Protein AF-A0A0H3ZQ86-F1 (afdb_monomer)

Solvent-accessible surface area (backbone atoms only — not comparable to full-atom values): 22036 Å² total; per-residue (Å²): 142,86,72,40,34,46,62,46,76,50,75,27,34,65,80,51,35,56,60,56,50,32,57,67,64,65,71,55,84,85,56,88,50,51,73,43,77,84,38,49,78,71,36,51,66,58,56,64,70,56,33,49,52,38,44,55,53,42,59,72,57,31,56,86,87,58,62,53,41,34,34,41,32,38,38,41,45,28,55,68,53,52,50,47,34,40,68,79,29,75,90,44,38,69,57,55,51,50,54,29,50,54,51,34,48,51,48,46,23,68,76,56,32,38,33,70,30,43,38,33,36,42,62,24,30,43,48,60,37,90,88,78,61,51,71,46,59,49,38,29,31,43,40,33,25,28,39,23,12,88,50,97,37,70,48,76,43,81,43,72,43,60,33,53,48,99,85,69,47,74,37,52,34,89,93,41,76,92,38,72,36,55,38,59,42,98,86,68,44,70,29,69,44,82,45,78,42,77,33,50,60,33,56,42,60,80,78,42,74,57,78,60,82,88,13,55,69,42,49,49,38,52,45,49,28,68,49,34,39,91,59,70,44,43,63,54,80,56,56,87,80,66,65,68,77,91,59,56,72,70,53,43,53,56,47,53,49,50,56,49,52,53,50,50,56,56,48,51,53,52,50,54,53,50,55,49,52,52,51,54,51,52,51,52,53,50,56,54,47,52,54,49,53,52,50,52,50,57,50,50,54,50,53,51,41,60,75,71,70,68,71,98,58,63,69,64,56,52,51,54,54,54,59,59,54,70,78,52,62,72,81,61,56,64,69,58,49,71,69,45,57,71,51,47,62,57,46,67,75,73,54,96,66,84,84,48,73,68,57,56,53,49,52,53,54,54,54,57,54,62,74,65,60,73,76,81,74,79,80,79,77,80,76,82,75,134

Foldseek 3Di:
DQAAKAKDKDWAFPVVVVVVLCVQLVVDPPDVQQPDPVCVVVKDKDDSVQLVVQLVVQVVLADPPDGTWKMWIKIWHRPVLLVLLCVVCVPCSVVLVRVLLVQLLVVLCQQQQWAWSMKMWDQRGFDQDPPPRDTDTITMMTGMTTQAHQDFHKHKDKDFAFDADPVRHFDADPVGNVHTHADADPVRHGDIDIDIHGRHSYRRVVVQPDDDCPGSSVVSQVSSCVSCVVSVHHGDDDCVVVVDDDDDPVRVVVVVVVVVVVVVVVVVVVVVVVVVVVVVVVVVVVVLVVLVVVLVVLVVVVVVCVVVVDDPPVPVSVVVSVVSVVPRDPVVVVVVVVVPVVVVVVVVVPDPDDDDPVNVVVVVVVVVSVVPPDDPDPDPPPDPDD

Secondary structure (DSSP, 8-state):
--S-BEEEEEEEEHHHHHHHHHHHTT-SS--TTBS-HHHHTT-EES-HHHHHHHHHHHHHHS-TT-SEEEEEEEEEPPHHHHHHHHHHSTTTHHHHHHHHHHHHHHHHHHHH-PEEEEEEEE-SBEEE-TTT--EEE--EEEEEEES---S--EEEEEEEPBPB-TTSPBPEETTEEEEE-B-B-TTSSBPEEEEEEE-TTS-GGGGS---STTSHHHHHHHHHHHHHGGGT--BPPPHHHH-PPP--HHHHHHHHHHHHHHHHHHHHHHHHHHHHHHHHHHHHHHHHHHHHHHHHHHHHHHHHHHHTT--S-HHHHHHHHHHHHHTS-HHHHHHHSHHHHHHHHHHHTT------HHHHHHHHHHHHHHTTS-------------

Organism: NCBI:txid212663

Mean predicted aligned error: 16.67 Å

Structure (mmCIF, N/CA/C/O backbone):
data_AF-A0A0H3ZQ86-F1
#
_entry.id   AF-A0A0H3ZQ86-F1
#
loop_
_atom_site.group_PDB
_atom_site.id
_atom_site.type_symbol
_atom_site.label_atom_id
_atom_site.label_alt_id
_atom_site.label_comp_id
_atom_site.label_asym_id
_atom_site.label_entity_id
_atom_site.label_seq_id
_atom_site.pdbx_PDB_ins_code
_atom_site.Cartn_x
_atom_site.Cartn_y
_atom_site.Cartn_z
_atom_site.occupancy
_atom_site.B_iso_or_equiv
_atom_site.auth_seq_id
_atom_site.auth_comp_id
_atom_site.auth_asym_id
_atom_site.auth_atom_id
_atom_site.pdbx_PDB_model_num
ATOM 1 N N . MET A 1 1 ? -16.168 9.390 4.681 1.00 40.75 1 MET A N 1
ATOM 2 C CA . MET A 1 1 ? -15.848 8.326 3.698 1.00 40.75 1 MET A CA 1
ATOM 3 C C . MET A 1 1 ? -14.841 7.348 4.315 1.00 40.75 1 MET A C 1
ATOM 5 O O . MET A 1 1 ? -13.654 7.483 4.060 1.00 40.75 1 MET A O 1
ATOM 9 N N . LYS A 1 2 ? -15.272 6.437 5.203 1.00 52.94 2 LYS A N 1
ATOM 10 C CA . LYS A 1 2 ? -14.365 5.613 6.042 1.00 52.94 2 LYS A CA 1
ATOM 11 C C . LYS A 1 2 ? -14.379 4.100 5.722 1.00 52.94 2 LYS A C 1
ATOM 13 O O . LYS A 1 2 ? -13.784 3.342 6.474 1.00 52.94 2 LYS A O 1
ATOM 18 N N . ASN A 1 3 ? -15.015 3.655 4.632 1.00 71.31 3 ASN A N 1
ATOM 19 C CA . ASN A 1 3 ? -15.243 2.222 4.377 1.00 71.31 3 ASN A CA 1
ATOM 20 C 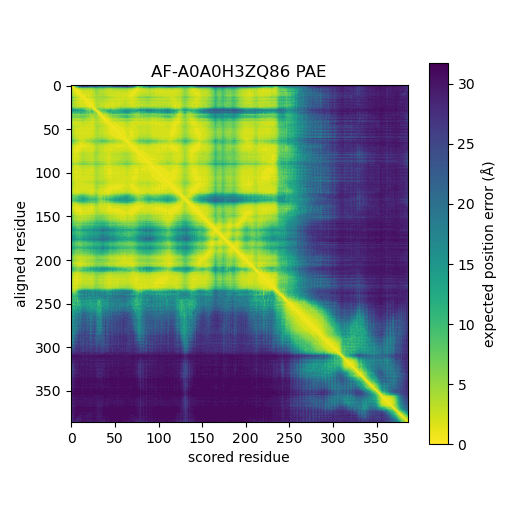C . ASN A 1 3 ? -14.955 1.811 2.920 1.00 71.31 3 ASN A C 1
ATOM 22 O O . ASN A 1 3 ? -15.829 1.296 2.240 1.00 71.31 3 ASN A O 1
ATOM 26 N N . LYS A 1 4 ? -13.770 2.133 2.392 1.00 85.88 4 LYS A N 1
ATOM 27 C CA . LYS A 1 4 ? -13.360 1.748 1.030 1.00 85.88 4 LYS A CA 1
ATOM 28 C C . LYS A 1 4 ? -11.921 1.240 1.037 1.00 85.88 4 LYS A C 1
ATOM 30 O O . LYS A 1 4 ? -11.118 1.736 1.829 1.00 85.88 4 LYS A O 1
ATOM 35 N N . ILE A 1 5 ? -11.591 0.297 0.158 1.00 91.25 5 ILE A N 1
ATOM 36 C CA . ILE A 1 5 ? -10.216 -0.193 0.018 1.00 91.25 5 ILE A CA 1
ATOM 37 C C . ILE A 1 5 ? -9.287 0.919 -0.467 1.00 91.25 5 ILE A C 1
ATOM 39 O O . ILE A 1 5 ? -9.698 1.834 -1.193 1.00 91.25 5 ILE A O 1
ATOM 43 N N . GLY A 1 6 ? -8.015 0.806 -0.098 1.00 91.31 6 GLY A N 1
ATOM 44 C CA . GLY A 1 6 ? -6.970 1.694 -0.584 1.00 91.31 6 GLY A CA 1
ATOM 45 C C . GLY A 1 6 ? -5.649 0.964 -0.739 1.00 91.31 6 GLY A C 1
ATOM 46 O O . GLY A 1 6 ? -5.236 0.236 0.155 1.00 91.31 6 GLY A O 1
ATOM 47 N N . VAL A 1 7 ? -4.967 1.187 -1.857 1.00 92.94 7 VAL A N 1
ATOM 48 C CA . VAL A 1 7 ? -3.574 0.765 -2.047 1.00 92.94 7 VAL A CA 1
ATOM 49 C C . VAL A 1 7 ? -2.649 1.958 -1.836 1.00 92.94 7 VAL A C 1
ATOM 51 O O . VAL A 1 7 ? -2.911 3.065 -2.306 1.00 92.94 7 VAL A O 1
ATOM 54 N N . ARG A 1 8 ? -1.546 1.780 -1.126 1.00 90.25 8 ARG A N 1
ATOM 55 C CA . ARG A 1 8 ? -0.557 2.838 -0.960 1.00 90.25 8 ARG A CA 1
ATOM 56 C C . ARG A 1 8 ? 0.829 2.297 -1.194 1.00 90.25 8 ARG A C 1
ATOM 58 O O . ARG A 1 8 ? 1.244 1.371 -0.516 1.00 90.25 8 ARG A O 1
ATOM 65 N N . THR A 1 9 ? 1.554 2.949 -2.089 1.00 92.25 9 THR A N 1
ATOM 66 C CA . THR A 1 9 ? 2.853 2.455 -2.524 1.00 92.25 9 THR A CA 1
ATOM 67 C C . THR A 1 9 ? 3.973 3.348 -2.029 1.00 92.25 9 THR A C 1
ATOM 69 O O . THR A 1 9 ? 3.971 4.559 -2.261 1.00 92.25 9 THR A O 1
ATOM 72 N N . GLU A 1 10 ? 4.935 2.728 -1.360 1.00 92.56 10 GLU A N 1
ATOM 73 C CA . GLU A 1 10 ? 6.227 3.308 -1.021 1.00 92.56 10 GLU A CA 1
ATOM 74 C C . GLU A 1 10 ? 7.346 2.495 -1.678 1.00 92.56 10 GLU A C 1
ATOM 76 O O . GLU A 1 10 ? 7.159 1.355 -2.104 1.00 92.56 10 GLU A O 1
ATOM 81 N N . TYR A 1 11 ? 8.520 3.100 -1.810 1.00 94.38 11 TYR A N 1
ATOM 82 C CA . TYR A 1 11 ? 9.672 2.462 -2.430 1.00 94.38 11 TYR A CA 1
ATOM 83 C C . TYR A 1 11 ? 10.931 2.757 -1.633 1.00 94.38 11 TYR A C 1
ATOM 85 O O . TYR A 1 11 ? 11.124 3.859 -1.122 1.00 94.38 11 TYR A O 1
ATOM 93 N N . PHE A 1 12 ? 11.793 1.752 -1.556 1.00 93.31 12 PHE A N 1
ATOM 94 C CA . PHE A 1 12 ? 12.899 1.708 -0.616 1.00 93.31 12 PHE A CA 1
ATOM 95 C C . PHE A 1 12 ? 14.194 1.334 -1.321 1.00 93.31 12 PHE A C 1
ATOM 97 O O . PHE A 1 12 ? 14.218 0.511 -2.247 1.00 93.31 12 PHE A O 1
ATOM 104 N N . THR A 1 13 ? 15.291 1.926 -0.860 1.00 94.00 13 THR A N 1
ATOM 105 C CA . THR A 1 13 ? 16.632 1.529 -1.288 1.00 94.00 13 THR A CA 1
ATOM 106 C C . THR A 1 13 ? 16.982 0.129 -0.783 1.00 94.00 13 THR A C 1
ATOM 108 O O . THR A 1 13 ? 16.338 -0.405 0.122 1.00 94.00 13 THR A O 1
ATOM 111 N N . LYS A 1 14 ? 18.058 -0.460 -1.320 1.00 90.12 14 LYS A N 1
ATOM 112 C CA . LYS A 1 14 ? 18.567 -1.767 -0.864 1.00 90.12 14 LYS A CA 1
ATOM 113 C C . LYS A 1 14 ? 18.823 -1.807 0.649 1.00 90.12 14 LYS A C 1
ATOM 115 O O . LYS A 1 14 ? 18.495 -2.805 1.286 1.00 90.12 14 LYS A O 1
ATOM 120 N N . SER A 1 15 ? 19.363 -0.729 1.226 1.00 86.31 15 SER A N 1
ATOM 121 C CA . SER A 1 15 ? 19.639 -0.642 2.666 1.00 86.31 15 SER A CA 1
ATOM 122 C C . SER A 1 15 ? 18.361 -0.554 3.505 1.00 86.31 15 SER A C 1
ATOM 124 O O . SER A 1 15 ? 18.264 -1.206 4.541 1.00 86.31 15 SER A O 1
ATOM 126 N N . GLN A 1 16 ? 17.356 0.188 3.036 1.00 89.56 16 GLN A N 1
ATOM 127 C CA . GLN A 1 16 ? 16.062 0.323 3.713 1.00 89.56 16 GLN A CA 1
ATOM 128 C C . GLN A 1 16 ? 15.212 -0.952 3.611 1.00 89.56 16 GLN A C 1
ATOM 130 O O . GLN A 1 16 ? 14.510 -1.309 4.558 1.00 89.56 16 GLN A O 1
ATOM 135 N N . ALA A 1 17 ? 15.306 -1.672 2.489 1.00 90.75 17 ALA A N 1
ATOM 136 C CA . ALA A 1 17 ? 14.509 -2.864 2.218 1.00 90.75 17 ALA A CA 1
ATOM 137 C C . ALA A 1 17 ? 14.665 -3.950 3.294 1.00 90.75 17 ALA A C 1
ATOM 139 O O . ALA A 1 17 ? 13.696 -4.640 3.595 1.00 90.75 17 ALA A O 1
ATOM 140 N N . LYS A 1 18 ? 15.848 -4.092 3.911 1.00 87.12 18 LYS A N 1
ATOM 141 C CA . LYS A 1 18 ? 16.067 -5.070 4.990 1.00 87.12 18 LYS A CA 1
ATOM 142 C C . LYS A 1 18 ? 15.122 -4.831 6.173 1.00 87.12 18 LYS A C 1
ATOM 144 O O . LYS A 1 18 ? 14.462 -5.768 6.609 1.00 87.12 18 LYS A O 1
ATOM 149 N N . GLY A 1 19 ? 15.029 -3.588 6.650 1.00 85.12 19 GLY A N 1
ATOM 150 C CA . GLY A 1 19 ? 14.179 -3.230 7.790 1.00 85.12 19 GLY A CA 1
ATOM 151 C C . GLY A 1 19 ? 12.693 -3.404 7.486 1.00 85.12 19 GLY A C 1
ATOM 152 O O . GLY A 1 19 ? 11.976 -4.031 8.259 1.00 85.12 19 GLY A O 1
ATOM 153 N N . ILE A 1 20 ? 12.250 -2.937 6.314 1.00 88.75 20 ILE A N 1
ATOM 154 C CA . ILE A 1 20 ? 10.851 -3.082 5.881 1.00 88.75 20 ILE A CA 1
ATOM 155 C C . ILE A 1 20 ? 10.467 -4.556 5.747 1.00 88.75 20 ILE A C 1
ATOM 157 O O . ILE A 1 20 ? 9.416 -4.970 6.223 1.00 88.75 20 ILE A O 1
ATOM 161 N N . ARG A 1 21 ? 11.329 -5.384 5.148 1.00 90.69 21 ARG A N 1
ATOM 162 C CA . ARG A 1 21 ? 11.056 -6.820 5.009 1.00 90.69 21 ARG A CA 1
ATOM 163 C C . ARG A 1 21 ? 11.048 -7.542 6.355 1.00 90.69 21 ARG A C 1
ATOM 165 O O . ARG A 1 21 ? 10.209 -8.415 6.532 1.00 90.69 21 ARG A O 1
ATOM 172 N N . ALA A 1 22 ? 11.915 -7.169 7.295 1.00 85.44 22 ALA A N 1
ATOM 173 C CA . ALA A 1 22 ? 11.894 -7.719 8.651 1.00 85.44 22 ALA A CA 1
ATOM 174 C C . ALA A 1 22 ? 10.590 -7.367 9.393 1.00 85.44 22 ALA A C 1
ATOM 176 O O . ALA A 1 22 ? 9.979 -8.245 9.995 1.00 85.44 22 ALA A O 1
ATOM 177 N N . HIS A 1 23 ? 10.116 -6.119 9.277 1.00 86.19 23 HIS A N 1
ATOM 178 C CA . HIS A 1 23 ? 8.813 -5.693 9.806 1.00 86.19 23 HIS A CA 1
ATOM 179 C C . HIS A 1 23 ? 7.660 -6.519 9.212 1.00 86.19 23 HIS A C 1
ATOM 181 O O . HIS A 1 23 ? 6.906 -7.148 9.949 1.00 86.19 23 HIS A O 1
ATOM 187 N N . VAL A 1 24 ? 7.588 -6.609 7.879 1.00 86.81 24 VAL A N 1
ATOM 188 C CA . VAL A 1 24 ? 6.545 -7.361 7.154 1.00 86.81 24 VAL A CA 1
ATOM 189 C C . VAL A 1 24 ? 6.557 -8.859 7.485 1.00 86.81 24 VAL A C 1
ATOM 191 O O . VAL A 1 24 ? 5.527 -9.528 7.472 1.00 86.81 24 VAL A O 1
ATOM 194 N N . LYS A 1 25 ? 7.727 -9.421 7.795 1.00 87.75 25 LYS A N 1
ATOM 195 C CA . LYS A 1 25 ? 7.871 -10.828 8.188 1.00 87.75 25 LYS A CA 1
ATOM 196 C C . LYS A 1 25 ? 7.683 -11.072 9.690 1.00 87.75 25 LYS A C 1
ATOM 198 O O . LYS A 1 25 ? 7.717 -12.235 10.082 1.00 87.75 25 LYS A O 1
ATOM 203 N N . ARG A 1 26 ? 7.461 -10.023 10.498 1.00 85.44 26 ARG A N 1
ATOM 204 C CA . ARG A 1 26 ? 7.409 -10.074 11.973 1.00 85.44 26 ARG A CA 1
ATOM 205 C C . ARG A 1 26 ? 8.686 -10.651 12.601 1.00 85.44 26 ARG A C 1
ATOM 207 O O . ARG A 1 26 ? 8.640 -11.405 13.563 1.00 85.44 26 ARG A O 1
ATOM 214 N N . GLU A 1 27 ? 9.836 -10.283 12.042 1.00 81.38 27 GLU A N 1
ATOM 215 C CA . GLU A 1 27 ? 11.169 -10.681 12.531 1.00 81.38 27 GLU A CA 1
ATOM 216 C C . GLU A 1 27 ? 11.752 -9.681 13.547 1.00 81.38 27 GLU A C 1
ATOM 218 O O . GLU A 1 27 ? 12.797 -9.937 14.141 1.00 81.38 27 GLU A O 1
ATOM 223 N N . LEU A 1 28 ? 11.101 -8.529 13.735 1.00 70.44 28 LEU A N 1
ATOM 224 C CA . LEU A 1 28 ? 11.482 -7.518 14.720 1.00 70.44 28 LEU A CA 1
ATOM 225 C C . LEU A 1 28 ? 10.720 -7.763 16.030 1.00 70.44 28 LEU A C 1
ATOM 227 O O . LEU A 1 28 ? 9.501 -7.915 16.008 1.00 70.44 28 LEU A O 1
ATOM 231 N N . GLN A 1 29 ? 11.428 -7.774 17.162 1.00 60.78 29 GLN A N 1
ATOM 232 C CA . GLN A 1 29 ? 10.802 -7.788 18.490 1.00 60.78 29 GLN A CA 1
ATOM 233 C C . GLN A 1 29 ? 10.185 -6.416 18.807 1.00 60.78 29 GLN A C 1
ATOM 235 O O . GLN A 1 29 ? 10.784 -5.388 18.488 1.00 60.78 29 GLN A O 1
ATOM 240 N N . ASN A 1 30 ? 9.028 -6.411 19.479 1.00 60.50 30 ASN A N 1
ATOM 241 C CA . ASN A 1 30 ? 8.341 -5.217 19.991 1.00 60.50 30 ASN A CA 1
ATOM 242 C C . ASN A 1 30 ? 7.960 -4.183 18.914 1.00 60.50 30 ASN A C 1
ATOM 244 O O . ASN A 1 30 ? 8.326 -3.007 18.991 1.00 60.50 30 ASN A O 1
ATOM 248 N N . ASP A 1 31 ? 7.205 -4.605 17.899 1.00 65.31 31 ASP A N 1
ATOM 249 C CA . ASP A 1 31 ? 6.600 -3.657 16.965 1.00 65.31 31 ASP A CA 1
ATOM 250 C C . ASP A 1 31 ? 5.490 -2.866 17.667 1.00 65.31 31 ASP A C 1
ATOM 252 O O . ASP A 1 31 ? 4.457 -3.418 18.031 1.00 65.31 31 ASP A O 1
ATOM 256 N N . VAL A 1 32 ? 5.695 -1.556 17.819 1.00 65.75 32 VAL A N 1
ATOM 257 C CA . VAL A 1 32 ? 4.773 -0.630 18.503 1.00 65.75 32 VAL A CA 1
ATOM 258 C C . VAL A 1 32 ? 3.353 -0.662 17.917 1.00 65.75 32 VAL A C 1
ATOM 260 O O . VAL A 1 32 ? 2.403 -0.266 18.585 1.00 65.75 32 VAL A O 1
ATOM 263 N N . ASN A 1 33 ? 3.189 -1.102 16.665 1.00 69.31 33 ASN A N 1
ATOM 264 C CA . ASN A 1 33 ? 1.879 -1.165 16.017 1.00 69.31 33 ASN A CA 1
ATOM 265 C C . ASN A 1 33 ? 1.134 -2.480 16.270 1.00 69.31 33 ASN A C 1
ATOM 267 O O . ASN A 1 33 ? -0.063 -2.538 15.982 1.00 69.31 33 ASN A O 1
ATOM 271 N N . VAL A 1 34 ? 1.818 -3.523 16.750 1.00 78.25 34 VAL A N 1
ATOM 272 C CA . VAL A 1 34 ? 1.185 -4.797 17.098 1.00 78.25 34 VAL A CA 1
ATOM 273 C C . VAL A 1 34 ? 0.438 -4.603 18.408 1.00 78.25 34 VAL A C 1
ATOM 275 O O . VAL A 1 34 ? 1.024 -4.292 19.441 1.00 78.25 34 VAL A O 1
ATOM 278 N N . VAL A 1 35 ? -0.878 -4.768 18.345 1.00 80.75 35 VAL A N 1
ATOM 279 C CA . VAL A 1 35 ? -1.775 -4.541 19.483 1.00 80.75 35 VAL A CA 1
ATOM 280 C C . VAL A 1 35 ? -1.655 -5.678 20.491 1.00 80.75 35 VAL A C 1
ATOM 282 O O . VAL A 1 35 ? -1.695 -5.458 21.697 1.00 80.75 35 VAL A O 1
ATOM 285 N N . ASP A 1 36 ? -1.531 -6.903 19.982 1.00 79.75 36 ASP A N 1
ATOM 286 C CA . ASP A 1 36 ? -1.431 -8.120 20.777 1.00 79.75 36 ASP A CA 1
ATOM 287 C C . ASP A 1 36 ? -0.669 -9.186 19.983 1.00 79.75 36 ASP A C 1
ATOM 289 O O . ASP A 1 36 ? -1.118 -9.632 18.924 1.00 79.75 36 ASP A O 1
ATOM 293 N N . GLU A 1 37 ? 0.474 -9.633 20.504 1.00 82.19 37 GLU A N 1
ATOM 294 C CA . GLU A 1 37 ? 1.320 -10.647 19.861 1.00 82.19 37 GLU A CA 1
ATOM 295 C C . GLU A 1 37 ? 0.593 -11.983 19.636 1.00 82.19 37 GLU A C 1
ATOM 297 O O . GLU A 1 37 ? 0.928 -12.748 18.728 1.00 82.19 37 GLU A O 1
ATOM 302 N N . ARG A 1 38 ? -0.457 -12.271 20.417 1.00 83.75 38 ARG A N 1
ATOM 303 C CA . ARG A 1 38 ? -1.285 -13.472 20.233 1.00 83.75 38 ARG A CA 1
ATOM 304 C C . ARG A 1 38 ? -2.064 -13.430 18.923 1.00 83.75 38 ARG A C 1
ATOM 306 O O . ARG A 1 38 ? -2.456 -14.495 18.438 1.00 83.75 38 ARG A O 1
ATOM 313 N N . LEU A 1 39 ? -2.287 -12.244 18.351 1.00 86.62 39 LEU A N 1
ATOM 314 C CA . LEU A 1 39 ? -2.954 -12.075 17.062 1.00 86.62 39 LEU A CA 1
ATOM 315 C C . LEU A 1 39 ? -2.022 -12.352 15.881 1.00 86.62 39 LEU A C 1
ATOM 317 O O . LEU A 1 39 ? -2.498 -12.781 14.830 1.00 86.62 39 LEU A O 1
ATOM 321 N N . THR A 1 40 ? -0.705 -12.216 16.061 1.00 88.44 40 THR A N 1
ATOM 322 C CA . THR A 1 40 ? 0.308 -12.411 15.011 1.00 88.44 40 THR A CA 1
ATOM 323 C C . THR A 1 40 ? 0.209 -13.786 14.351 1.00 88.44 40 THR A C 1
ATOM 325 O O . THR A 1 40 ? 0.402 -13.919 13.144 1.00 88.44 40 THR A O 1
ATOM 328 N N . LYS A 1 41 ? -0.191 -14.825 15.099 1.00 89.06 41 LYS A N 1
ATOM 329 C CA . LYS A 1 41 ? -0.417 -16.183 14.564 1.00 89.06 41 LYS A CA 1
ATOM 330 C C . LYS A 1 41 ? -1.522 -16.256 13.500 1.00 89.06 41 LYS A C 1
ATOM 332 O O . LYS A 1 41 ? -1.614 -17.242 12.770 1.00 89.06 41 LYS A O 1
ATOM 337 N N . HIS A 1 42 ? -2.401 -15.255 13.437 1.00 91.38 42 HIS A N 1
ATOM 338 C CA . HIS A 1 42 ? -3.481 -15.188 12.457 1.00 91.38 42 HIS A CA 1
ATOM 339 C C . HIS A 1 42 ? -3.056 -14.524 11.146 1.00 91.38 42 HIS A C 1
ATOM 341 O O . HIS A 1 42 ? -3.751 -14.739 10.142 1.00 91.38 42 HIS A O 1
ATOM 347 N N . ASN A 1 43 ? -1.922 -13.811 11.133 1.00 94.50 43 ASN A N 1
ATOM 348 C CA . ASN A 1 43 ? -1.292 -13.293 9.921 1.00 94.50 43 ASN A CA 1
ATOM 349 C C . ASN A 1 43 ? -1.024 -14.435 8.939 1.00 94.50 43 ASN A C 1
ATOM 351 O O . ASN A 1 43 ? -0.799 -15.587 9.315 1.00 94.50 43 ASN A O 1
ATOM 355 N N . PHE A 1 44 ? -1.081 -14.133 7.648 1.00 96.62 44 PHE A N 1
ATOM 356 C CA . PHE A 1 44 ? -0.909 -15.143 6.608 1.00 96.62 44 PHE A CA 1
ATOM 357 C C . PHE A 1 44 ? -0.365 -14.525 5.326 1.00 96.62 44 PHE A C 1
ATOM 359 O O . PHE A 1 44 ? -0.353 -13.312 5.159 1.00 96.62 44 PHE A O 1
ATOM 366 N N . GLY A 1 45 ? 0.096 -15.360 4.404 1.00 97.12 45 GLY A N 1
ATOM 367 C CA . GLY A 1 45 ? 0.621 -14.908 3.123 1.00 97.12 45 GLY A CA 1
ATOM 368 C C . GLY A 1 45 ? 1.660 -15.871 2.585 1.00 97.12 45 GLY A C 1
ATOM 369 O O . GLY A 1 45 ? 1.654 -17.060 2.909 1.00 97.12 45 GLY A O 1
ATOM 370 N N . ILE A 1 46 ? 2.574 -15.351 1.775 1.00 97.81 46 ILE A N 1
ATOM 371 C CA . ILE A 1 46 ? 3.687 -16.141 1.254 1.00 97.81 46 ILE A CA 1
ATOM 372 C C . ILE A 1 46 ? 4.666 -16.463 2.387 1.00 97.81 46 ILE A C 1
ATOM 374 O O . ILE A 1 46 ? 4.896 -15.656 3.292 1.00 97.81 46 ILE A O 1
ATOM 378 N N . LYS A 1 47 ? 5.238 -17.671 2.362 1.00 96.38 47 LYS A N 1
ATOM 379 C CA . LYS A 1 47 ? 6.282 -18.078 3.312 1.00 96.38 47 LYS A CA 1
ATOM 380 C C . LYS A 1 47 ? 7.478 -17.128 3.227 1.00 96.38 47 LYS A C 1
ATOM 382 O O . LYS A 1 47 ? 7.881 -16.731 2.133 1.00 96.38 47 LYS A O 1
ATOM 387 N N . SER A 1 48 ? 8.034 -16.770 4.379 1.00 94.69 48 SER A N 1
ATOM 388 C CA . SER A 1 48 ? 9.100 -15.769 4.494 1.00 94.69 48 SER A CA 1
ATOM 389 C C . SER A 1 48 ? 10.327 -16.144 3.658 1.00 94.69 48 SER A C 1
ATOM 391 O O . SER A 1 48 ? 10.826 -15.324 2.891 1.00 94.69 48 SER A O 1
ATOM 393 N N . GLU A 1 49 ? 10.703 -17.421 3.671 1.00 96.19 49 GLU A N 1
ATOM 394 C CA . GLU A 1 49 ? 11.838 -17.968 2.925 1.00 96.19 49 GLU A CA 1
ATOM 395 C C . GLU A 1 49 ? 11.616 -17.881 1.411 1.00 96.19 49 GLU A C 1
ATOM 397 O O . GLU A 1 49 ? 12.554 -17.680 0.644 1.00 96.19 49 GLU A O 1
ATOM 402 N N . ALA A 1 50 ? 10.369 -18.033 0.951 1.00 97.50 50 ALA A N 1
ATOM 403 C CA . ALA A 1 50 ? 10.039 -17.869 -0.462 1.00 97.50 50 ALA A CA 1
ATOM 404 C C . ALA A 1 50 ? 10.145 -16.399 -0.887 1.00 97.50 50 ALA A C 1
ATOM 406 O O . ALA A 1 50 ? 10.691 -16.111 -1.950 1.00 97.50 50 ALA A O 1
ATOM 407 N N . MET A 1 51 ? 9.697 -15.467 -0.040 1.00 97.69 51 MET A N 1
ATOM 408 C CA . MET A 1 51 ? 9.875 -14.033 -0.288 1.00 97.69 51 MET A CA 1
ATOM 409 C C . MET A 1 51 ? 11.354 -13.626 -0.278 1.00 97.69 51 MET A C 1
ATOM 411 O O . MET A 1 51 ? 11.744 -12.764 -1.063 1.00 97.69 51 MET A O 1
ATOM 415 N N . ASP A 1 52 ? 12.182 -14.213 0.593 1.00 96.56 52 ASP A N 1
ATOM 416 C CA . ASP A 1 52 ? 13.636 -13.995 0.609 1.00 96.56 52 ASP A CA 1
ATOM 417 C C . ASP A 1 52 ? 14.275 -14.455 -0.706 1.00 96.56 52 ASP A C 1
ATOM 419 O O . ASP A 1 52 ? 14.894 -13.641 -1.393 1.00 96.56 52 ASP A O 1
ATOM 423 N N . ARG A 1 53 ? 14.004 -15.694 -1.139 1.00 98.06 53 ARG A N 1
ATOM 424 C CA . ARG A 1 53 ? 14.496 -16.210 -2.429 1.00 98.06 53 ARG A CA 1
ATOM 425 C C . ARG A 1 53 ? 14.053 -15.362 -3.622 1.00 98.06 53 ARG A C 1
ATOM 427 O O . ARG A 1 53 ? 14.859 -15.081 -4.508 1.00 98.06 53 ARG A O 1
ATOM 434 N N . ASN A 1 54 ? 12.789 -14.938 -3.652 1.00 97.75 54 ASN A N 1
ATOM 435 C CA . ASN A 1 54 ? 12.264 -14.113 -4.742 1.00 97.75 54 ASN A CA 1
ATOM 436 C C . ASN A 1 54 ? 12.953 -12.744 -4.796 1.00 97.75 54 ASN A C 1
ATOM 438 O O . ASN A 1 54 ? 13.275 -12.255 -5.879 1.00 97.75 54 ASN A O 1
ATOM 442 N N . TYR A 1 55 ? 13.214 -12.133 -3.638 1.00 97.44 55 TYR A N 1
ATOM 443 C CA . TYR A 1 55 ? 13.914 -10.855 -3.577 1.00 97.44 55 TYR A CA 1
ATOM 444 C C . TYR A 1 55 ? 15.386 -10.982 -3.988 1.00 97.44 55 TYR A C 1
ATOM 446 O O . TYR A 1 55 ? 15.874 -10.166 -4.767 1.00 97.44 55 TYR A O 1
ATOM 454 N N . GLU A 1 56 ? 16.084 -12.024 -3.537 1.00 97.25 56 GLU A N 1
ATOM 455 C CA . GLU A 1 56 ? 17.464 -12.305 -3.951 1.00 97.25 56 GLU A CA 1
ATOM 456 C C . GLU A 1 56 ? 17.581 -12.545 -5.458 1.00 97.25 56 GLU A C 1
ATOM 458 O O . GLU A 1 56 ? 18.488 -12.013 -6.102 1.00 97.25 56 GLU A O 1
ATOM 463 N N . LEU A 1 57 ? 16.647 -13.303 -6.041 1.00 97.38 57 LEU A N 1
ATOM 464 C CA . LEU A 1 57 ? 16.566 -13.486 -7.488 1.00 97.38 57 LEU A CA 1
ATOM 465 C C . LEU A 1 57 ? 16.370 -12.142 -8.197 1.00 97.38 57 LEU A C 1
ATOM 467 O O . LEU A 1 57 ? 17.091 -11.833 -9.145 1.00 97.38 57 LEU A O 1
ATOM 471 N N . ALA A 1 58 ? 15.445 -11.316 -7.712 1.00 97.00 58 ALA A N 1
ATOM 472 C CA . ALA A 1 58 ? 15.196 -10.011 -8.300 1.00 97.00 58 ALA A CA 1
ATOM 473 C C . ALA A 1 58 ? 16.428 -9.094 -8.237 1.00 97.00 58 ALA A C 1
ATOM 475 O O . ALA A 1 58 ? 16.715 -8.393 -9.204 1.00 97.00 58 ALA A O 1
ATOM 476 N N . LEU A 1 59 ? 17.201 -9.128 -7.146 1.00 96.00 59 LEU A N 1
ATOM 477 C CA . LEU A 1 59 ? 18.445 -8.361 -7.024 1.00 96.00 59 LEU A CA 1
ATOM 478 C C . LEU A 1 59 ? 19.507 -8.775 -8.051 1.00 96.00 59 LEU A C 1
ATOM 480 O O . LEU A 1 59 ? 20.260 -7.913 -8.498 1.00 96.00 59 LEU A O 1
ATOM 484 N N . LYS A 1 60 ? 19.555 -10.055 -8.448 1.00 96.00 60 LYS A N 1
ATOM 485 C CA . LYS A 1 60 ? 20.461 -10.545 -9.506 1.00 96.00 60 LYS A CA 1
ATOM 486 C C . LYS A 1 60 ? 20.054 -10.051 -10.896 1.00 96.00 60 LYS A C 1
ATOM 488 O O . LYS A 1 60 ? 20.918 -9.816 -11.731 1.00 96.00 60 LYS A O 1
ATOM 493 N N . LEU A 1 61 ? 18.752 -9.893 -11.134 1.00 95.50 61 LEU A N 1
ATOM 494 C CA . LEU A 1 61 ? 18.202 -9.403 -12.403 1.00 95.50 61 LEU A CA 1
ATOM 495 C C . LEU A 1 61 ? 18.221 -7.870 -12.510 1.00 95.50 61 LEU A C 1
ATOM 497 O O . LEU A 1 61 ? 18.114 -7.317 -13.602 1.00 95.50 61 LEU A O 1
ATOM 501 N N . MET A 1 62 ? 18.307 -7.175 -11.377 1.00 95.44 62 MET A N 1
ATOM 502 C CA . MET A 1 62 ? 18.170 -5.726 -11.307 1.00 95.44 62 MET A CA 1
ATOM 503 C C . MET A 1 62 ? 19.435 -5.001 -11.792 1.00 95.44 62 MET A C 1
ATOM 505 O O . MET A 1 62 ? 20.532 -5.301 -11.313 1.00 95.44 62 MET A O 1
ATOM 509 N N . PRO A 1 63 ? 19.308 -3.977 -12.659 1.00 93.31 63 PRO A N 1
ATOM 510 C CA . PRO A 1 63 ? 20.453 -3.162 -13.051 1.00 93.31 63 PRO A CA 1
ATOM 511 C C . PRO A 1 63 ? 21.129 -2.496 -11.843 1.00 93.31 63 PRO A C 1
ATOM 513 O O . PRO A 1 63 ? 20.465 -1.977 -10.945 1.00 93.31 63 PRO A O 1
ATOM 516 N N . GLN A 1 64 ? 22.464 -2.450 -11.833 1.00 89.38 64 GLN A N 1
ATOM 517 C CA . GLN A 1 64 ? 23.227 -1.944 -10.680 1.00 89.38 64 GLN A CA 1
ATOM 518 C C . GLN A 1 64 ? 22.992 -0.456 -10.381 1.00 89.38 64 GLN A C 1
ATOM 520 O O . GLN A 1 64 ? 23.110 -0.033 -9.234 1.00 89.38 64 GLN A O 1
ATOM 525 N N . SER A 1 65 ? 22.607 0.331 -11.389 1.00 89.38 65 SER A N 1
ATOM 526 C CA . SER A 1 65 ? 22.298 1.761 -11.255 1.00 89.38 65 SER A CA 1
ATOM 527 C C . SER A 1 65 ? 20.991 2.050 -10.501 1.00 89.38 65 SER A C 1
ATOM 529 O O . SER A 1 65 ? 20.696 3.204 -10.177 1.00 89.38 65 SER A O 1
ATOM 531 N N . VAL A 1 66 ? 20.187 1.023 -10.217 1.00 92.12 66 VAL A N 1
ATOM 532 C CA . VAL A 1 66 ? 18.874 1.169 -9.587 1.00 92.12 66 VAL A CA 1
ATOM 533 C C . VAL A 1 66 ? 19.027 1.426 -8.092 1.00 92.12 66 VAL A C 1
ATOM 535 O O . VAL A 1 66 ? 19.496 0.578 -7.334 1.00 92.12 66 VAL A O 1
ATOM 538 N N . LYS A 1 67 ? 18.576 2.608 -7.658 1.00 91.38 67 LYS A N 1
ATOM 539 C CA . LYS A 1 67 ? 18.620 3.023 -6.247 1.00 91.38 67 LYS A CA 1
ATOM 540 C C . LYS A 1 67 ? 17.569 2.315 -5.392 1.00 91.38 67 LYS A C 1
ATOM 542 O O . LYS A 1 67 ? 17.900 1.780 -4.337 1.00 91.38 67 LYS A O 1
ATOM 547 N N . ASN A 1 68 ? 16.315 2.327 -5.847 1.00 95.44 68 ASN A N 1
ATOM 548 C CA . ASN A 1 68 ? 15.181 1.733 -5.138 1.00 95.44 68 ASN A CA 1
ATOM 549 C C . ASN A 1 68 ? 14.963 0.306 -5.626 1.00 95.44 68 ASN A C 1
ATOM 551 O O . ASN A 1 68 ? 14.592 0.122 -6.785 1.00 95.44 68 ASN A O 1
ATOM 555 N N . SER A 1 69 ? 15.192 -0.675 -4.759 1.00 96.12 69 SER A N 1
ATOM 556 C CA . SER A 1 69 ? 15.088 -2.096 -5.095 1.00 96.12 69 SER A CA 1
ATOM 557 C C . SER A 1 69 ? 13.751 -2.710 -4.697 1.00 96.12 69 SER A C 1
ATOM 559 O O . SER A 1 69 ? 13.299 -3.642 -5.357 1.00 96.12 69 SER A O 1
ATOM 561 N N . LEU A 1 70 ? 13.115 -2.192 -3.646 1.00 97.25 70 LEU A N 1
ATOM 562 C CA . LEU A 1 70 ? 11.852 -2.698 -3.123 1.00 97.25 70 LEU A CA 1
ATOM 563 C C . LEU A 1 70 ? 10.743 -1.671 -3.349 1.00 97.25 70 LEU A C 1
ATOM 565 O O . LEU A 1 70 ? 10.937 -0.475 -3.131 1.00 97.25 70 LEU A O 1
ATOM 569 N N . ILE A 1 71 ? 9.583 -2.159 -3.760 1.00 97.62 71 ILE A N 1
ATOM 570 C CA . ILE A 1 71 ? 8.330 -1.421 -3.862 1.00 97.62 71 ILE A CA 1
ATOM 571 C C . ILE A 1 71 ? 7.344 -2.149 -2.953 1.00 97.62 71 ILE A C 1
ATOM 573 O O . ILE A 1 71 ? 7.073 -3.331 -3.159 1.00 97.62 71 ILE A O 1
ATOM 577 N N . ASP A 1 72 ? 6.830 -1.461 -1.942 1.00 97.19 72 ASP A N 1
ATOM 578 C CA . ASP A 1 72 ? 5.859 -2.006 -0.999 1.00 97.19 72 ASP A CA 1
ATOM 579 C C . ASP A 1 72 ? 4.516 -1.320 -1.226 1.00 97.19 72 ASP A C 1
ATOM 581 O O . ASP A 1 72 ? 4.380 -0.113 -1.018 1.00 97.19 72 ASP A O 1
ATOM 585 N N . SER A 1 73 ? 3.543 -2.080 -1.723 1.00 96.75 73 SER A N 1
ATOM 586 C CA . SER A 1 73 ? 2.177 -1.605 -1.942 1.00 96.75 73 SER A CA 1
ATOM 587 C C . SER A 1 73 ? 1.287 -2.129 -0.816 1.00 96.75 73 SER A C 1
ATOM 589 O O . SER A 1 73 ? 0.914 -3.298 -0.798 1.00 96.75 73 SER A O 1
ATOM 591 N N . VAL A 1 74 ? 0.949 -1.266 0.136 1.00 96.00 74 VAL A N 1
ATOM 592 C CA . VAL A 1 74 ? 0.086 -1.583 1.275 1.00 96.00 74 VAL A CA 1
ATOM 593 C C . VAL A 1 74 ? -1.373 -1.503 0.846 1.00 96.00 74 VAL A C 1
ATOM 595 O O . VAL A 1 74 ? -1.890 -0.417 0.586 1.00 96.00 74 VAL A O 1
ATOM 598 N N . LEU A 1 75 ? -2.038 -2.649 0.771 1.00 96.56 75 LEU A N 1
ATOM 599 C CA . LEU A 1 75 ? -3.477 -2.774 0.575 1.00 96.56 75 LEU A CA 1
ATOM 600 C C . LEU A 1 75 ? -4.175 -2.713 1.934 1.00 96.56 75 LEU A C 1
ATOM 602 O O . LEU A 1 75 ? -4.030 -3.621 2.744 1.00 96.56 75 LEU A O 1
ATOM 606 N N . VAL A 1 76 ? -4.962 -1.671 2.166 1.00 93.94 76 VAL A N 1
ATOM 607 C CA . VAL A 1 76 ? -5.771 -1.493 3.373 1.00 93.94 76 VAL A CA 1
ATOM 608 C C . VAL A 1 76 ? -7.190 -1.979 3.106 1.00 93.94 76 VAL A C 1
ATOM 610 O O . VAL A 1 76 ? -7.828 -1.531 2.146 1.00 93.94 76 VAL A O 1
ATOM 613 N N . LEU A 1 77 ? -7.682 -2.874 3.963 1.00 93.94 77 LEU A N 1
ATOM 614 C CA . LEU A 1 77 ? -9.047 -3.388 3.913 1.00 93.94 77 LEU A CA 1
ATOM 615 C C . LEU A 1 77 ? -9.893 -2.704 4.995 1.00 93.94 77 LEU A C 1
ATOM 617 O O . LEU A 1 77 ? -9.484 -2.656 6.156 1.00 93.94 77 LEU A O 1
ATOM 621 N N . PRO A 1 78 ? -11.081 -2.177 4.661 1.00 91.62 78 PRO A N 1
ATOM 622 C CA . PRO A 1 78 ? -11.980 -1.646 5.671 1.00 91.62 78 PRO A CA 1
ATOM 623 C C . PRO A 1 78 ? -12.422 -2.738 6.641 1.00 91.62 78 PRO A C 1
ATOM 625 O O . PRO A 1 78 ? -12.860 -3.804 6.214 1.00 91.62 78 PRO A O 1
ATOM 628 N N . LEU A 1 79 ? -12.324 -2.459 7.943 1.00 90.31 79 LEU A N 1
ATOM 629 C CA . LEU A 1 79 ? -12.590 -3.450 8.988 1.00 90.31 79 LEU A CA 1
ATOM 630 C C . LEU A 1 79 ? -13.998 -4.053 8.889 1.00 90.31 79 LEU A C 1
ATOM 632 O O . LEU A 1 79 ? -14.148 -5.258 9.050 1.00 90.31 79 LEU A O 1
ATOM 636 N N . GLU A 1 80 ? -15.015 -3.241 8.597 1.00 90.31 80 GLU A N 1
ATOM 637 C CA . GLU A 1 80 ? -16.400 -3.723 8.535 1.00 90.31 80 GLU A CA 1
ATOM 638 C C . GLU A 1 80 ? -16.635 -4.629 7.318 1.00 90.31 80 GLU A C 1
ATOM 640 O O . GLU A 1 80 ? -17.112 -5.746 7.488 1.00 90.31 80 GLU A O 1
ATOM 645 N N . GLN A 1 81 ? -16.165 -4.237 6.126 1.00 92.75 81 GLN A N 1
ATOM 646 C CA . GLN A 1 81 ? -16.207 -5.111 4.938 1.00 92.75 81 GLN A CA 1
ATOM 647 C C . GLN A 1 81 ? -15.398 -6.397 5.157 1.00 92.75 81 GLN A C 1
ATOM 649 O O . GLN A 1 81 ? -15.803 -7.484 4.761 1.00 92.75 81 GLN A O 1
ATOM 654 N N . PHE A 1 82 ? -14.257 -6.309 5.845 1.00 94.12 82 PHE A N 1
ATOM 655 C CA . PHE A 1 82 ? -13.458 -7.485 6.175 1.00 94.12 82 PHE A CA 1
ATOM 656 C C . PHE A 1 82 ? -14.203 -8.455 7.109 1.00 94.12 82 PHE A C 1
ATOM 658 O O . PHE A 1 82 ? -14.173 -9.664 6.877 1.00 94.12 82 PHE A O 1
ATOM 665 N N . LYS A 1 83 ? -14.904 -7.946 8.132 1.00 93.75 83 LYS A N 1
ATOM 666 C CA . LYS A 1 83 ? -15.752 -8.762 9.019 1.00 93.75 83 LYS A CA 1
ATOM 667 C C . LYS A 1 83 ? -16.910 -9.412 8.259 1.00 93.75 83 LYS A C 1
ATOM 669 O O . LYS A 1 83 ? -17.224 -10.571 8.520 1.00 93.75 83 LYS A O 1
ATOM 674 N N . GLU A 1 84 ? -17.521 -8.702 7.312 1.00 94.31 84 GLU A N 1
ATOM 675 C CA . GLU A 1 84 ? -18.571 -9.249 6.442 1.00 94.31 84 GLU A CA 1
ATOM 676 C C . GLU A 1 84 ? -18.045 -10.432 5.621 1.00 94.31 84 GLU A C 1
ATOM 678 O O . GLU A 1 84 ? -18.634 -11.510 5.666 1.00 94.31 84 GLU A O 1
ATOM 683 N N . VAL A 1 85 ? -16.863 -10.305 5.011 1.00 94.81 85 VAL A N 1
ATOM 684 C CA . VAL A 1 85 ? -16.209 -11.416 4.295 1.00 94.81 85 VAL A CA 1
ATOM 685 C C . VAL A 1 85 ? -15.961 -12.617 5.207 1.00 94.81 85 VAL A C 1
ATOM 687 O O . VAL A 1 85 ? -16.169 -13.763 4.805 1.00 94.81 85 VAL A O 1
ATOM 690 N N . GLN A 1 86 ? -15.524 -12.387 6.448 1.00 95.50 86 GLN A N 1
ATOM 691 C CA . GLN A 1 86 ? -15.340 -13.469 7.419 1.00 95.50 86 GLN A CA 1
ATOM 692 C C . GLN A 1 86 ? -16.668 -14.139 7.788 1.00 95.50 86 GLN A C 1
ATOM 694 O O . GLN A 1 86 ? -16.705 -15.356 7.952 1.00 95.50 86 GLN A O 1
ATOM 699 N N . LYS A 1 87 ? -17.754 -13.370 7.896 1.00 96.06 87 LYS A N 1
ATOM 700 C CA . LYS A 1 87 ? -19.095 -13.877 8.203 1.00 96.06 87 LYS A CA 1
ATOM 701 C C . LYS A 1 87 ? -19.690 -14.679 7.044 1.00 96.06 87 LYS A C 1
ATOM 703 O O . LYS A 1 87 ? -20.275 -15.731 7.281 1.00 96.06 87 LYS A O 1
ATOM 708 N N . GLU A 1 88 ? -19.533 -14.206 5.812 1.00 95.69 88 GLU A N 1
ATOM 709 C CA . GLU A 1 88 ? -20.040 -14.868 4.603 1.00 95.69 88 GLU A CA 1
ATOM 710 C C . GLU A 1 88 ? -19.210 -16.098 4.215 1.00 95.69 88 GLU A C 1
ATOM 712 O O . GLU A 1 88 ? -19.725 -17.065 3.646 1.00 95.69 88 GLU A O 1
ATOM 717 N N . HIS A 1 89 ? -17.916 -16.096 4.544 1.00 94.81 89 HIS A N 1
ATOM 718 C CA . HIS A 1 89 ? -16.978 -17.162 4.191 1.00 94.81 89 HIS A CA 1
ATOM 719 C C . HIS A 1 89 ? -16.174 -17.678 5.399 1.00 94.81 89 HIS A C 1
ATOM 721 O O . HIS A 1 89 ? -14.941 -17.711 5.352 1.00 94.81 89 HIS A O 1
ATOM 727 N N . PRO A 1 90 ? -16.819 -18.174 6.471 1.00 93.75 90 PRO A N 1
ATOM 728 C CA . PRO A 1 90 ? -16.174 -18.435 7.765 1.00 93.75 90 PRO A CA 1
ATOM 729 C C . PRO A 1 90 ? -15.009 -19.428 7.711 1.00 93.75 90 PRO A C 1
ATOM 731 O O . PRO A 1 90 ? -14.061 -19.312 8.486 1.00 93.75 90 PRO A O 1
ATOM 734 N N . LYS A 1 91 ? -15.036 -20.381 6.772 1.00 94.88 91 LYS A N 1
ATOM 735 C CA . LYS A 1 91 ? -13.984 -21.398 6.607 1.00 94.88 91 LYS A CA 1
ATOM 736 C C . LYS A 1 91 ? -12.983 -21.087 5.492 1.00 94.88 91 LYS A C 1
ATOM 738 O O . LYS A 1 91 ? -11.903 -21.665 5.473 1.00 94.88 91 LYS A O 1
ATOM 743 N N . GLU A 1 92 ? -13.320 -20.185 4.570 1.00 95.69 92 GLU A N 1
ATOM 744 C CA . GLU A 1 92 ? -12.581 -20.015 3.309 1.00 95.69 92 GLU A CA 1
ATOM 745 C C . GLU A 1 92 ? -12.100 -18.588 3.043 1.00 95.69 92 GLU A C 1
ATOM 747 O O . GLU A 1 92 ? -11.344 -18.375 2.096 1.00 95.69 92 GLU A O 1
ATOM 752 N N . TRP A 1 93 ? -12.480 -17.610 3.869 1.00 96.19 93 TRP A N 1
ATOM 753 C CA . TRP A 1 93 ? -12.146 -16.200 3.650 1.00 96.19 93 TRP A CA 1
ATOM 754 C C . TRP A 1 93 ? -10.641 -15.968 3.439 1.00 96.19 93 TRP A C 1
ATOM 756 O O . TRP A 1 93 ? -10.257 -15.208 2.552 1.00 96.19 93 TRP A O 1
ATOM 766 N N . LYS A 1 94 ? -9.769 -16.680 4.176 1.00 96.88 94 LYS A N 1
ATOM 767 C CA . LYS A 1 94 ? -8.306 -16.608 3.991 1.00 96.88 94 LYS A CA 1
ATOM 768 C C . LYS A 1 94 ? -7.875 -17.077 2.605 1.00 96.88 94 LYS A C 1
ATOM 770 O O . LYS A 1 94 ? -7.028 -16.438 1.987 1.00 96.88 94 LYS A O 1
ATOM 775 N N . LYS A 1 95 ? -8.445 -18.189 2.130 1.00 97.31 95 LYS A N 1
ATOM 776 C CA . LYS A 1 95 ? -8.142 -18.769 0.817 1.00 97.31 95 LYS A CA 1
ATOM 777 C C . LYS A 1 95 ? -8.605 -17.830 -0.296 1.00 97.31 95 LYS A C 1
ATOM 779 O O . LYS A 1 95 ? -7.803 -17.485 -1.156 1.00 97.31 95 LYS A O 1
ATOM 784 N N . LYS A 1 96 ? -9.844 -17.336 -0.216 1.00 97.44 96 LYS A N 1
ATOM 785 C CA . LYS A 1 96 ? -10.404 -16.388 -1.192 1.00 97.44 96 LYS A CA 1
ATOM 786 C C . LYS A 1 96 ? -9.601 -15.088 -1.262 1.00 97.44 96 LYS A C 1
ATOM 788 O O . LYS A 1 96 ? -9.244 -14.642 -2.352 1.00 97.44 96 LYS A O 1
ATOM 793 N N . LEU A 1 97 ? -9.239 -14.509 -0.112 1.00 97.69 97 LEU A N 1
ATOM 794 C CA . LEU A 1 97 ? -8.366 -13.331 -0.074 1.00 97.69 97 LEU A CA 1
ATOM 795 C C . LEU A 1 97 ? -6.975 -13.629 -0.638 1.00 97.69 97 LEU A C 1
ATOM 797 O O . LEU A 1 97 ? -6.452 -12.821 -1.399 1.00 97.69 97 LEU A O 1
ATOM 801 N N . HIS A 1 98 ? -6.378 -14.775 -0.303 1.00 98.25 98 HIS A N 1
ATOM 802 C CA . HIS A 1 98 ? -5.086 -15.184 -0.854 1.00 98.25 98 HIS A CA 1
ATOM 803 C C . HIS A 1 98 ? -5.116 -15.255 -2.384 1.00 98.25 98 HIS A C 1
ATOM 805 O O . HIS A 1 98 ? -4.285 -14.637 -3.044 1.00 98.25 98 HIS A O 1
ATOM 811 N N . GLU A 1 99 ? -6.094 -15.955 -2.954 1.00 98.31 99 GLU A N 1
ATOM 812 C CA . GLU A 1 99 ? -6.251 -16.111 -4.404 1.00 98.31 99 GLU A CA 1
ATOM 813 C C . GLU A 1 99 ? -6.485 -14.767 -5.109 1.00 98.31 99 GLU A C 1
ATOM 815 O O . GLU A 1 99 ? -5.882 -14.500 -6.155 1.00 98.31 99 GLU A O 1
ATOM 820 N N . SER A 1 100 ? -7.286 -13.891 -4.496 1.00 98.25 100 SER A N 1
ATOM 821 C CA . SER A 1 100 ? -7.542 -12.531 -4.987 1.00 98.25 100 SER A CA 1
ATOM 822 C C . SER A 1 100 ? -6.272 -11.682 -4.974 1.00 98.25 100 SER A C 1
ATOM 824 O O . SER A 1 100 ? -5.948 -11.017 -5.956 1.00 98.25 100 SER A O 1
ATOM 826 N N . ILE A 1 101 ? -5.505 -11.742 -3.882 1.00 98.50 101 ILE A N 1
ATOM 827 C CA . ILE A 1 101 ? -4.249 -11.003 -3.736 1.00 98.50 101 ILE A CA 1
ATOM 828 C C . ILE A 1 101 ? -3.201 -11.494 -4.740 1.00 98.50 101 ILE A C 1
ATOM 830 O O . ILE A 1 101 ? -2.549 -10.681 -5.394 1.00 98.50 101 ILE A O 1
ATOM 834 N N . ILE A 1 102 ? -3.053 -12.808 -4.916 1.00 98.50 102 ILE A N 1
ATOM 835 C CA . ILE A 1 102 ? -2.106 -13.367 -5.886 1.00 98.50 102 ILE A CA 1
ATOM 836 C C . ILE A 1 102 ? -2.481 -12.977 -7.318 1.00 98.50 102 ILE A C 1
ATOM 838 O O . ILE A 1 102 ? -1.602 -12.592 -8.092 1.00 98.50 102 ILE A O 1
ATOM 842 N N . SER A 1 103 ? -3.765 -13.037 -7.671 1.00 98.31 103 SER A N 1
ATOM 843 C CA . SER A 1 103 ? -4.253 -12.616 -8.991 1.00 98.31 103 SER A CA 1
ATOM 844 C C . SER A 1 103 ? -4.022 -11.123 -9.234 1.00 98.31 103 SER A C 1
ATOM 846 O O . SER A 1 103 ? -3.493 -10.744 -10.278 1.00 98.31 103 SER A O 1
ATOM 848 N N . MET A 1 104 ? -4.293 -10.291 -8.229 1.00 97.75 104 MET A N 1
ATOM 849 C CA . MET A 1 104 ? -3.987 -8.862 -8.243 1.00 97.75 104 MET A CA 1
ATOM 850 C C . MET A 1 104 ? -2.496 -8.581 -8.464 1.00 97.75 104 MET A C 1
ATOM 852 O O . MET A 1 104 ? -2.154 -7.767 -9.317 1.00 97.75 104 MET A O 1
ATOM 856 N N . MET A 1 105 ? -1.592 -9.254 -7.743 1.00 98.44 105 MET A N 1
ATOM 857 C CA . MET A 1 105 ? -0.146 -9.056 -7.921 1.00 98.44 105 MET A CA 1
ATOM 858 C C . MET A 1 105 ? 0.330 -9.463 -9.322 1.00 98.44 105 MET A C 1
ATOM 860 O O . MET A 1 105 ? 1.200 -8.798 -9.881 1.00 98.44 105 MET A O 1
ATOM 864 N N . LYS A 1 106 ? -0.242 -10.526 -9.904 1.00 98.12 106 LYS A N 1
ATOM 865 C CA . LYS A 1 106 ? 0.058 -10.952 -11.281 1.00 98.12 106 LYS A CA 1
ATOM 866 C C . LYS A 1 106 ? -0.411 -9.928 -12.314 1.00 98.12 106 LYS A C 1
ATOM 868 O O . LYS A 1 106 ? 0.312 -9.660 -13.268 1.00 98.12 106 LYS A O 1
ATOM 873 N N . GLU A 1 107 ? -1.590 -9.339 -12.124 1.00 97.94 107 GLU A N 1
ATOM 874 C CA . GLU A 1 107 ? -2.080 -8.279 -13.012 1.00 97.94 107 GLU A CA 1
ATOM 875 C C . GLU A 1 107 ? -1.243 -7.001 -12.869 1.00 97.94 107 GLU A C 1
ATOM 877 O O . GLU A 1 107 ? -0.869 -6.402 -13.872 1.00 97.94 107 GLU A O 1
ATOM 882 N N . MET A 1 108 ? -0.842 -6.631 -11.646 1.00 96.56 108 MET A N 1
ATOM 883 C CA . MET A 1 108 ? 0.100 -5.524 -11.429 1.00 96.56 108 MET A CA 1
ATOM 884 C C . MET A 1 108 ? 1.457 -5.778 -12.098 1.00 96.56 108 MET A C 1
ATOM 886 O O . MET A 1 108 ? 2.036 -4.851 -12.658 1.00 96.56 108 MET A O 1
ATOM 890 N N . GLU A 1 109 ? 1.971 -7.010 -12.072 1.00 97.00 109 GLU A N 1
ATOM 891 C CA . GLU A 1 109 ? 3.185 -7.372 -12.809 1.00 97.00 109 GLU A CA 1
ATOM 892 C C . GLU A 1 109 ? 2.993 -7.185 -14.316 1.00 97.00 109 GLU A C 1
ATOM 894 O O . GLU A 1 109 ? 3.846 -6.572 -14.947 1.00 97.00 109 GLU A O 1
ATOM 899 N N . ALA A 1 110 ? 1.886 -7.672 -14.884 1.00 96.19 110 ALA A N 1
ATOM 900 C CA . ALA A 1 110 ? 1.605 -7.568 -16.316 1.00 96.19 110 ALA A CA 1
ATOM 901 C C . ALA A 1 110 ? 1.447 -6.110 -16.787 1.00 96.19 110 ALA A C 1
ATOM 903 O O . ALA A 1 110 ? 1.983 -5.736 -17.825 1.00 96.19 110 ALA A O 1
ATOM 904 N N . GLU A 1 111 ? 0.759 -5.280 -16.002 1.00 94.06 111 GLU A N 1
ATOM 905 C CA . GLU A 1 111 ? 0.468 -3.880 -16.337 1.00 94.06 111 GLU A CA 1
ATOM 906 C C . GLU A 1 111 ? 1.639 -2.928 -16.068 1.00 94.06 111 GLU A C 1
ATOM 908 O O . GLU A 1 111 ? 1.807 -1.916 -16.753 1.00 94.06 111 GLU A O 1
ATOM 913 N N . LEU A 1 112 ? 2.424 -3.199 -15.021 1.00 94.31 112 LEU A N 1
ATOM 914 C CA . LEU A 1 112 ? 3.419 -2.254 -14.503 1.00 94.31 112 LEU A CA 1
ATOM 915 C C . LEU A 1 112 ? 4.855 -2.762 -14.651 1.00 94.31 112 LEU A C 1
ATOM 917 O O . LEU A 1 112 ? 5.797 -1.972 -14.561 1.00 94.31 112 LEU A O 1
ATOM 921 N N . GLY A 1 113 ? 5.045 -4.058 -14.881 1.00 96.06 113 GLY A N 1
ATOM 922 C CA . GLY A 1 113 ? 6.351 -4.694 -15.010 1.00 96.06 113 GLY A CA 1
ATOM 923 C C . GLY A 1 113 ? 7.095 -4.890 -13.689 1.00 96.06 113 GLY A C 1
ATOM 924 O O . GLY A 1 113 ? 8.265 -5.257 -13.720 1.00 96.06 113 GLY A O 1
ATOM 925 N N . PHE A 1 114 ? 6.477 -4.637 -12.533 1.00 96.31 114 PHE A N 1
ATOM 926 C CA . PHE A 1 114 ? 7.112 -4.887 -11.237 1.00 96.31 114 PHE A CA 1
ATOM 927 C C . PHE A 1 114 ? 7.123 -6.387 -10.922 1.00 96.31 114 PHE A C 1
ATOM 929 O O . PHE A 1 114 ? 6.062 -6.999 -10.845 1.00 96.31 114 PHE A O 1
ATOM 936 N N . MET A 1 115 ? 8.300 -6.976 -10.698 1.00 97.62 115 MET A N 1
ATOM 937 C CA . MET A 1 115 ? 8.428 -8.396 -10.354 1.00 97.62 115 MET A CA 1
ATOM 938 C C . MET A 1 115 ? 7.862 -8.683 -8.948 1.00 97.62 115 MET A C 1
ATOM 940 O O . MET A 1 115 ? 8.371 -8.122 -7.973 1.00 97.62 115 MET A O 1
ATOM 944 N N . PRO A 1 116 ? 6.856 -9.563 -8.790 1.00 98.12 116 PRO A N 1
ATOM 945 C CA . PRO A 1 116 ? 6.303 -9.913 -7.484 1.00 98.12 116 PRO A CA 1
ATOM 946 C C . PRO A 1 116 ? 7.323 -10.635 -6.597 1.00 98.12 116 PRO A C 1
ATOM 948 O O . PRO A 1 116 ? 7.940 -11.616 -7.008 1.00 98.12 116 PRO A O 1
ATOM 951 N N . ILE A 1 117 ? 7.460 -10.184 -5.350 1.00 98.19 117 ILE A N 1
ATOM 952 C CA . ILE A 1 117 ? 8.231 -10.879 -4.307 1.00 98.19 117 ILE A CA 1
ATOM 953 C C . ILE A 1 117 ? 7.300 -11.783 -3.498 1.00 98.19 117 ILE A C 1
ATOM 955 O O . ILE A 1 117 ? 7.629 -12.932 -3.203 1.00 98.19 117 ILE A O 1
ATOM 959 N N . GLY A 1 118 ? 6.130 -11.262 -3.141 1.00 98.06 118 GLY A N 1
ATOM 960 C CA . GLY A 1 118 ? 5.110 -11.948 -2.358 1.00 98.06 118 GLY A CA 1
ATOM 961 C C . GLY A 1 118 ? 4.344 -10.960 -1.492 1.00 98.06 118 GLY A C 1
ATOM 962 O O . GLY A 1 118 ? 4.516 -9.749 -1.623 1.00 98.06 118 GLY A O 1
ATOM 963 N N . TYR A 1 119 ? 3.512 -11.475 -0.593 1.00 98.56 119 TYR A N 1
ATOM 964 C CA . TYR A 1 119 ? 2.749 -10.628 0.311 1.00 98.56 119 TYR A CA 1
ATOM 965 C C . TYR A 1 119 ? 2.619 -11.224 1.710 1.00 98.56 119 TYR A C 1
ATOM 967 O O . TYR A 1 119 ? 2.717 -12.445 1.887 1.00 98.56 119 TYR A O 1
ATOM 975 N N . LYS A 1 120 ? 2.334 -10.354 2.682 1.00 97.81 120 LYS A N 1
ATOM 976 C CA . LYS A 1 120 ? 1.912 -10.715 4.041 1.00 97.81 120 LYS A CA 1
ATOM 977 C C . LYS A 1 120 ? 0.698 -9.891 4.438 1.00 97.81 120 LYS A C 1
ATOM 979 O O . LYS A 1 120 ? 0.683 -8.683 4.235 1.00 97.81 120 LYS A O 1
ATOM 984 N N . MET A 1 121 ? -0.306 -10.561 4.984 1.00 97.31 121 MET A N 1
ATOM 985 C CA . MET A 1 121 ? -1.484 -9.968 5.599 1.00 97.31 121 MET A CA 1
ATOM 986 C C . MET A 1 121 ? -1.241 -9.818 7.098 1.00 97.31 121 MET A C 1
ATOM 988 O O . MET A 1 121 ? -0.987 -10.816 7.775 1.00 97.31 121 MET A O 1
ATOM 992 N N . HIS A 1 122 ? -1.355 -8.592 7.593 1.00 95.19 122 HIS A N 1
ATOM 993 C CA . HIS A 1 122 ? -1.297 -8.228 9.002 1.00 95.19 122 HIS A CA 1
ATOM 994 C C . HIS A 1 122 ? -2.721 -8.027 9.530 1.00 95.19 122 HIS A C 1
ATOM 996 O O . HIS A 1 122 ? -3.504 -7.257 8.968 1.00 95.19 122 HIS A O 1
ATOM 1002 N N . LEU A 1 123 ? -3.064 -8.757 10.590 1.00 93.50 123 LEU A N 1
ATOM 1003 C CA . LEU A 1 123 ? -4.359 -8.727 11.291 1.00 93.50 123 LEU A CA 1
ATOM 1004 C C . LEU A 1 123 ? -4.209 -8.359 12.776 1.00 93.50 123 LEU A C 1
ATOM 1006 O O . LEU A 1 123 ? -5.182 -8.332 13.521 1.00 93.50 123 LEU A O 1
ATOM 1010 N N . ASP A 1 124 ? -2.974 -8.122 13.188 1.00 91.31 124 ASP A N 1
ATOM 1011 C CA . ASP A 1 124 ? -2.481 -7.882 14.539 1.00 91.31 124 ASP A CA 1
ATOM 1012 C C . ASP A 1 124 ? -2.169 -6.401 14.804 1.00 91.31 124 ASP A C 1
ATOM 1014 O O . ASP A 1 124 ? -1.809 -6.041 15.922 1.00 91.31 124 ASP A O 1
ATOM 1018 N N . GLU A 1 125 ? -2.318 -5.535 13.797 1.00 88.94 125 GLU A N 1
ATOM 1019 C CA . GLU A 1 125 ? -2.129 -4.089 13.934 1.00 88.94 125 GLU A CA 1
ATOM 1020 C C . GLU A 1 125 ? -3.448 -3.345 14.118 1.00 88.94 125 GLU A C 1
ATOM 1022 O O . GLU A 1 125 ? -4.493 -3.724 13.583 1.00 88.94 125 GLU A O 1
ATOM 1027 N N . GLY A 1 126 ? -3.378 -2.218 14.817 1.00 84.69 126 GLY A N 1
ATOM 1028 C CA . GLY A 1 126 ? -4.523 -1.361 15.067 1.00 84.69 126 GLY A CA 1
ATOM 1029 C C . GLY A 1 126 ? -4.116 -0.026 15.664 1.00 84.69 126 GLY A C 1
ATOM 1030 O O . GLY A 1 126 ? -2.938 0.280 15.841 1.00 84.69 126 GLY A O 1
ATOM 1031 N N . THR A 1 127 ? -5.103 0.811 15.938 1.00 81.06 127 THR A N 1
ATOM 1032 C CA . THR A 1 127 ? -4.894 2.074 16.646 1.00 81.06 127 THR A CA 1
ATOM 1033 C C . THR A 1 127 ? -6.005 2.223 17.677 1.00 81.06 127 THR A C 1
ATOM 1035 O O . THR A 1 127 ? -7.161 1.968 17.326 1.00 81.06 127 THR A O 1
ATOM 1038 N N . PRO A 1 128 ? -5.686 2.586 18.931 1.00 75.69 128 PRO A N 1
ATOM 1039 C CA . PRO A 1 128 ? -6.714 2.906 19.908 1.00 75.69 128 PRO A CA 1
ATOM 1040 C C . PRO A 1 128 ? -7.520 4.104 19.411 1.00 75.69 128 PRO A C 1
ATOM 1042 O O . PRO A 1 128 ? -6.964 5.090 18.919 1.00 75.69 128 PRO A O 1
ATOM 1045 N N . ASP A 1 129 ? -8.834 3.989 19.505 1.00 74.62 129 ASP A N 1
ATOM 1046 C CA . ASP A 1 129 ? -9.745 5.087 19.258 1.00 74.62 129 ASP A CA 1
ATOM 1047 C C . ASP A 1 129 ? -9.517 6.166 20.335 1.00 74.62 129 ASP A C 1
ATOM 1049 O O . ASP A 1 129 ? -9.550 5.847 21.525 1.00 74.62 129 ASP A O 1
ATOM 1053 N N . PRO A 1 130 ? -9.237 7.428 19.959 1.00 68.50 130 PRO A N 1
ATOM 1054 C CA . PRO A 1 130 ? -8.918 8.472 20.932 1.00 68.50 130 PRO A CA 1
ATOM 1055 C C . PRO A 1 130 ? -10.056 8.803 21.903 1.00 68.50 130 PRO A C 1
ATOM 1057 O O . PRO A 1 130 ? -9.783 9.328 22.977 1.00 68.50 130 PRO A O 1
ATOM 1060 N N . GLU A 1 131 ? -11.311 8.544 21.522 1.00 71.44 131 GLU A N 1
ATOM 1061 C CA . GLU A 1 131 ? -12.492 8.892 22.319 1.00 71.44 131 GLU A CA 1
ATOM 1062 C C . GLU A 1 131 ? -12.881 7.747 23.263 1.00 71.44 131 GLU A C 1
ATOM 1064 O O . GLU A 1 131 ? -13.229 7.985 24.417 1.00 71.44 131 GLU A O 1
ATOM 1069 N N . THR A 1 132 ? -12.806 6.501 22.792 1.00 79.56 132 THR A N 1
ATOM 1070 C CA . THR A 1 132 ? -13.273 5.319 23.544 1.00 79.56 132 THR A CA 1
ATOM 1071 C C . THR A 1 132 ? -12.145 4.485 24.152 1.00 79.56 132 THR A C 1
ATOM 1073 O O . THR A 1 132 ? -12.393 3.665 25.033 1.00 79.56 132 THR A O 1
ATOM 1076 N N . GLY A 1 133 ? -10.906 4.653 23.680 1.00 77.12 133 GLY A N 1
ATOM 1077 C CA . GLY A 1 133 ? -9.770 3.791 24.018 1.00 77.12 133 GLY A CA 1
ATOM 1078 C C . GLY A 1 133 ? -9.829 2.395 23.383 1.00 77.12 133 GLY A C 1
ATOM 1079 O O . GLY A 1 133 ? -8.878 1.625 23.525 1.00 77.12 133 GLY A O 1
ATOM 1080 N N . GLU A 1 134 ? -10.907 2.055 22.667 1.00 82.75 134 GLU A N 1
ATOM 1081 C CA . GLU A 1 134 ? -11.070 0.749 22.030 1.00 82.75 134 GLU A CA 1
ATOM 1082 C C . GLU A 1 134 ? -10.094 0.596 20.859 1.00 82.75 134 GLU A C 1
ATOM 1084 O O . GLU A 1 134 ? -9.943 1.484 20.018 1.00 82.75 134 GLU A O 1
ATOM 1089 N N . VAL A 1 135 ? -9.418 -0.549 20.767 1.00 82.94 135 VAL A N 1
ATOM 1090 C CA . VAL A 1 135 ? -8.479 -0.786 19.671 1.00 82.94 135 VAL A CA 1
ATOM 1091 C C . VAL A 1 135 ? -9.231 -1.135 18.396 1.00 82.94 135 VAL A C 1
ATOM 1093 O O . VAL A 1 135 ? -9.775 -2.228 18.239 1.00 82.94 135 VAL A O 1
ATOM 1096 N N . LYS A 1 136 ? -9.153 -0.236 17.416 1.00 84.56 136 LYS A N 1
ATOM 1097 C CA . LYS A 1 136 ? -9.616 -0.515 16.065 1.00 84.56 136 LYS A CA 1
ATOM 1098 C C . LYS A 1 136 ? -8.529 -1.230 15.269 1.00 84.56 136 LYS A C 1
ATOM 1100 O O . LYS A 1 136 ? -7.521 -0.623 14.898 1.00 84.56 136 LYS A O 1
ATOM 1105 N N . LEU A 1 137 ? -8.752 -2.511 14.977 1.00 89.44 137 LEU A N 1
ATOM 1106 C CA . LEU A 1 137 ? -7.874 -3.290 14.100 1.00 89.44 137 LEU A CA 1
ATOM 1107 C C . LEU A 1 137 ? -7.850 -2.709 12.681 1.00 89.44 137 LEU A C 1
ATOM 1109 O O . LEU A 1 137 ? -8.856 -2.220 12.160 1.00 89.44 137 LEU A O 1
ATOM 1113 N N . ASN A 1 138 ? -6.690 -2.808 12.043 1.00 89.94 138 ASN A N 1
ATOM 1114 C CA . ASN A 1 138 ? -6.443 -2.337 10.689 1.00 89.94 138 ASN A CA 1
ATOM 1115 C C . ASN A 1 138 ? -5.952 -3.508 9.824 1.00 89.94 138 ASN A C 1
ATOM 1117 O O . ASN A 1 138 ? -4.742 -3.660 9.658 1.00 89.94 138 ASN A O 1
ATOM 1121 N N . PRO A 1 139 ? -6.846 -4.360 9.290 1.00 93.88 139 PRO A N 1
ATOM 1122 C CA . PRO A 1 139 ? -6.437 -5.460 8.427 1.00 93.88 139 PRO A CA 1
ATOM 1123 C C . PRO A 1 139 ? -5.837 -4.914 7.124 1.00 93.88 139 PRO A C 1
ATOM 1125 O O . PRO A 1 139 ? -6.501 -4.220 6.353 1.00 93.88 139 PRO A O 1
ATOM 1128 N N . HIS A 1 140 ? -4.573 -5.238 6.854 1.00 96.00 140 HIS A N 1
ATOM 1129 C CA . HIS A 1 140 ? -3.887 -4.789 5.642 1.00 96.00 140 HIS A CA 1
ATOM 1130 C C . HIS A 1 140 ? -2.871 -5.811 5.131 1.00 96.00 140 HIS A C 1
ATOM 1132 O O . HIS A 1 140 ? -2.338 -6.615 5.891 1.00 96.00 140 HIS A O 1
ATOM 1138 N N . ALA A 1 141 ? -2.591 -5.772 3.830 1.00 97.75 141 ALA A N 1
ATOM 1139 C CA . ALA A 1 141 ? -1.581 -6.603 3.192 1.00 97.75 141 ALA A CA 1
ATOM 1140 C C . ALA A 1 141 ? -0.431 -5.757 2.643 1.00 97.75 141 ALA A C 1
ATOM 1142 O O . ALA A 1 141 ? -0.653 -4.822 1.877 1.00 97.75 141 ALA A O 1
ATOM 1143 N N . HIS A 1 142 ? 0.800 -6.140 2.962 1.00 97.75 142 HIS A N 1
ATOM 1144 C CA . HIS A 1 142 ? 2.000 -5.649 2.294 1.00 97.75 142 HIS A CA 1
ATOM 1145 C C . HIS A 1 142 ? 2.240 -6.468 1.028 1.00 97.75 142 HIS A C 1
ATOM 1147 O O . HIS A 1 142 ? 2.638 -7.631 1.115 1.00 97.75 142 HIS A O 1
ATOM 1153 N N . LEU A 1 143 ? 1.973 -5.888 -0.143 1.00 98.38 143 LEU A N 1
ATOM 1154 C CA . LEU A 1 143 ? 2.239 -6.482 -1.454 1.00 98.38 143 LEU A CA 1
ATOM 1155 C C . LEU A 1 143 ? 3.630 -6.025 -1.908 1.00 98.38 143 LEU A C 1
ATOM 1157 O O . LEU A 1 143 ? 3.809 -4.887 -2.353 1.00 98.38 143 LEU A O 1
ATOM 1161 N N . GLN A 1 144 ? 4.623 -6.901 -1.790 1.00 98.31 144 GLN A N 1
ATOM 1162 C CA . GLN A 1 144 ? 6.007 -6.566 -2.101 1.00 98.31 144 GLN A CA 1
ATOM 1163 C C . GLN A 1 144 ? 6.363 -6.921 -3.540 1.00 98.31 144 GLN A C 1
ATOM 1165 O O . GLN A 1 144 ? 6.150 -8.046 -4.004 1.00 98.31 144 GLN A O 1
ATOM 1170 N N . PHE A 1 145 ? 6.992 -5.966 -4.215 1.00 98.44 145 PHE A N 1
ATOM 1171 C CA . PHE A 1 145 ? 7.540 -6.110 -5.554 1.00 98.44 145 PHE A CA 1
ATOM 1172 C C . PHE A 1 145 ? 8.986 -5.626 -5.598 1.00 98.44 145 PHE A C 1
ATOM 1174 O O . PHE A 1 145 ? 9.393 -4.735 -4.852 1.00 98.44 145 PHE A O 1
ATOM 1181 N N . ALA A 1 146 ? 9.768 -6.187 -6.509 1.00 97.94 146 ALA A N 1
ATOM 1182 C CA . ALA A 1 146 ? 11.082 -5.677 -6.841 1.00 97.94 146 ALA A CA 1
ATOM 1183 C C . ALA A 1 146 ? 10.999 -4.730 -8.041 1.00 97.94 146 ALA A C 1
ATOM 1185 O O . ALA A 1 146 ? 10.226 -4.937 -8.979 1.00 97.94 146 ALA A O 1
ATOM 1186 N N . ASN A 1 147 ? 11.839 -3.697 -8.039 1.00 97.19 147 ASN A N 1
ATOM 1187 C CA . ASN A 1 147 ? 11.931 -2.734 -9.135 1.00 97.19 147 ASN A CA 1
ATOM 1188 C C . ASN A 1 147 ? 12.757 -3.279 -10.316 1.00 97.19 147 ASN A C 1
ATOM 1190 O O . ASN A 1 147 ? 13.799 -2.736 -10.682 1.00 97.19 147 ASN A O 1
ATOM 1194 N N . VAL A 1 148 ? 12.306 -4.393 -10.880 1.00 97.31 148 VAL A N 1
ATOM 1195 C CA . VAL A 1 148 ? 12.859 -5.026 -12.076 1.00 97.31 148 VAL A CA 1
ATOM 1196 C C . VAL A 1 148 ? 11.735 -5.749 -12.809 1.00 97.31 148 VAL A C 1
ATOM 1198 O O . VAL A 1 148 ? 10.840 -6.290 -12.164 1.00 97.31 148 VAL A O 1
ATOM 1201 N N . CYS A 1 149 ? 11.782 -5.765 -14.138 1.00 97.31 149 CYS A N 1
ATOM 1202 C CA . CYS A 1 149 ? 10.869 -6.545 -14.965 1.00 97.31 149 CYS A CA 1
ATOM 1203 C C . CYS A 1 149 ? 11.609 -7.729 -15.594 1.00 97.31 149 CYS A C 1
ATOM 1205 O O . CYS A 1 149 ? 12.557 -7.541 -16.355 1.00 97.31 149 CYS A O 1
ATOM 1207 N N . ALA A 1 150 ? 11.180 -8.954 -15.290 1.00 94.56 150 ALA A N 1
ATOM 1208 C CA . ALA A 1 150 ? 11.774 -10.173 -15.850 1.00 94.56 150 ALA A CA 1
ATOM 1209 C C . ALA A 1 150 ? 11.081 -10.651 -17.142 1.00 94.56 150 ALA A C 1
ATOM 1211 O O . ALA A 1 150 ? 11.604 -11.520 -17.838 1.00 94.56 150 ALA A O 1
ATOM 1212 N N . LYS A 1 151 ? 9.905 -10.099 -17.455 1.00 95.75 151 LYS A N 1
ATOM 1213 C CA . LYS A 1 151 ? 9.037 -10.537 -18.553 1.00 95.75 151 LYS A CA 1
ATOM 1214 C C . LYS A 1 151 ? 9.125 -9.597 -19.752 1.00 95.75 151 LYS A C 1
ATOM 1216 O O . LYS A 1 151 ? 9.471 -8.426 -19.612 1.00 95.75 151 LYS A O 1
ATOM 1221 N N . ASP A 1 152 ? 8.781 -10.120 -20.924 1.00 96.06 152 ASP A N 1
ATOM 1222 C CA . ASP A 1 152 ? 8.614 -9.344 -22.154 1.00 96.06 152 ASP A CA 1
ATOM 1223 C C . ASP A 1 152 ? 7.313 -8.529 -22.076 1.00 96.06 152 ASP A C 1
ATOM 1225 O O . ASP A 1 152 ? 6.266 -8.937 -22.568 1.00 96.06 152 ASP A O 1
ATOM 1229 N N . ILE A 1 153 ? 7.376 -7.396 -21.375 1.00 95.12 153 ILE A N 1
ATOM 1230 C CA . ILE A 1 153 ? 6.269 -6.448 -21.200 1.00 95.12 153 ILE A CA 1
ATOM 1231 C C . ILE A 1 153 ? 6.646 -5.136 -21.879 1.00 95.12 153 ILE A C 1
ATOM 1233 O O . ILE A 1 153 ? 7.770 -4.656 -21.714 1.00 95.12 153 ILE A O 1
ATOM 1237 N N . THR A 1 154 ? 5.701 -4.530 -22.593 1.00 94.19 154 THR A N 1
ATOM 1238 C CA . THR A 1 154 ? 5.864 -3.214 -23.219 1.00 94.19 154 THR A CA 1
ATOM 1239 C C . THR A 1 154 ? 4.955 -2.207 -22.536 1.00 94.19 154 THR A C 1
ATOM 1241 O O . THR A 1 154 ? 3.756 -2.432 -22.401 1.00 94.19 154 THR A O 1
ATOM 1244 N N . LEU A 1 155 ? 5.531 -1.089 -22.099 1.00 91.25 155 LEU A N 1
ATOM 1245 C CA . LEU A 1 155 ? 4.795 0.022 -21.517 1.00 91.25 155 LEU A CA 1
ATOM 1246 C C . LEU A 1 155 ? 4.560 1.103 -22.567 1.00 91.25 155 LEU A C 1
ATOM 1248 O O . LEU A 1 155 ? 5.502 1.784 -22.975 1.00 91.25 155 LEU A O 1
ATOM 1252 N N . THR A 1 156 ? 3.301 1.306 -22.924 1.00 89.38 156 THR A N 1
ATOM 1253 C CA . THR A 1 156 ? 2.874 2.412 -23.781 1.00 89.38 156 THR A CA 1
ATOM 1254 C C . THR A 1 156 ? 2.697 3.680 -22.947 1.00 89.38 156 THR A C 1
ATOM 1256 O O . THR A 1 156 ? 2.002 3.678 -21.926 1.00 89.38 156 THR A O 1
ATOM 1259 N N . LYS A 1 157 ? 3.334 4.783 -23.352 1.00 85.94 157 LYS A N 1
ATOM 1260 C CA . LYS A 1 157 ? 3.206 6.089 -22.688 1.00 85.94 157 LYS A CA 1
ATOM 1261 C C . LYS A 1 157 ? 2.980 7.204 -23.691 1.00 85.94 157 LYS A C 1
ATOM 1263 O O . LYS A 1 157 ? 3.580 7.220 -24.756 1.00 85.94 157 LYS A O 1
ATOM 1268 N N . THR A 1 158 ? 2.219 8.209 -23.282 1.00 87.31 158 THR A N 1
ATOM 1269 C CA . THR A 1 158 ? 2.150 9.488 -23.989 1.00 87.31 158 THR A CA 1
ATOM 1270 C C . THR A 1 158 ? 3.250 10.418 -23.482 1.00 87.31 158 THR A C 1
ATOM 1272 O O . THR A 1 158 ? 3.397 10.629 -22.272 1.00 87.31 158 THR A O 1
ATOM 1275 N N . LYS A 1 159 ? 4.029 10.994 -24.395 1.00 86.25 159 LYS A N 1
ATOM 1276 C CA . LYS A 1 159 ? 5.113 11.935 -24.103 1.00 86.25 159 LYS A CA 1
ATOM 1277 C C . LYS A 1 159 ? 4.898 13.235 -24.874 1.00 86.25 159 LYS A C 1
ATOM 1279 O O . LYS A 1 159 ? 4.403 13.223 -25.990 1.00 86.25 159 LYS A O 1
ATOM 1284 N N . LYS A 1 160 ? 5.278 14.366 -24.277 1.00 90.56 160 LYS A N 1
ATOM 1285 C CA . LYS A 1 160 ? 5.306 15.662 -24.971 1.00 90.56 160 LYS A CA 1
ATOM 1286 C C . LYS A 1 160 ? 6.534 15.761 -25.873 1.00 90.56 160 LYS A C 1
ATOM 1288 O O . LYS A 1 160 ? 7.641 15.453 -25.421 1.00 90.56 160 LYS A O 1
ATOM 1293 N N . VAL A 1 161 ? 6.339 16.236 -27.099 1.00 91.88 161 VAL A N 1
ATOM 1294 C CA . VAL A 1 161 ? 7.417 16.411 -28.078 1.00 91.88 161 VAL A CA 1
ATOM 1295 C C . VAL A 1 161 ? 8.189 17.685 -27.741 1.00 91.88 161 VAL A C 1
ATOM 1297 O O . VAL A 1 161 ? 7.620 18.772 -27.668 1.00 91.88 161 VAL A O 1
ATOM 1300 N N . THR A 1 162 ? 9.481 17.553 -27.445 1.00 93.38 162 THR A N 1
ATOM 1301 C CA . THR A 1 162 ? 10.347 18.692 -27.107 1.00 93.38 162 THR A CA 1
ATOM 1302 C C . THR A 1 162 ? 10.880 19.354 -28.367 1.00 93.38 162 THR A C 1
ATOM 1304 O O . THR A 1 162 ? 11.394 18.642 -29.228 1.00 93.38 162 THR A O 1
ATOM 1307 N N . LEU A 1 163 ? 10.877 20.689 -28.407 1.00 92.50 163 LEU A N 1
ATOM 1308 C CA . LEU A 1 163 ? 11.589 21.449 -29.435 1.00 92.50 163 LEU A CA 1
ATOM 1309 C C . LEU A 1 163 ? 13.085 21.136 -29.369 1.00 92.50 163 LEU A C 1
ATOM 1311 O O . LEU A 1 163 ? 13.646 21.003 -28.277 1.00 92.50 163 LEU A O 1
ATOM 1315 N N . LYS A 1 164 ? 13.726 21.016 -30.530 1.00 92.75 164 LYS A N 1
ATOM 1316 C CA . LYS A 1 164 ? 15.148 20.689 -30.660 1.00 92.75 164 LYS A CA 1
ATOM 1317 C C . LYS A 1 164 ? 15.886 21.795 -31.409 1.00 92.75 164 LYS A C 1
ATOM 1319 O O . LYS A 1 164 ? 15.284 22.476 -32.232 1.00 92.75 164 LYS A O 1
ATOM 1324 N N . ASP A 1 165 ? 17.164 21.978 -31.097 1.00 90.94 165 ASP A N 1
ATOM 1325 C CA . ASP A 1 165 ? 18.057 22.817 -31.896 1.00 90.94 165 ASP A CA 1
ATOM 1326 C C . ASP A 1 165 ? 18.475 22.116 -33.202 1.00 90.94 165 ASP A C 1
ATOM 1328 O O . ASP A 1 165 ? 18.118 20.963 -33.456 1.00 90.94 165 ASP A O 1
ATOM 1332 N N . GLU A 1 166 ? 19.255 22.819 -34.021 1.00 91.00 166 GLU A N 1
ATOM 1333 C CA . GLU A 1 166 ? 19.841 22.315 -35.272 1.00 91.00 166 GLU A CA 1
ATOM 1334 C C . GLU A 1 166 ? 20.682 21.037 -35.092 1.00 91.00 166 GLU A C 1
ATOM 1336 O O . GLU A 1 166 ? 20.818 20.248 -36.023 1.00 91.00 166 GLU A O 1
ATOM 1341 N N . ASN A 1 167 ? 21.178 20.784 -33.877 1.00 90.31 167 ASN A N 1
ATOM 1342 C CA . ASN A 1 167 ? 21.956 19.599 -33.516 1.00 90.31 167 ASN A CA 1
ATOM 1343 C C . ASN A 1 167 ? 21.087 18.487 -32.893 1.00 90.31 167 ASN A C 1
ATOM 1345 O O . ASN A 1 167 ? 21.604 17.485 -32.394 1.00 90.31 167 ASN A O 1
ATOM 1349 N N . GLY A 1 168 ? 19.758 18.646 -32.882 1.00 87.25 168 GLY A N 1
ATOM 1350 C CA . GLY A 1 168 ? 18.809 17.666 -32.355 1.00 87.25 168 GLY A CA 1
ATOM 1351 C C . GLY A 1 168 ? 18.697 17.632 -30.825 1.00 87.25 168 GLY A C 1
ATOM 1352 O O . GLY A 1 168 ? 18.039 16.738 -30.275 1.00 87.25 168 GLY A O 1
ATOM 1353 N N . LYS A 1 169 ? 19.302 18.585 -30.108 1.00 90.81 169 LYS A N 1
ATOM 1354 C CA . LYS A 1 169 ? 19.274 18.651 -28.643 1.00 90.81 169 LYS A CA 1
ATOM 1355 C C . LYS A 1 169 ? 18.026 19.385 -28.162 1.00 90.81 169 LYS A C 1
ATOM 1357 O O . LYS A 1 169 ? 17.682 20.451 -28.656 1.00 90.81 169 LYS A O 1
ATOM 1362 N N . ALA A 1 170 ? 17.353 18.821 -27.157 1.00 92.06 170 ALA A N 1
ATOM 1363 C CA . ALA A 1 170 ? 16.133 19.404 -26.603 1.00 92.06 170 ALA A CA 1
ATOM 1364 C C . ALA A 1 170 ? 16.389 20.791 -25.985 1.00 92.06 170 ALA A C 1
ATOM 1366 O O . ALA A 1 170 ? 17.217 20.939 -25.078 1.00 92.06 170 ALA A O 1
ATOM 1367 N N . LEU A 1 171 ? 15.629 21.781 -26.447 1.00 91.69 171 LEU A N 1
ATOM 1368 C CA . LEU A 1 171 ? 15.697 23.166 -26.007 1.00 91.69 171 LEU A CA 1
ATOM 1369 C C . LEU A 1 171 ? 15.026 23.352 -24.644 1.00 91.69 171 LEU A C 1
ATOM 1371 O O . LEU A 1 171 ? 14.012 22.729 -24.311 1.00 91.69 171 LEU A O 1
ATOM 1375 N N . LYS A 1 172 ? 15.601 24.250 -23.846 1.00 92.06 172 LYS A N 1
ATOM 1376 C CA . LYS A 1 172 ? 15.111 24.630 -22.520 1.00 92.06 172 LYS A CA 1
ATOM 1377 C C . LYS A 1 172 ? 14.674 26.086 -22.523 1.00 92.06 172 LYS A C 1
ATOM 1379 O O . LYS A 1 172 ? 15.224 26.894 -23.262 1.00 92.06 172 LYS A O 1
ATOM 1384 N N . ASP A 1 173 ? 13.699 26.409 -21.683 1.00 87.94 173 ASP A N 1
ATOM 1385 C CA . ASP A 1 173 ? 13.239 27.782 -21.490 1.00 87.94 173 ASP A CA 1
ATOM 1386 C C . ASP A 1 173 ? 14.408 28.630 -20.941 1.00 87.94 173 ASP A C 1
ATOM 1388 O O . ASP A 1 173 ? 14.919 28.319 -19.858 1.00 87.94 173 ASP A O 1
ATOM 1392 N N . PRO A 1 174 ? 14.835 29.700 -21.641 1.00 86.81 174 PRO A N 1
ATOM 1393 C CA . PRO A 1 174 ? 15.940 30.553 -21.201 1.00 86.81 174 PRO A CA 1
ATOM 1394 C C . PRO A 1 174 ? 15.692 31.205 -19.836 1.00 86.81 174 PRO A C 1
ATOM 1396 O O . PRO A 1 174 ? 16.628 31.419 -19.070 1.00 86.81 174 PRO A O 1
ATOM 1399 N N . LYS A 1 175 ? 14.427 31.492 -19.500 1.00 90.69 175 LYS A N 1
ATOM 1400 C CA . LYS A 1 175 ? 14.026 32.066 -18.206 1.00 90.69 175 LYS A CA 1
ATOM 1401 C C . LYS A 1 175 ? 13.847 30.990 -17.134 1.00 90.69 175 LYS A C 1
ATOM 1403 O O . LYS A 1 175 ? 13.823 31.302 -15.944 1.00 90.69 175 LYS A O 1
ATOM 1408 N N . LYS A 1 176 ? 13.673 29.724 -17.531 1.00 88.00 176 LYS A N 1
ATOM 1409 C CA . LYS A 1 176 ? 13.440 28.576 -16.639 1.00 88.00 176 LYS A CA 1
ATOM 1410 C C . LYS A 1 176 ? 14.232 27.355 -17.128 1.00 88.00 176 LYS A C 1
ATOM 1412 O O . LYS A 1 176 ? 13.623 26.406 -17.620 1.00 88.00 176 LYS A O 1
ATOM 1417 N N . PRO A 1 177 ? 15.557 27.291 -16.905 1.00 84.06 177 PRO A N 1
ATOM 1418 C CA . PRO A 1 177 ? 16.437 26.248 -17.462 1.00 84.06 177 PRO A CA 1
ATOM 1419 C C . PRO A 1 177 ? 16.125 24.805 -17.007 1.00 84.06 177 PRO A C 1
ATOM 1421 O O . PRO A 1 177 ? 16.684 23.835 -17.527 1.00 84.06 177 PRO A O 1
ATOM 1424 N N . ASN A 1 178 ? 15.207 24.630 -16.054 1.00 86.38 178 ASN A N 1
ATOM 1425 C CA . ASN A 1 178 ? 14.681 23.329 -15.632 1.00 86.38 178 ASN A CA 1
ATOM 1426 C C . ASN A 1 178 ? 13.437 22.878 -16.422 1.00 86.38 178 ASN A C 1
ATOM 1428 O O . ASN A 1 178 ? 12.929 21.785 -16.178 1.00 86.38 178 ASN A O 1
ATOM 1432 N N . LYS A 1 179 ? 12.924 23.696 -17.348 1.00 88.00 179 LYS A N 1
ATOM 1433 C CA . LYS A 1 179 ? 11.765 23.382 -18.189 1.00 88.00 179 LYS A CA 1
ATOM 1434 C C . LYS A 1 179 ? 12.176 23.272 -19.652 1.00 88.00 179 LYS A C 1
ATOM 1436 O O . LYS A 1 179 ? 12.886 24.129 -20.163 1.00 88.00 179 LYS A O 1
ATOM 1441 N N . TYR A 1 180 ? 11.697 22.225 -20.312 1.00 90.81 180 TYR A N 1
ATOM 1442 C CA . TYR A 1 180 ? 11.834 22.061 -21.756 1.00 90.81 180 TYR A CA 1
ATOM 1443 C C . TYR A 1 180 ? 10.803 22.904 -22.502 1.00 90.81 180 TYR A C 1
ATOM 1445 O O . TYR A 1 180 ? 9.693 23.114 -22.001 1.00 90.81 180 TYR A O 1
ATOM 1453 N N . LEU A 1 181 ? 11.181 23.350 -23.696 1.00 91.75 181 LEU A N 1
ATOM 1454 C CA . LEU A 1 181 ? 10.257 23.898 -24.681 1.00 91.75 181 LEU A CA 1
ATOM 1455 C C . LEU A 1 181 ? 9.644 22.742 -25.482 1.00 91.75 181 LEU A C 1
ATOM 1457 O O . LEU A 1 181 ? 10.316 21.744 -25.753 1.00 91.75 181 LEU A O 1
ATOM 1461 N N . TYR A 1 182 ? 8.366 22.859 -25.835 1.00 94.00 182 TYR A N 1
ATOM 1462 C CA . TYR A 1 182 ? 7.610 21.806 -26.516 1.00 94.00 182 TYR A CA 1
ATOM 1463 C C . TYR A 1 182 ? 7.077 22.305 -27.851 1.00 94.00 182 TYR A C 1
ATOM 1465 O O . TYR A 1 182 ? 6.751 23.484 -27.976 1.00 94.00 182 TYR A O 1
ATOM 1473 N N . GLU A 1 183 ? 6.977 21.399 -28.818 1.00 93.50 183 GLU A N 1
ATOM 1474 C CA . GLU A 1 183 ? 6.218 21.655 -30.040 1.00 93.50 183 GLU A CA 1
ATOM 1475 C C . GLU A 1 183 ? 4.749 21.856 -29.673 1.00 93.50 183 GLU A C 1
ATOM 1477 O O . GLU A 1 183 ? 4.244 21.186 -28.766 1.00 93.50 183 GLU A O 1
ATOM 1482 N N . LEU A 1 184 ? 4.077 22.782 -30.352 1.00 93.12 184 LEU A N 1
ATOM 1483 C CA . LEU A 1 184 ? 2.659 23.051 -30.143 1.00 93.12 184 LEU A CA 1
ATOM 1484 C C . LEU A 1 184 ? 1.832 22.436 -31.279 1.00 93.12 184 LEU A C 1
ATOM 1486 O O . LEU A 1 184 ? 2.306 22.341 -32.410 1.00 93.12 184 LEU A O 1
ATOM 1490 N N . ASP A 1 185 ? 0.628 21.983 -30.955 1.00 92.81 185 ASP A N 1
ATOM 1491 C CA . ASP A 1 185 ? -0.395 21.591 -31.919 1.00 92.81 185 ASP A CA 1
ATOM 1492 C C . ASP A 1 185 ? -1.156 22.817 -32.459 1.00 92.81 185 ASP A C 1
ATOM 1494 O O . ASP A 1 185 ? -0.850 23.962 -32.115 1.00 92.81 185 ASP A O 1
ATOM 1498 N N . GLU A 1 186 ? -2.141 22.572 -33.326 1.00 92.25 186 GLU A N 1
ATOM 1499 C CA . GLU A 1 186 ? -2.970 23.608 -33.962 1.00 92.25 186 GLU A CA 1
ATOM 1500 C C . GLU A 1 186 ? -3.755 24.457 -32.943 1.00 92.25 186 GLU A C 1
ATOM 1502 O O . GLU A 1 186 ? -4.032 25.627 -33.202 1.00 92.25 186 GLU A O 1
ATOM 1507 N N . ASP A 1 187 ? -4.025 23.912 -31.752 1.00 91.25 187 ASP A N 1
ATOM 1508 C CA . ASP A 1 187 ? -4.699 24.598 -30.644 1.00 91.25 187 ASP A CA 1
ATOM 1509 C C . ASP A 1 187 ? -3.719 25.354 -29.720 1.00 91.25 187 ASP A C 1
ATOM 1511 O O . ASP A 1 187 ? -4.116 25.895 -28.681 1.00 91.25 187 ASP A O 1
ATOM 1515 N N . GLY A 1 188 ? -2.418 25.352 -30.030 1.00 88.94 188 GLY A N 1
ATOM 1516 C CA . GLY A 1 188 ? -1.381 25.960 -29.196 1.00 88.94 188 GLY A CA 1
ATOM 1517 C C . GLY A 1 188 ? -1.052 25.173 -27.919 1.00 88.94 188 GLY A C 1
ATOM 1518 O O . GLY A 1 188 ? -0.432 25.721 -27.000 1.00 88.94 188 GLY A O 1
ATOM 1519 N N . LYS A 1 189 ? -1.445 23.896 -27.815 1.00 89.44 189 LYS A N 1
ATOM 1520 C CA . LYS A 1 189 ? -1.103 23.007 -26.690 1.00 89.44 189 LYS A CA 1
ATOM 1521 C C . LYS A 1 189 ? 0.126 22.162 -27.026 1.00 89.44 189 LYS A C 1
ATOM 1523 O O . LYS A 1 189 ? 0.401 21.910 -28.189 1.00 89.44 189 LYS A O 1
ATOM 1528 N N . PRO A 1 190 ? 0.894 21.681 -26.028 1.00 91.81 190 PRO A N 1
ATOM 1529 C CA . PRO A 1 190 ? 2.040 20.821 -26.299 1.00 91.81 190 PRO A CA 1
ATOM 1530 C C . PRO A 1 190 ? 1.637 19.551 -27.050 1.00 91.81 190 PRO A C 1
ATOM 1532 O O . PRO A 1 190 ? 0.907 18.722 -26.501 1.00 91.81 190 PRO A O 1
ATOM 1535 N N . LYS A 1 191 ? 2.187 19.373 -28.250 1.00 93.44 191 LYS A N 1
ATOM 1536 C CA . LYS A 1 191 ? 2.023 18.171 -29.059 1.00 93.44 191 LYS A CA 1
ATOM 1537 C C . LYS A 1 191 ? 2.500 16.951 -28.278 1.00 93.44 191 LYS A C 1
ATOM 1539 O O . LYS A 1 191 ? 3.508 16.991 -27.558 1.00 93.44 191 LYS A O 1
ATOM 1544 N N . THR A 1 192 ? 1.772 15.851 -28.423 1.00 91.44 192 THR A N 1
ATOM 1545 C CA . THR A 1 192 ? 2.099 14.586 -27.766 1.00 91.44 192 THR A CA 1
ATOM 1546 C C . THR A 1 192 ? 2.270 13.457 -28.767 1.00 91.44 192 THR A C 1
ATOM 1548 O O . THR A 1 192 ? 1.659 13.458 -29.829 1.00 91.44 192 THR A O 1
ATOM 1551 N N . GLU A 1 193 ? 3.119 12.502 -28.412 1.00 91.62 193 GLU A N 1
ATOM 1552 C CA . GLU A 1 193 ? 3.368 11.272 -29.154 1.00 91.62 193 GLU A CA 1
ATOM 1553 C C . GLU A 1 193 ? 3.190 10.068 -28.226 1.00 91.62 193 GLU A C 1
ATOM 1555 O O . GLU A 1 193 ? 3.409 10.159 -27.012 1.00 91.62 193 GLU A O 1
ATOM 1560 N N . VAL A 1 194 ? 2.789 8.937 -28.799 1.00 91.56 194 VAL A N 1
ATOM 1561 C CA . VAL A 1 194 ? 2.734 7.654 -28.097 1.00 91.56 194 VAL A CA 1
ATOM 1562 C C . VAL A 1 194 ? 4.052 6.928 -28.331 1.00 91.56 194 VAL A C 1
ATOM 1564 O O . VAL A 1 194 ? 4.509 6.813 -29.464 1.00 91.56 194 VAL A O 1
ATOM 1567 N N . ILE A 1 195 ? 4.665 6.454 -27.251 1.00 91.00 195 ILE A N 1
ATOM 1568 C CA . ILE A 1 195 ? 5.904 5.682 -27.283 1.00 91.00 195 ILE A CA 1
ATOM 1569 C C . ILE A 1 195 ? 5.709 4.342 -26.587 1.00 91.00 195 ILE A C 1
ATOM 1571 O O . ILE A 1 195 ? 5.094 4.273 -25.521 1.00 91.00 195 ILE A O 1
ATOM 1575 N N . ASP A 1 196 ? 6.312 3.306 -27.156 1.00 93.94 196 ASP A N 1
ATOM 1576 C CA . ASP A 1 196 ? 6.351 1.968 -26.583 1.00 93.94 196 ASP A CA 1
ATOM 1577 C C . ASP A 1 196 ? 7.725 1.691 -25.983 1.00 93.94 196 ASP A C 1
ATOM 1579 O O . ASP A 1 196 ? 8.769 1.864 -26.617 1.00 93.94 196 ASP A O 1
ATOM 1583 N N . ILE A 1 197 ? 7.730 1.287 -24.716 1.00 93.12 197 ILE A N 1
ATOM 1584 C CA . ILE A 1 197 ? 8.949 1.094 -23.940 1.00 93.12 197 ILE A CA 1
ATOM 1585 C C . ILE A 1 197 ? 9.018 -0.369 -23.492 1.00 93.12 197 ILE A C 1
ATOM 1587 O O . ILE A 1 197 ? 8.306 -0.739 -22.557 1.00 93.12 197 ILE A O 1
ATOM 1591 N N . PRO A 1 198 ? 9.891 -1.206 -24.081 1.00 96.06 198 PRO A N 1
ATOM 1592 C CA . PRO A 1 198 ? 10.092 -2.565 -23.590 1.00 96.06 198 PRO A CA 1
ATOM 1593 C C . PRO A 1 198 ? 10.699 -2.517 -22.184 1.00 96.06 198 PRO A C 1
ATOM 1595 O O . PRO A 1 198 ? 11.656 -1.778 -21.934 1.00 96.06 198 PRO A O 1
ATOM 1598 N N . LEU A 1 199 ? 10.135 -3.289 -21.257 1.00 95.56 199 LEU A N 1
ATOM 1599 C CA . LEU A 1 199 ? 10.493 -3.268 -19.840 1.00 95.56 199 LEU A CA 1
ATOM 1600 C C . LEU A 1 199 ? 11.461 -4.375 -19.428 1.00 95.56 199 LEU A C 1
ATOM 1602 O O . LEU A 1 199 ? 12.112 -4.220 -18.397 1.00 95.56 199 LEU A O 1
ATOM 1606 N N . LYS A 1 200 ? 11.598 -5.463 -20.193 1.00 95.75 200 LYS A N 1
ATOM 1607 C CA . LYS A 1 200 ? 12.439 -6.608 -19.806 1.00 95.75 200 LYS A CA 1
ATOM 1608 C C . LYS A 1 200 ? 13.868 -6.189 -19.454 1.00 95.75 200 LYS A C 1
ATOM 1610 O O . LYS A 1 200 ? 14.519 -5.459 -20.200 1.00 95.75 200 LYS A O 1
ATOM 1615 N N . GLY A 1 201 ? 14.343 -6.641 -18.296 1.00 93.12 201 GLY A N 1
ATOM 1616 C CA . GLY A 1 201 ? 15.657 -6.304 -17.745 1.00 93.12 201 GLY A CA 1
ATOM 1617 C C . GLY A 1 201 ? 15.788 -4.861 -17.243 1.00 93.12 201 GLY A C 1
ATOM 1618 O O . GLY A 1 201 ? 16.876 -4.449 -16.848 1.00 93.12 201 GLY A O 1
ATOM 1619 N N . ARG A 1 202 ? 14.710 -4.067 -17.248 1.00 94.62 202 ARG A N 1
ATOM 1620 C CA . ARG A 1 202 ? 14.704 -2.676 -16.773 1.00 94.62 202 ARG A CA 1
ATOM 1621 C C . ARG A 1 202 ? 14.071 -2.561 -15.395 1.00 94.62 202 ARG A C 1
ATOM 1623 O O . ARG A 1 202 ? 13.353 -3.446 -14.941 1.00 94.62 202 ARG A O 1
ATOM 1630 N N . ALA A 1 203 ? 14.313 -1.418 -14.762 1.00 95.12 203 ALA A N 1
ATOM 1631 C CA . ALA A 1 203 ? 13.646 -0.986 -13.543 1.00 95.12 203 ALA A CA 1
ATOM 1632 C C . ALA A 1 203 ? 12.497 -0.021 -13.882 1.00 95.12 203 ALA A C 1
ATOM 1634 O O . ALA A 1 203 ? 12.759 1.142 -14.206 1.00 95.12 203 ALA A O 1
ATOM 1635 N N . PRO A 1 204 ? 11.232 -0.471 -13.842 1.00 93.81 204 PRO A N 1
ATOM 1636 C CA . PRO A 1 204 ? 10.115 0.308 -14.370 1.00 93.81 204 PRO A CA 1
ATOM 1637 C C . PRO A 1 204 ? 9.643 1.436 -13.442 1.00 93.81 204 PRO A C 1
ATOM 1639 O O . PRO A 1 204 ? 8.886 2.295 -13.882 1.00 93.81 204 PRO A O 1
ATOM 1642 N N . LEU A 1 205 ? 10.096 1.505 -12.182 1.00 93.81 205 LEU 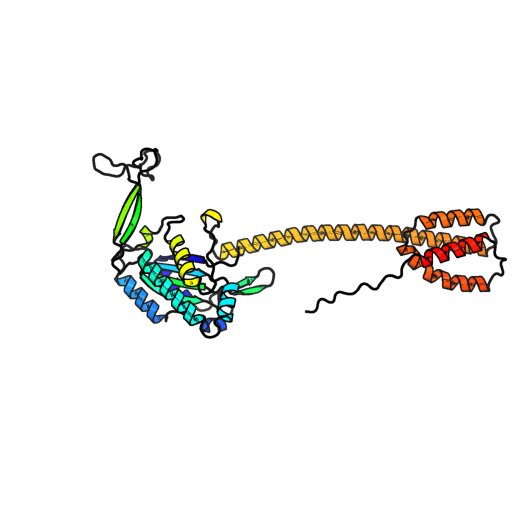A N 1
ATOM 1643 C CA . LEU A 1 205 ? 9.608 2.506 -11.222 1.00 93.81 205 LEU A CA 1
ATOM 1644 C C . LEU A 1 205 ? 9.760 3.942 -11.727 1.00 93.81 205 LEU A C 1
ATOM 1646 O O . LEU A 1 205 ? 8.832 4.733 -11.586 1.00 93.81 205 LEU A O 1
ATOM 1650 N N . SER A 1 206 ? 10.899 4.288 -12.333 1.00 89.94 206 SER A N 1
ATOM 1651 C CA . SER A 1 206 ? 11.138 5.639 -12.864 1.00 89.94 206 SER A CA 1
ATOM 1652 C C . SER A 1 206 ? 10.166 6.006 -13.988 1.00 89.94 206 SER A C 1
ATOM 1654 O O . SER A 1 206 ? 9.819 7.174 -14.148 1.00 89.94 206 SER A O 1
ATOM 1656 N N . LEU A 1 207 ? 9.671 5.010 -14.727 1.00 89.81 207 LEU A N 1
ATOM 1657 C CA . LEU A 1 207 ? 8.661 5.192 -15.761 1.00 89.81 207 LEU A CA 1
ATOM 1658 C C . LEU A 1 207 ? 7.269 5.403 -15.158 1.00 89.81 207 LEU A C 1
ATOM 1660 O O . LEU A 1 207 ? 6.420 5.972 -15.826 1.00 89.81 207 LEU A O 1
ATOM 1664 N N . HIS A 1 208 ? 7.027 5.032 -13.904 1.00 89.69 208 HIS A N 1
ATOM 1665 C CA . HIS A 1 208 ? 5.705 5.079 -13.263 1.00 89.69 208 HIS A CA 1
ATOM 1666 C C . HIS A 1 208 ? 5.509 6.248 -12.288 1.00 89.69 208 HIS A C 1
ATOM 1668 O O . HIS A 1 208 ? 4.444 6.397 -11.695 1.00 89.69 208 HIS A O 1
ATOM 1674 N N . GLN A 1 209 ? 6.499 7.135 -12.154 1.00 81.25 209 GLN A N 1
ATOM 1675 C CA . GLN A 1 209 ? 6.456 8.296 -11.247 1.00 81.25 209 GLN A CA 1
ATOM 1676 C C . GLN A 1 209 ? 5.547 9.450 -11.714 1.00 81.25 209 GLN A C 1
ATOM 1678 O O . GLN A 1 209 ? 5.549 10.532 -11.120 1.00 81.25 209 GLN A O 1
ATOM 1683 N N . THR A 1 210 ? 4.742 9.240 -12.756 1.00 78.50 210 THR A N 1
ATOM 1684 C CA . THR A 1 210 ? 3.711 10.194 -13.169 1.00 78.50 210 THR A CA 1
ATOM 1685 C C . THR A 1 210 ? 2.578 10.252 -12.139 1.00 78.50 210 THR A C 1
ATOM 1687 O O . THR A 1 210 ? 2.333 9.311 -11.385 1.00 78.50 210 THR A O 1
ATOM 1690 N N . ARG A 1 211 ? 1.891 11.396 -12.069 1.00 73.69 211 ARG A N 1
ATOM 1691 C CA . ARG A 1 211 ? 0.737 11.622 -11.184 1.00 73.69 211 ARG A CA 1
ATOM 1692 C C . ARG A 1 211 ? -0.548 11.700 -12.009 1.00 73.69 211 ARG A C 1
ATOM 1694 O O . ARG A 1 211 ? -0.484 11.996 -13.196 1.00 73.69 211 ARG A O 1
ATOM 1701 N N . GLY A 1 212 ? -1.685 11.502 -11.347 1.00 72.94 212 GLY A N 1
ATOM 1702 C CA . GLY A 1 212 ? -3.022 11.647 -11.931 1.00 72.94 212 GLY A CA 1
ATOM 1703 C C . GLY A 1 212 ? -3.722 10.313 -12.177 1.00 72.94 212 GLY A C 1
ATOM 1704 O O . GLY A 1 212 ? -3.197 9.253 -11.818 1.00 72.94 212 GLY A O 1
ATOM 1705 N N . LYS A 1 213 ? -4.915 10.377 -12.770 1.00 74.44 213 LYS A N 1
ATOM 1706 C CA . LYS A 1 213 ? -5.769 9.215 -13.069 1.00 74.44 213 LYS A CA 1
ATOM 1707 C C . LYS A 1 213 ? -5.099 8.116 -13.909 1.00 74.44 213 LYS A C 1
ATOM 1709 O O . LYS A 1 213 ? -5.359 6.949 -13.667 1.00 74.44 213 LYS A O 1
ATOM 1714 N N . ASP A 1 214 ? -4.168 8.474 -14.793 1.00 75.44 214 ASP A N 1
ATOM 1715 C CA . ASP A 1 214 ? -3.458 7.520 -15.664 1.00 75.44 214 ASP A CA 1
ATOM 1716 C C . ASP A 1 214 ? -2.129 7.030 -15.052 1.00 75.44 214 ASP A C 1
ATOM 1718 O O . ASP A 1 214 ? -1.285 6.433 -15.722 1.00 75.44 214 ASP A O 1
ATOM 1722 N N . SER A 1 215 ? -1.884 7.325 -13.770 1.00 86.44 215 SER A N 1
ATOM 1723 C CA . SER A 1 215 ? -0.683 6.861 -13.069 1.00 86.44 215 SER A CA 1
ATOM 1724 C C . SER A 1 215 ? -0.761 5.378 -12.711 1.00 86.44 215 SER A C 1
ATOM 1726 O O . SER A 1 215 ? -1.836 4.832 -12.464 1.00 86.44 215 SER A O 1
ATOM 1728 N N . ALA A 1 216 ? 0.405 4.744 -12.563 1.00 88.19 216 ALA A N 1
ATOM 1729 C CA . ALA A 1 216 ? 0.508 3.379 -12.046 1.00 88.19 216 ALA A CA 1
ATOM 1730 C C . ALA A 1 216 ? -0.200 3.204 -10.693 1.00 88.19 216 ALA A C 1
ATOM 1732 O O . ALA A 1 216 ? -0.779 2.160 -10.422 1.00 88.19 216 ALA A O 1
ATOM 1733 N N . TRP A 1 217 ? -0.197 4.243 -9.856 1.00 90.06 217 TRP A N 1
ATOM 1734 C CA . TRP A 1 217 ? -0.806 4.216 -8.525 1.00 90.06 217 TRP A CA 1
ATOM 1735 C C . TRP A 1 217 ? -2.331 4.203 -8.580 1.00 90.06 217 TRP A C 1
ATOM 1737 O O . TRP A 1 217 ? -2.965 3.561 -7.747 1.00 90.06 217 TRP A O 1
ATOM 1747 N N . ALA A 1 218 ? -2.918 4.903 -9.555 1.00 88.69 218 ALA A N 1
ATOM 1748 C CA . ALA A 1 218 ? -4.349 4.837 -9.824 1.00 88.69 218 ALA A CA 1
ATOM 1749 C C . ALA A 1 218 ? -4.724 3.456 -10.377 1.00 88.69 218 ALA A C 1
ATOM 1751 O O . ALA A 1 218 ? -5.612 2.817 -9.815 1.00 88.69 218 ALA A O 1
ATOM 1752 N N . LYS A 1 219 ? -3.952 2.940 -11.348 1.00 91.69 219 LYS A N 1
ATOM 1753 C CA . LYS A 1 219 ? -4.116 1.572 -11.866 1.00 91.69 219 LYS A CA 1
ATOM 1754 C C . LYS A 1 219 ? -4.074 0.519 -10.756 1.00 91.69 219 LYS A C 1
ATOM 1756 O O . LYS A 1 219 ? -4.892 -0.390 -10.748 1.00 91.69 219 LYS A O 1
ATOM 1761 N N . GLN A 1 220 ? -3.174 0.648 -9.778 1.00 93.69 220 GLN A N 1
ATOM 1762 C CA . GLN A 1 220 ? -3.127 -0.272 -8.635 1.00 93.69 220 GLN A CA 1
ATOM 1763 C C . GLN A 1 220 ? -4.424 -0.265 -7.805 1.00 93.69 220 GLN A C 1
ATOM 1765 O O . GLN A 1 220 ? -4.827 -1.325 -7.332 1.00 93.69 220 GLN A O 1
ATOM 1770 N N . GLN A 1 221 ? -5.101 0.884 -7.650 1.00 92.50 221 GLN A N 1
ATOM 1771 C CA . GLN A 1 221 ? -6.425 0.931 -7.002 1.00 92.50 221 GLN A CA 1
ATOM 1772 C C . GLN A 1 221 ? -7.473 0.183 -7.820 1.00 92.50 221 GLN A C 1
ATOM 1774 O O . GLN A 1 221 ? -8.302 -0.524 -7.256 1.00 92.50 221 GLN A O 1
ATOM 1779 N N . ASP A 1 222 ? -7.454 0.382 -9.140 1.00 93.12 222 ASP A N 1
ATOM 1780 C CA . ASP A 1 222 ? -8.430 -0.202 -10.060 1.00 93.12 222 ASP A CA 1
ATOM 1781 C C . ASP A 1 222 ? -8.291 -1.724 -10.093 1.00 93.12 222 ASP A C 1
ATOM 1783 O O . ASP A 1 222 ? -9.280 -2.437 -9.932 1.00 93.12 222 ASP A O 1
ATOM 1787 N N . ILE A 1 223 ? -7.053 -2.217 -10.190 1.00 96.38 223 ILE A N 1
ATOM 1788 C CA . ILE A 1 223 ? -6.737 -3.645 -10.111 1.00 96.38 223 ILE A CA 1
ATOM 1789 C C . ILE A 1 223 ? -7.191 -4.205 -8.756 1.00 96.38 223 ILE A C 1
ATOM 1791 O O . ILE A 1 223 ? -7.859 -5.236 -8.714 1.00 96.38 223 ILE A O 1
ATOM 1795 N N . ALA A 1 224 ? -6.893 -3.527 -7.642 1.00 95.75 224 ALA A N 1
ATOM 1796 C CA . ALA A 1 224 ? -7.324 -3.996 -6.326 1.00 95.75 224 ALA A CA 1
ATOM 1797 C C . ALA A 1 224 ? -8.850 -4.094 -6.207 1.00 95.75 224 ALA A C 1
ATOM 1799 O O . ALA A 1 224 ? -9.362 -5.101 -5.725 1.00 95.75 224 ALA A O 1
ATOM 1800 N N . ALA A 1 225 ? -9.579 -3.088 -6.694 1.00 94.12 225 ALA A N 1
ATOM 1801 C CA . ALA A 1 225 ? -11.037 -3.100 -6.697 1.00 94.12 225 ALA A CA 1
ATOM 1802 C C . ALA A 1 225 ? -11.589 -4.246 -7.546 1.00 94.12 225 ALA A C 1
ATOM 1804 O O . ALA A 1 225 ? -12.413 -5.013 -7.060 1.00 94.12 225 ALA A O 1
ATOM 1805 N N . LYS A 1 226 ? -11.079 -4.415 -8.770 1.00 96.38 226 LYS A N 1
ATOM 1806 C CA . LYS A 1 226 ? -11.467 -5.498 -9.681 1.00 96.38 226 LYS A CA 1
ATOM 1807 C C . LYS A 1 226 ? -11.332 -6.874 -9.026 1.00 96.38 226 LYS A C 1
ATOM 1809 O O . LYS A 1 226 ? -12.252 -7.683 -9.101 1.00 96.38 226 LYS A O 1
ATOM 1814 N N . HIS A 1 227 ? -10.202 -7.141 -8.368 1.00 97.50 227 HIS A N 1
ATOM 1815 C CA . HIS A 1 227 ? -9.937 -8.452 -7.764 1.00 97.50 227 HIS A CA 1
ATOM 1816 C C . HIS A 1 227 ? -10.667 -8.685 -6.443 1.00 97.50 227 HIS A C 1
ATOM 1818 O O . HIS A 1 227 ? -10.848 -9.836 -6.067 1.00 97.50 227 HIS A O 1
ATOM 1824 N N . LEU A 1 228 ? -11.106 -7.638 -5.743 1.00 96.38 228 LEU A N 1
ATOM 1825 C CA . LEU A 1 228 ? -11.745 -7.760 -4.426 1.00 96.38 228 LEU A CA 1
ATOM 1826 C C . LEU A 1 228 ? -13.258 -7.507 -4.441 1.00 96.38 228 LEU A C 1
ATOM 1828 O O . LEU A 1 228 ? -13.929 -7.819 -3.460 1.00 96.38 228 LEU A O 1
ATOM 1832 N N . GLN A 1 229 ? -13.813 -6.998 -5.542 1.00 94.50 229 GLN A N 1
ATOM 1833 C CA . GLN A 1 229 ? -15.236 -6.670 -5.659 1.00 94.50 229 GLN A CA 1
ATOM 1834 C C . GLN A 1 229 ? -16.151 -7.870 -5.392 1.00 94.50 229 GLN A C 1
ATOM 1836 O O . GLN A 1 229 ? -17.195 -7.722 -4.766 1.00 94.50 229 GLN A O 1
ATOM 1841 N N . HIS A 1 230 ? -15.755 -9.068 -5.830 1.00 93.69 230 HIS A N 1
ATOM 1842 C CA . HIS A 1 230 ? -16.538 -10.290 -5.619 1.00 93.69 230 HIS A CA 1
ATOM 1843 C C . HIS A 1 230 ? -16.612 -10.728 -4.144 1.00 93.69 230 HIS A C 1
ATOM 1845 O O . HIS A 1 230 ? -17.389 -11.618 -3.818 1.00 93.69 230 HIS A O 1
ATOM 1851 N N . LEU A 1 231 ? -15.806 -10.117 -3.270 1.00 94.12 231 LEU A N 1
ATOM 1852 C CA . LEU A 1 231 ? -15.843 -10.279 -1.816 1.00 94.12 231 LEU A CA 1
ATOM 1853 C C . LEU A 1 231 ? -16.516 -9.073 -1.134 1.00 94.12 231 LEU A C 1
ATOM 1855 O O . LEU A 1 231 ? -16.315 -8.852 0.049 1.00 94.12 231 LEU A O 1
ATOM 1859 N N . GLY A 1 232 ? -17.243 -8.229 -1.872 1.00 91.62 232 GLY A N 1
ATOM 1860 C CA . GLY A 1 232 ? -17.964 -7.084 -1.303 1.00 91.62 232 GLY A CA 1
ATOM 1861 C C . GLY A 1 232 ? -17.104 -5.849 -1.008 1.00 91.62 232 GLY A C 1
ATOM 1862 O O . GLY A 1 232 ? -17.611 -4.858 -0.486 1.00 91.62 232 GLY A O 1
ATOM 1863 N N . PHE A 1 233 ? -15.815 -5.853 -1.364 1.00 92.69 233 PHE A N 1
ATOM 1864 C CA . PHE A 1 233 ? -14.967 -4.676 -1.188 1.00 92.69 233 PHE A CA 1
ATOM 1865 C C . PHE A 1 233 ? -15.229 -3.605 -2.246 1.00 92.69 233 PHE A C 1
ATOM 1867 O O . PHE A 1 233 ? -15.347 -3.884 -3.439 1.00 92.69 233 PHE A O 1
ATOM 1874 N N . GLU A 1 234 ? -15.206 -2.344 -1.820 1.00 85.75 234 GLU A N 1
ATOM 1875 C CA . GLU A 1 234 ? -15.485 -1.207 -2.698 1.00 85.75 234 GLU A CA 1
ATOM 1876 C C . GLU A 1 234 ? -14.307 -0.231 -2.789 1.00 85.75 234 GLU A C 1
ATOM 1878 O O . GLU A 1 234 ? -13.664 0.099 -1.790 1.00 85.75 234 GLU A O 1
ATOM 1883 N N . ARG A 1 235 ? -14.063 0.309 -3.988 1.00 80.25 235 ARG A N 1
ATOM 1884 C CA . ARG A 1 235 ? -12.941 1.214 -4.282 1.00 80.25 235 ARG A CA 1
ATOM 1885 C C . ARG A 1 235 ? -13.052 2.579 -3.593 1.00 80.25 235 ARG A C 1
ATOM 1887 O O . ARG A 1 235 ? -14.119 3.193 -3.563 1.00 80.25 235 ARG A O 1
ATOM 1894 N N . GLY A 1 236 ? -11.918 3.116 -3.133 1.00 70.56 236 GLY A N 1
ATOM 1895 C CA . GLY A 1 236 ? -11.804 4.505 -2.677 1.00 70.56 236 GLY A CA 1
ATOM 1896 C C . GLY A 1 236 ? -12.052 5.544 -3.783 1.00 70.56 236 GLY A C 1
ATOM 1897 O O . GLY A 1 236 ? -11.811 5.299 -4.968 1.00 70.56 236 GLY A O 1
ATOM 1898 N N . VAL A 1 237 ? -12.515 6.737 -3.394 1.00 65.31 237 VAL A N 1
ATOM 1899 C CA . VAL A 1 237 ? -12.728 7.872 -4.313 1.00 65.31 237 VAL A CA 1
ATOM 1900 C C . VAL A 1 237 ? -11.378 8.472 -4.727 1.00 65.31 237 VAL A C 1
ATOM 1902 O O . VAL A 1 237 ? -10.441 8.521 -3.929 1.00 65.31 237 VAL A O 1
ATOM 1905 N N . SER A 1 238 ? -11.251 8.921 -5.981 1.00 59.75 238 SER A N 1
ATOM 1906 C CA . SER A 1 238 ? -9.976 9.414 -6.519 1.00 59.75 238 SER A CA 1
ATOM 1907 C C . SER A 1 238 ? -9.421 10.615 -5.736 1.00 59.75 238 SER A C 1
ATOM 1909 O O . SER A 1 238 ? -10.154 11.447 -5.189 1.00 59.75 238 SER A O 1
ATOM 1911 N N . LYS A 1 239 ? -8.087 10.734 -5.706 1.00 57.84 239 LYS A N 1
ATOM 1912 C CA . LYS A 1 239 ? -7.397 11.865 -5.065 1.00 57.84 239 LYS A CA 1
ATOM 1913 C C . LYS A 1 239 ? -7.737 13.209 -5.717 1.00 57.84 239 LYS A C 1
ATOM 1915 O O . LYS A 1 239 ? -7.764 14.223 -5.032 1.00 57.84 239 LYS A O 1
ATOM 1920 N N . GLU A 1 240 ? -7.986 13.218 -7.024 1.00 58.53 240 GLU A N 1
ATOM 1921 C CA . GLU A 1 240 ? -8.341 14.430 -7.776 1.00 58.53 240 GLU A CA 1
ATOM 1922 C C . GLU A 1 240 ? -9.660 15.036 -7.280 1.00 58.53 240 GLU A C 1
ATOM 1924 O O . GLU A 1 240 ? -9.761 16.253 -7.147 1.00 58.53 240 GLU A O 1
ATOM 1929 N N . LEU A 1 241 ? -10.624 14.185 -6.914 1.00 55.38 241 LEU A N 1
ATOM 1930 C CA . LEU A 1 241 ? -11.905 14.608 -6.348 1.00 55.38 241 LEU A CA 1
ATOM 1931 C C . LEU A 1 241 ? -11.787 14.950 -4.859 1.00 55.38 241 LEU A C 1
ATOM 1933 O O . LEU A 1 241 ? -12.260 15.988 -4.411 1.00 55.38 241 LEU A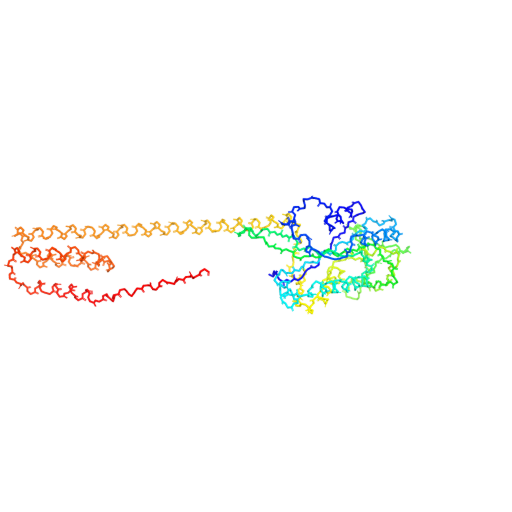 O 1
ATOM 1937 N N . THR A 1 242 ? -11.136 14.084 -4.080 1.00 57.38 242 THR A N 1
ATOM 1938 C CA . THR A 1 242 ? -11.089 14.220 -2.613 1.00 57.38 242 THR A CA 1
ATOM 1939 C C . THR A 1 242 ? -10.083 15.257 -2.120 1.00 57.38 242 THR A C 1
ATOM 1941 O O . THR A 1 242 ? -10.170 15.690 -0.974 1.00 57.38 242 THR A O 1
ATOM 1944 N N . LYS A 1 243 ? -9.087 15.614 -2.945 1.00 63.94 243 LYS A N 1
ATOM 1945 C CA . LYS A 1 243 ? -7.916 16.434 -2.581 1.00 63.94 243 LYS A CA 1
ATOM 1946 C C . LYS A 1 243 ? -7.187 15.940 -1.321 1.00 63.94 243 LYS A C 1
ATOM 1948 O O . LYS A 1 243 ? -6.448 16.695 -0.690 1.00 63.94 243 LYS A O 1
ATOM 1953 N N . ALA A 1 244 ? -7.359 14.667 -0.959 1.00 60.03 244 ALA A N 1
ATOM 1954 C CA . ALA A 1 244 ? -6.812 14.114 0.268 1.00 60.03 244 ALA A CA 1
ATOM 1955 C C . ALA A 1 244 ? -5.275 14.141 0.244 1.00 60.03 244 ALA A C 1
ATOM 1957 O O . ALA A 1 244 ? -4.628 13.627 -0.677 1.00 60.03 244 ALA A O 1
ATOM 1958 N N . VAL A 1 245 ? -4.677 14.750 1.267 1.00 60.50 245 VAL A N 1
ATOM 1959 C CA . VAL A 1 245 ? -3.225 14.772 1.463 1.00 60.50 245 VAL A CA 1
ATOM 1960 C C . VAL A 1 245 ? -2.824 13.536 2.256 1.00 60.50 245 VAL A C 1
ATOM 1962 O O . VAL A 1 245 ? -3.468 13.183 3.242 1.00 60.50 245 VAL A O 1
ATOM 1965 N N . HIS A 1 246 ? -1.760 12.869 1.813 1.00 63.97 246 HIS A N 1
ATOM 1966 C CA . HIS A 1 246 ? -1.204 11.755 2.562 1.00 63.97 246 HIS A CA 1
ATOM 1967 C C . HIS A 1 246 ? -0.557 12.268 3.856 1.00 63.97 246 HIS A C 1
ATOM 1969 O O . HIS A 1 246 ? 0.236 13.206 3.816 1.00 63.97 246 HIS A O 1
ATOM 1975 N N . LEU A 1 247 ? -0.881 11.621 4.973 1.00 60.72 247 LEU A N 1
ATOM 1976 C CA . LEU A 1 247 ? -0.294 11.873 6.282 1.00 60.72 247 LEU A CA 1
ATOM 1977 C C . LEU A 1 247 ? 0.454 10.615 6.721 1.00 60.72 247 LEU A C 1
ATOM 1979 O O . LEU A 1 247 ? -0.119 9.524 6.682 1.00 60.72 247 LEU A O 1
ATOM 1983 N N . SER A 1 248 ? 1.702 10.763 7.167 1.00 62.66 248 SER A N 1
ATOM 1984 C CA . SER A 1 248 ? 2.396 9.681 7.872 1.00 62.66 248 SER A CA 1
ATOM 1985 C C . SER A 1 248 ? 1.596 9.264 9.113 1.00 62.66 248 SER A C 1
ATOM 1987 O O . SER A 1 248 ? 0.798 10.056 9.617 1.00 62.66 248 SER A O 1
ATOM 1989 N N . LYS A 1 249 ? 1.814 8.053 9.649 1.00 58.69 249 LYS A N 1
ATOM 1990 C CA . LYS A 1 249 ? 1.107 7.585 10.862 1.00 58.69 249 LYS A CA 1
ATOM 1991 C C . LYS A 1 249 ? 1.167 8.634 11.985 1.00 58.69 249 LYS A C 1
ATOM 1993 O O . LYS A 1 249 ? 0.135 9.055 12.495 1.00 58.69 249 LYS A O 1
ATOM 1998 N N . THR A 1 250 ? 2.356 9.167 12.277 1.00 61.16 250 THR A N 1
ATOM 1999 C CA . THR A 1 250 ? 2.548 10.232 13.278 1.00 61.16 250 THR A CA 1
ATOM 2000 C C . THR A 1 250 ? 1.772 11.507 12.946 1.00 61.16 250 THR A C 1
ATOM 2002 O O . THR A 1 250 ? 1.206 12.138 13.834 1.00 61.16 250 THR A O 1
ATOM 2005 N N . GLN A 1 251 ? 1.731 11.914 11.675 1.00 67.50 251 GLN A N 1
ATOM 2006 C CA . GLN A 1 251 ? 0.967 13.089 11.251 1.00 67.50 251 GLN A CA 1
ATOM 2007 C C . GLN A 1 251 ? -0.544 12.860 11.346 1.00 67.50 251 GLN A C 1
ATOM 2009 O O . GLN A 1 251 ? -1.271 13.794 11.679 1.00 67.50 251 GLN A O 1
ATOM 2014 N N . HIS A 1 252 ? -1.007 11.642 11.065 1.00 70.06 252 HIS A N 1
ATOM 2015 C CA . HIS A 1 252 ? -2.405 11.261 11.203 1.00 70.06 252 HIS A CA 1
ATOM 2016 C C . HIS A 1 252 ? -2.830 11.309 12.671 1.00 70.06 252 HIS A C 1
ATOM 2018 O O . HIS A 1 252 ? -3.752 12.049 12.992 1.00 70.06 252 HIS A O 1
ATOM 2024 N N . VAL A 1 253 ? -2.079 10.656 13.565 1.00 69.06 253 VAL A N 1
ATOM 2025 C CA . VAL A 1 253 ? -2.331 10.693 15.016 1.00 69.06 253 VAL A CA 1
ATOM 2026 C C . VAL A 1 253 ? -2.337 12.132 15.538 1.00 69.06 253 VAL A C 1
ATOM 2028 O O . VAL A 1 253 ? -3.284 12.538 16.197 1.00 69.06 253 VAL A O 1
ATOM 2031 N N . LYS A 1 254 ? -1.352 12.962 15.162 1.00 69.75 254 LYS A N 1
ATOM 2032 C CA . LYS A 1 254 ? -1.324 14.389 15.545 1.00 69.75 254 LYS A CA 1
ATOM 2033 C C . LYS A 1 254 ? -2.513 15.191 15.015 1.00 69.75 254 LYS A C 1
ATOM 2035 O O . LYS A 1 254 ? -2.878 16.211 15.592 1.00 69.75 254 LYS A O 1
ATOM 2040 N N . ARG A 1 255 ? -3.066 14.823 13.859 1.00 73.19 255 ARG A N 1
ATOM 2041 C CA . ARG A 1 255 ? -4.258 15.480 13.313 1.00 73.19 255 ARG A CA 1
ATOM 2042 C C . ARG A 1 255 ? -5.503 15.074 14.093 1.00 73.19 255 ARG A C 1
ATOM 2044 O O . ARG A 1 255 ? -6.265 15.956 14.456 1.00 73.19 255 ARG A O 1
ATOM 2051 N N . GLU A 1 256 ? -5.685 13.784 14.355 1.00 71.88 256 GLU A N 1
ATOM 2052 C CA . GLU A 1 256 ? -6.820 13.297 15.145 1.00 71.88 256 GLU A CA 1
ATOM 2053 C C . GLU A 1 256 ? -6.775 13.834 16.582 1.00 71.88 256 GLU A C 1
ATOM 2055 O O . GLU A 1 256 ? -7.809 14.248 17.099 1.00 71.88 256 GLU A O 1
ATOM 2060 N N . LEU A 1 257 ? -5.582 13.943 17.180 1.00 70.56 257 LEU A N 1
ATOM 2061 C CA . LEU A 1 257 ? -5.400 14.571 18.490 1.00 70.56 257 LEU A CA 1
ATOM 2062 C C . LEU A 1 257 ? -5.870 16.030 18.476 1.00 70.56 257 LEU A C 1
ATOM 2064 O O . LEU A 1 257 ? -6.715 16.394 19.278 1.00 70.56 257 LEU A O 1
ATOM 2068 N N . ARG A 1 258 ? -5.430 16.829 17.495 1.00 72.69 258 ARG A N 1
ATOM 2069 C CA . ARG A 1 258 ? -5.887 18.223 17.341 1.00 72.69 258 ARG A CA 1
ATOM 2070 C C . ARG A 1 258 ? -7.389 18.348 17.116 1.00 72.69 258 ARG A C 1
ATOM 2072 O O . ARG A 1 258 ? -8.013 19.250 17.657 1.00 72.69 258 ARG A O 1
ATOM 2079 N N . ASN A 1 259 ? -7.977 17.458 16.318 1.00 75.06 259 ASN A N 1
ATOM 2080 C CA . ASN A 1 259 ? -9.428 17.449 16.129 1.00 75.06 259 ASN A CA 1
ATOM 2081 C C . ASN A 1 259 ? -10.152 17.138 17.450 1.00 75.06 259 ASN A C 1
ATOM 2083 O O . ASN A 1 259 ? -11.212 17.698 17.711 1.00 75.06 259 ASN A O 1
ATOM 2087 N N . SER A 1 260 ? -9.588 16.242 18.265 1.00 72.12 260 SER A N 1
ATOM 2088 C CA . SER A 1 260 ? -10.134 15.875 19.575 1.00 72.12 260 SER A CA 1
ATOM 2089 C C . SER A 1 260 ? -9.989 17.027 20.574 1.00 72.12 260 SER A C 1
ATOM 2091 O O . SER A 1 260 ? -10.958 17.362 21.241 1.00 72.12 260 SER A O 1
ATOM 2093 N N . GLU A 1 261 ? -8.837 17.704 20.605 1.00 75.62 261 GLU A N 1
ATOM 2094 C CA . GLU A 1 261 ? -8.602 18.922 21.398 1.00 75.62 261 GLU A CA 1
ATOM 2095 C C . GLU A 1 261 ? -9.620 20.020 21.053 1.00 75.62 261 GLU A C 1
ATOM 2097 O O . GLU A 1 261 ? -10.244 20.582 21.947 1.00 75.62 261 GLU A O 1
ATOM 2102 N N . GLN A 1 262 ? -9.875 20.266 19.763 1.00 74.44 262 GLN A N 1
ATOM 2103 C CA . GLN A 1 262 ? -10.893 21.230 19.325 1.00 74.44 262 GLN A CA 1
ATOM 2104 C C . GLN A 1 262 ? -12.312 20.834 19.748 1.00 74.44 262 GLN A C 1
ATOM 2106 O O . GLN A 1 262 ? -13.119 21.695 20.101 1.00 74.44 262 GLN A O 1
ATOM 2111 N N . LYS A 1 263 ? -12.643 19.535 19.715 1.00 77.69 263 LYS A N 1
ATOM 2112 C CA . LYS A 1 263 ? -13.930 19.051 20.230 1.00 77.69 263 LYS A CA 1
ATOM 2113 C C . LYS A 1 263 ? -14.047 19.295 21.733 1.00 77.69 263 LYS A C 1
ATOM 2115 O O . LYS A 1 263 ? -15.090 19.785 22.156 1.00 77.69 263 LYS A O 1
ATOM 2120 N N . ILE A 1 264 ? -13.002 18.998 22.507 1.00 80.06 264 ILE A N 1
ATOM 2121 C CA . ILE A 1 264 ? -12.971 19.241 23.956 1.00 80.06 264 ILE A CA 1
ATOM 2122 C C . ILE A 1 264 ? -13.185 20.730 24.234 1.00 80.06 264 ILE A C 1
ATOM 2124 O O . ILE A 1 264 ? -14.096 21.076 24.975 1.00 80.06 264 ILE A O 1
ATOM 2128 N N . GLU A 1 265 ? -12.448 21.611 23.556 1.00 78.62 265 GLU A N 1
ATOM 2129 C CA . GLU A 1 265 ? -12.602 23.064 23.699 1.00 78.62 265 GLU A CA 1
ATOM 2130 C C . GLU A 1 265 ? -14.037 23.523 23.375 1.00 78.62 265 GLU A C 1
ATOM 2132 O O . GLU A 1 265 ? -14.640 24.298 24.117 1.00 78.62 265 GLU A O 1
ATOM 2137 N N . SER A 1 266 ? -14.641 22.984 22.309 1.00 73.50 266 SER A N 1
ATOM 2138 C CA . SER A 1 266 ? -16.038 23.288 21.973 1.00 73.50 266 SER A CA 1
ATOM 2139 C C . SER A 1 266 ? -17.033 22.790 23.033 1.00 73.50 266 SER A C 1
ATOM 2141 O O . SER A 1 266 ? -18.008 23.479 23.333 1.00 73.50 266 SER A O 1
ATOM 2143 N N . GLN A 1 267 ? -16.784 21.624 23.636 1.00 78.50 267 GLN A N 1
ATOM 2144 C CA . GLN A 1 267 ? -17.617 21.072 24.706 1.00 78.50 267 GLN A CA 1
ATOM 2145 C C . GLN A 1 267 ? -17.463 21.859 26.009 1.00 78.50 267 GLN A C 1
ATOM 2147 O O . GLN A 1 267 ? -18.458 22.088 26.690 1.00 78.50 267 GLN A O 1
ATOM 2152 N N . GLU A 1 268 ? -16.262 22.336 26.333 1.00 81.75 268 GLU A N 1
ATOM 2153 C CA . GLU A 1 268 ? -16.024 23.199 27.493 1.00 81.75 268 GLU A CA 1
ATOM 2154 C C . GLU A 1 268 ? -16.805 24.515 2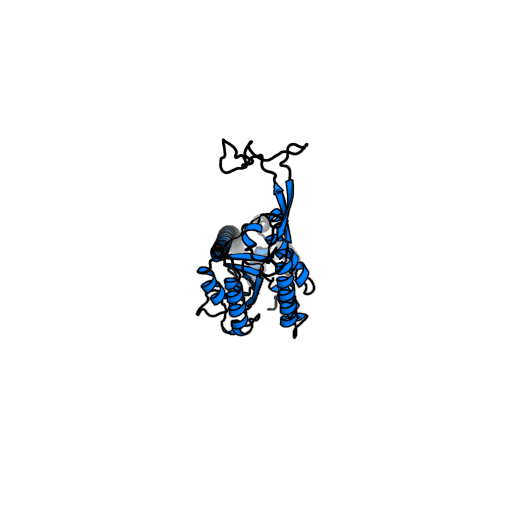7.400 1.00 81.75 268 GLU A C 1
ATOM 2156 O O . GLU A 1 268 ? -17.340 24.989 28.404 1.00 81.75 268 GLU A O 1
ATOM 2161 N N . ILE A 1 269 ? -16.917 25.098 26.201 1.00 81.56 269 ILE A N 1
ATOM 2162 C CA . ILE A 1 269 ? -17.752 26.287 25.968 1.00 81.56 269 ILE A CA 1
ATOM 2163 C C . ILE A 1 269 ? -19.226 25.966 26.245 1.00 81.56 269 ILE A C 1
ATOM 2165 O O . ILE A 1 269 ? -19.886 26.712 26.970 1.00 81.56 269 ILE A O 1
ATOM 2169 N N . ILE A 1 270 ? -19.726 24.836 25.731 1.00 82.31 270 ILE A N 1
ATOM 2170 C CA . ILE A 1 270 ? -21.113 24.396 25.949 1.00 82.31 270 ILE A CA 1
ATOM 2171 C C . ILE A 1 270 ? -21.382 24.155 27.440 1.00 82.31 270 ILE A C 1
ATOM 2173 O O . ILE A 1 270 ? -22.408 24.600 27.954 1.00 82.31 270 ILE A O 1
ATOM 2177 N N . ILE A 1 271 ? -20.460 23.500 28.153 1.00 85.62 271 ILE A N 1
ATOM 2178 C CA . ILE A 1 271 ? -20.577 23.252 29.597 1.00 85.62 271 ILE A CA 1
ATOM 2179 C C . ILE A 1 271 ? -20.649 24.578 30.360 1.00 85.62 271 ILE A C 1
ATOM 2181 O O . ILE A 1 271 ? -21.556 24.760 31.169 1.00 85.62 271 ILE A O 1
ATOM 2185 N N . LYS A 1 272 ? -19.772 25.545 30.061 1.00 83.75 272 LYS A N 1
ATOM 2186 C CA . LYS A 1 272 ? -19.802 26.875 30.701 1.00 83.75 272 LYS A CA 1
ATOM 2187 C C . LYS A 1 272 ? -21.129 27.602 30.477 1.00 83.75 272 LYS A C 1
ATOM 2189 O O . LYS A 1 272 ? -21.630 28.275 31.381 1.00 83.75 272 LYS A O 1
ATOM 2194 N N . GLU A 1 273 ? -21.706 27.479 29.285 1.00 84.31 273 GLU A N 1
ATOM 2195 C CA . GLU A 1 273 ? -23.004 28.071 28.965 1.00 84.31 273 GLU A CA 1
ATOM 2196 C C . GLU A 1 273 ? -24.152 27.379 29.716 1.00 84.31 273 GLU A C 1
ATOM 2198 O O . GLU A 1 273 ? -25.015 28.050 30.288 1.00 84.31 273 GLU A O 1
ATOM 2203 N N . GLN A 1 274 ? -24.124 26.048 29.810 1.00 82.88 274 GLN A N 1
ATOM 2204 C CA . GLN A 1 274 ? -25.076 25.281 30.614 1.00 82.88 274 GLN A CA 1
ATOM 2205 C C . GLN A 1 274 ? -24.976 25.623 32.107 1.00 82.88 274 GLN A C 1
ATOM 2207 O O . GLN A 1 274 ? -25.999 25.859 32.748 1.00 82.88 274 GLN A O 1
ATOM 2212 N N . GLU A 1 275 ? -23.766 25.734 32.660 1.00 83.19 275 GLU A N 1
ATOM 2213 C CA . GLU A 1 275 ? -23.537 26.153 34.049 1.00 83.19 275 GLU A CA 1
ATOM 2214 C C . GLU A 1 275 ? -24.062 27.566 34.322 1.00 83.19 275 GLU A C 1
ATOM 2216 O O . GLU A 1 275 ? -24.611 27.840 35.392 1.00 83.19 275 GLU A O 1
ATOM 2221 N N . ARG A 1 276 ? -23.910 28.489 33.364 1.00 81.94 276 ARG A N 1
ATOM 2222 C CA . ARG A 1 276 ? -24.514 29.824 33.456 1.00 81.94 276 ARG A CA 1
ATOM 2223 C C . ARG A 1 276 ? -26.036 29.728 33.523 1.00 81.94 276 ARG A C 1
ATOM 2225 O O . ARG A 1 276 ? -26.631 30.291 34.433 1.00 81.94 276 ARG A O 1
ATOM 2232 N N . ARG A 1 277 ? -26.648 28.945 32.636 1.00 83.06 277 ARG A N 1
ATOM 2233 C CA . ARG A 1 277 ? -28.104 28.771 32.596 1.00 83.06 277 ARG A CA 1
ATOM 2234 C C . ARG A 1 277 ? -28.658 28.139 33.874 1.00 83.06 277 ARG A C 1
ATOM 2236 O O . ARG A 1 277 ? -29.701 28.565 34.358 1.00 83.06 277 ARG A O 1
ATOM 2243 N N . ILE A 1 278 ? -27.948 27.166 34.450 1.00 81.25 278 ILE A N 1
ATOM 2244 C CA . ILE A 1 278 ? -28.297 26.566 35.747 1.00 81.25 278 ILE A CA 1
ATOM 2245 C C . ILE A 1 278 ? -28.229 27.612 36.866 1.00 81.25 278 ILE A C 1
ATOM 2247 O O . ILE A 1 278 ? -29.121 27.652 37.712 1.00 81.25 278 ILE A O 1
ATOM 2251 N N . ARG A 1 279 ? -27.201 28.473 36.878 1.00 82.44 279 ARG A N 1
ATOM 2252 C CA . ARG A 1 279 ? -27.099 29.568 37.858 1.00 82.44 279 ARG A CA 1
ATOM 2253 C C . ARG A 1 279 ? -28.259 30.552 37.741 1.00 82.44 279 ARG A C 1
ATOM 2255 O O . ARG A 1 279 ? -28.858 30.876 38.762 1.00 82.44 279 ARG A O 1
ATOM 2262 N N . ASP A 1 280 ? -28.594 30.970 36.524 1.00 76.44 280 ASP A N 1
ATOM 2263 C CA . ASP A 1 280 ? -29.686 31.915 36.276 1.00 76.44 280 ASP A CA 1
ATOM 2264 C C . ASP A 1 280 ? -31.040 31.323 36.711 1.00 76.44 280 ASP A C 1
ATOM 2266 O O . ASP A 1 280 ? -31.808 31.977 37.417 1.00 76.44 280 ASP A O 1
ATOM 2270 N N . LEU A 1 281 ? -31.298 30.049 36.387 1.00 76.81 281 LEU A N 1
ATOM 2271 C CA . LEU A 1 281 ? -32.492 29.328 36.845 1.00 76.81 281 LEU A CA 1
ATOM 2272 C C . LEU A 1 281 ? -32.551 29.224 38.371 1.00 76.81 281 LEU A C 1
ATOM 2274 O O . LEU A 1 281 ? -33.595 29.479 38.965 1.00 76.81 281 LEU A O 1
ATOM 2278 N N . LYS A 1 282 ? -31.429 28.895 39.021 1.00 77.50 282 LYS A N 1
ATOM 2279 C CA . LYS A 1 282 ? -31.361 28.801 40.484 1.00 77.50 282 LYS A CA 1
ATOM 2280 C C . LYS A 1 282 ? -31.660 30.143 41.150 1.00 77.50 282 LYS A C 1
ATOM 2282 O O . LYS A 1 282 ? -32.352 30.168 42.162 1.00 77.50 282 LYS A O 1
ATOM 2287 N N . LEU A 1 283 ? -31.169 31.244 40.579 1.00 71.94 283 LEU A N 1
ATOM 2288 C CA . LEU A 1 283 ? -31.453 32.585 41.079 1.00 71.94 283 LEU A CA 1
ATOM 2289 C C . LEU A 1 283 ? -32.942 32.930 40.922 1.00 71.94 283 LEU A C 1
ATOM 2291 O O . LEU A 1 283 ? -33.548 33.417 41.871 1.00 71.94 283 LEU A O 1
ATOM 2295 N N . SER A 1 284 ? -33.549 32.603 39.776 1.00 70.19 284 SER A N 1
ATOM 2296 C CA . SER A 1 284 ? -34.993 32.777 39.552 1.00 70.19 284 SER A CA 1
ATOM 2297 C C . SER A 1 284 ? -35.829 32.007 40.576 1.00 70.19 284 SER A C 1
ATOM 2299 O O . SER A 1 284 ? -36.716 32.580 41.204 1.00 70.19 284 SER A O 1
ATOM 2301 N N . MET A 1 285 ? -35.494 30.736 40.816 1.00 70.88 285 MET A N 1
ATOM 2302 C CA . MET A 1 285 ? -36.173 29.913 41.822 1.00 70.88 285 MET A CA 1
ATOM 2303 C C . MET A 1 285 ? -36.020 30.473 43.242 1.00 70.88 285 MET A C 1
ATOM 2305 O O . MET A 1 285 ? -36.949 30.380 44.039 1.00 70.88 285 MET A O 1
ATOM 2309 N N . MET A 1 286 ? -34.861 31.051 43.581 1.00 67.31 286 MET A N 1
ATOM 2310 C CA . MET A 1 286 ? -34.658 31.689 44.887 1.00 67.31 286 MET A CA 1
ATOM 2311 C C . MET A 1 286 ? -35.554 32.919 45.065 1.00 67.31 286 MET A C 1
ATOM 2313 O O . MET A 1 286 ? -36.173 33.051 46.116 1.00 67.31 286 MET A O 1
ATOM 2317 N N . PHE A 1 287 ? -35.672 33.771 44.042 1.00 64.38 287 PHE A N 1
ATOM 2318 C CA . PHE A 1 287 ? -36.577 34.925 44.074 1.00 64.38 287 PHE A CA 1
ATOM 2319 C C . PHE A 1 287 ? -38.046 34.512 44.195 1.00 64.38 287 PHE A C 1
ATOM 2321 O O . PHE A 1 287 ? -38.808 35.128 44.937 1.00 64.38 287 PHE A O 1
ATOM 2328 N N . GLU A 1 288 ? -38.461 33.471 43.474 1.00 65.88 288 GLU A N 1
ATOM 2329 C CA . GLU A 1 288 ? -39.821 32.938 43.588 1.00 65.88 288 GLU A CA 1
ATOM 2330 C C . GLU A 1 288 ? -40.089 32.362 44.980 1.00 65.88 288 GLU A C 1
ATOM 2332 O O . GLU A 1 288 ? -41.145 32.627 45.553 1.00 65.88 288 GLU A O 1
ATOM 2337 N N . LYS A 1 289 ? -39.119 31.652 45.567 1.00 68.50 289 LYS A N 1
ATOM 2338 C CA . LYS A 1 289 ? -39.229 31.143 46.936 1.00 68.50 289 LYS A CA 1
ATOM 2339 C C . LYS A 1 289 ? -39.374 32.271 47.960 1.00 68.50 289 LYS A C 1
ATOM 2341 O O . LYS A 1 289 ? -40.243 32.191 48.817 1.00 68.50 289 LYS A O 1
ATOM 2346 N N . GLU A 1 290 ? -38.577 33.331 47.849 1.00 68.62 290 GLU A N 1
ATOM 2347 C CA . GLU A 1 290 ? -38.649 34.483 48.757 1.00 68.62 290 GLU A CA 1
ATOM 2348 C C . GLU A 1 290 ? -40.021 35.175 48.705 1.00 68.62 290 GLU A C 1
ATOM 2350 O O . GLU A 1 290 ? -40.578 35.534 49.742 1.00 68.62 290 GLU A O 1
ATOM 2355 N N . LYS A 1 291 ? -40.627 35.284 47.513 1.00 67.88 291 LYS A N 1
ATOM 2356 C CA . LYS A 1 291 ? -42.008 35.778 47.368 1.00 67.88 291 LYS A CA 1
ATOM 2357 C C . LYS A 1 291 ? -43.022 34.891 48.092 1.00 67.88 291 LYS A C 1
ATOM 2359 O O . LYS A 1 291 ? -43.947 35.413 48.711 1.00 67.88 291 LYS A O 1
ATOM 2364 N N . VAL A 1 292 ? -42.857 33.570 48.021 1.00 60.97 292 VAL A N 1
ATOM 2365 C CA . VAL A 1 292 ? -43.734 32.611 48.7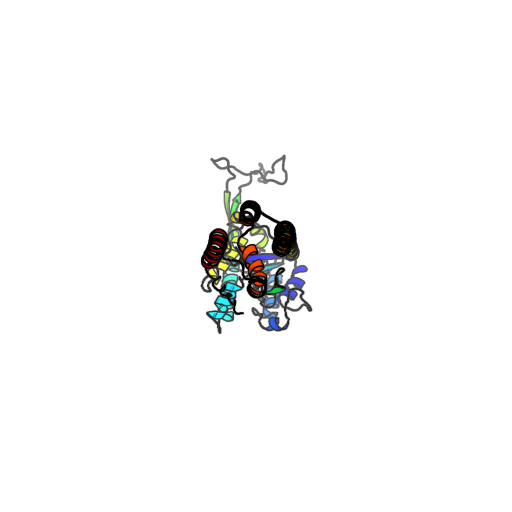13 1.00 60.97 292 VAL A CA 1
ATOM 2366 C C . VAL A 1 292 ? -43.556 32.691 50.229 1.00 60.97 292 VAL A C 1
ATOM 2368 O O . VAL A 1 292 ? -44.554 32.739 50.944 1.00 60.97 292 VAL A O 1
ATOM 2371 N N . ASP A 1 293 ? -42.318 32.774 50.717 1.00 66.81 293 ASP A N 1
ATOM 2372 C CA . ASP A 1 293 ? -42.021 32.907 52.148 1.00 66.81 293 ASP A CA 1
ATOM 2373 C C . ASP A 1 293 ? -42.589 34.229 52.710 1.00 66.81 293 ASP A C 1
ATOM 2375 O O . ASP A 1 293 ? -43.228 34.235 53.763 1.00 66.81 293 ASP A O 1
ATOM 2379 N N . SER A 1 294 ? -42.456 35.340 51.972 1.00 65.38 294 SER A N 1
ATOM 2380 C CA . SER A 1 294 ? -43.070 36.631 52.325 1.00 65.38 294 SER A CA 1
ATOM 2381 C C . SER A 1 294 ? -44.597 36.555 52.370 1.00 65.38 294 SER A C 1
ATOM 2383 O O . SER A 1 294 ? -45.211 37.093 53.288 1.00 65.38 294 SER A O 1
ATOM 2385 N N . PHE A 1 295 ? -45.221 35.886 51.395 1.00 61.00 295 PHE A N 1
ATOM 2386 C CA . PHE A 1 295 ? -46.670 35.683 51.378 1.00 61.00 295 PHE A CA 1
ATOM 2387 C C . PHE A 1 295 ? -47.138 34.851 52.579 1.00 61.00 295 PHE A C 1
ATOM 2389 O O . PHE A 1 295 ? -48.146 35.175 53.206 1.00 61.00 295 PHE A O 1
ATOM 2396 N N . LEU A 1 296 ? -46.401 33.791 52.922 1.00 58.03 296 LEU A N 1
ATOM 2397 C CA . LEU A 1 296 ? -46.696 32.951 54.081 1.00 58.03 296 LEU A CA 1
ATOM 2398 C C . LEU A 1 296 ? -46.638 33.737 55.390 1.00 58.03 296 LEU A C 1
ATOM 2400 O O . LEU A 1 296 ? -47.531 33.578 56.219 1.00 58.03 296 LEU A O 1
ATOM 2404 N N . HIS A 1 297 ? -45.633 34.599 55.550 1.00 67.31 297 HIS A N 1
ATOM 2405 C CA . HIS A 1 297 ? -45.488 35.438 56.735 1.00 67.31 297 HIS A CA 1
ATOM 2406 C C . HIS A 1 297 ? -46.631 36.456 56.869 1.00 67.31 297 HIS A C 1
ATOM 2408 O O . HIS A 1 297 ? -47.279 36.501 57.913 1.00 67.31 297 HIS A O 1
ATOM 2414 N N . GLU A 1 298 ? -46.960 37.189 55.793 1.00 61.34 298 GLU A N 1
ATOM 2415 C CA . GLU A 1 298 ? -48.110 38.117 55.771 1.00 61.34 298 GLU A CA 1
ATOM 2416 C C . GLU A 1 298 ? -49.427 37.385 56.103 1.00 61.34 298 GLU A C 1
ATOM 2418 O O . GLU A 1 298 ? -50.290 37.908 56.810 1.00 61.34 298 GLU A O 1
ATOM 2423 N N . ARG A 1 299 ? -49.582 36.144 55.624 1.00 60.16 299 ARG A N 1
ATOM 2424 C CA . ARG A 1 299 ? -50.745 35.302 55.922 1.00 60.16 299 ARG A CA 1
ATOM 2425 C C . ARG A 1 299 ? -50.806 34.899 57.399 1.00 60.16 299 ARG A C 1
ATOM 2427 O O . ARG A 1 299 ? -51.892 34.895 57.972 1.00 60.16 299 ARG A O 1
ATOM 2434 N N . GLU A 1 300 ? -49.687 34.521 58.013 1.00 62.66 300 GLU A N 1
ATOM 2435 C CA . GLU A 1 300 ? -49.647 34.175 59.442 1.00 62.66 300 GLU A CA 1
ATOM 2436 C C . GLU A 1 300 ? -49.965 35.379 60.333 1.00 62.66 300 GLU A C 1
ATOM 2438 O O . GLU A 1 300 ? -50.753 35.238 61.269 1.00 62.66 300 GLU A O 1
ATOM 2443 N N . GLU A 1 301 ? -49.440 36.565 60.009 1.00 63.12 301 GLU A N 1
ATOM 2444 C CA . GLU A 1 301 ? -49.801 37.809 60.701 1.00 63.12 301 GLU A CA 1
ATOM 2445 C C . GLU A 1 301 ? -51.294 38.132 60.555 1.00 63.12 301 GLU A C 1
ATOM 2447 O O . GLU A 1 301 ? -51.945 38.509 61.531 1.00 63.12 301 GLU A O 1
ATOM 2452 N N . PHE A 1 302 ? -51.866 37.922 59.364 1.00 58.06 302 PHE A N 1
ATOM 2453 C CA . PHE A 1 302 ? -53.304 38.074 59.131 1.00 58.06 302 PHE A CA 1
ATOM 2454 C C . PHE A 1 302 ? -54.136 37.129 60.012 1.00 58.06 302 PHE A C 1
ATOM 2456 O O . PHE A 1 302 ? -55.082 37.574 60.664 1.00 58.06 302 PHE A O 1
ATOM 2463 N N . PHE A 1 303 ? -53.781 35.840 60.076 1.00 56.69 303 PHE A N 1
ATOM 2464 C CA . PHE A 1 303 ? -54.486 34.877 60.932 1.00 56.69 303 PHE A CA 1
ATOM 2465 C C . PHE A 1 303 ? -54.330 35.198 62.424 1.00 56.69 303 PHE A C 1
ATOM 2467 O O . PHE A 1 303 ? -55.299 35.076 63.171 1.00 56.69 303 PHE A O 1
ATOM 2474 N N . ALA A 1 304 ? -53.155 35.654 62.863 1.00 62.19 304 ALA A N 1
ATOM 2475 C CA . ALA A 1 304 ? -52.940 36.084 64.244 1.00 62.19 304 ALA A CA 1
ATOM 2476 C C . ALA A 1 304 ? -53.817 37.298 64.608 1.00 62.19 304 ALA A C 1
ATOM 2478 O O . ALA A 1 304 ? -54.497 37.282 65.634 1.00 62.19 304 ALA A O 1
ATOM 2479 N N . ALA A 1 305 ? -53.888 38.308 63.735 1.00 56.50 305 ALA A N 1
ATOM 2480 C CA . ALA A 1 305 ? -54.746 39.480 63.927 1.00 56.50 305 ALA A CA 1
ATOM 2481 C C . ALA A 1 305 ? -56.246 39.126 63.960 1.00 56.50 305 ALA A C 1
ATOM 2483 O O . ALA A 1 305 ? -57.017 39.754 64.693 1.00 56.50 305 ALA A O 1
ATOM 2484 N N . LEU A 1 306 ? -56.652 38.105 63.195 1.00 54.72 306 LEU A N 1
ATOM 2485 C CA . LEU A 1 306 ? -58.017 37.579 63.190 1.00 54.72 306 LEU A CA 1
ATOM 2486 C C . LEU A 1 306 ? -58.386 36.938 64.539 1.00 54.72 306 LEU A C 1
ATOM 2488 O O . LEU A 1 306 ? -59.457 37.216 65.076 1.00 54.72 306 LEU A O 1
ATOM 2492 N N . ILE A 1 307 ? -57.486 36.125 65.104 1.00 56.16 307 ILE A N 1
ATOM 2493 C CA . ILE A 1 307 ? -57.673 35.451 66.402 1.00 56.16 307 ILE A CA 1
ATOM 2494 C C . ILE A 1 307 ? -57.698 36.463 67.560 1.00 56.16 307 ILE A C 1
ATOM 2496 O O . ILE A 1 307 ? -58.463 36.299 68.508 1.00 56.16 307 ILE A O 1
ATOM 2500 N N . GLU A 1 308 ? -56.918 37.545 67.479 1.00 58.28 308 GLU A N 1
ATOM 2501 C CA . GLU A 1 308 ? -56.880 38.603 68.501 1.00 58.28 308 GLU A CA 1
ATOM 2502 C C . GLU A 1 308 ? -58.091 39.564 68.476 1.00 58.28 308 GLU A C 1
ATOM 2504 O O . GLU A 1 308 ? -58.150 40.512 69.265 1.00 58.28 308 GLU A O 1
ATOM 2509 N N . GLY A 1 309 ? -59.075 39.339 67.596 1.00 55.31 309 GLY A N 1
ATOM 2510 C CA . GLY A 1 309 ? -60.344 40.074 67.588 1.00 55.31 309 GLY A CA 1
ATOM 2511 C C . GLY A 1 309 ? -60.233 41.543 67.165 1.00 55.31 309 GLY A C 1
ATOM 2512 O O . GLY A 1 309 ? -61.099 42.352 67.503 1.00 55.31 309 GLY A O 1
ATOM 2513 N N . ARG A 1 310 ? -59.178 41.924 66.431 1.00 53.50 310 ARG A N 1
ATOM 2514 C CA . ARG A 1 310 ? -58.976 43.299 65.946 1.00 53.50 310 ARG A CA 1
ATOM 2515 C C . ARG A 1 310 ? -59.169 43.406 64.435 1.00 53.50 310 ARG A C 1
ATOM 2517 O O . ARG A 1 310 ? -58.184 43.514 63.718 1.00 53.50 310 ARG A O 1
ATOM 2524 N N . SER A 1 311 ? -60.408 43.466 63.941 1.00 49.41 311 SER A N 1
ATOM 2525 C CA . SER A 1 311 ? -60.721 44.184 62.687 1.00 49.41 311 SER A CA 1
ATOM 2526 C C . SER A 1 311 ? -62.223 44.185 62.375 1.00 49.41 311 SER A C 1
ATOM 2528 O O . SER A 1 311 ? -62.827 43.128 62.241 1.00 49.41 311 SER A O 1
ATOM 2530 N N . ASN A 1 312 ? -62.797 45.376 62.167 1.00 49.53 312 ASN A N 1
ATOM 2531 C CA . ASN A 1 312 ? -64.139 45.574 61.595 1.00 49.53 312 ASN A CA 1
ATOM 2532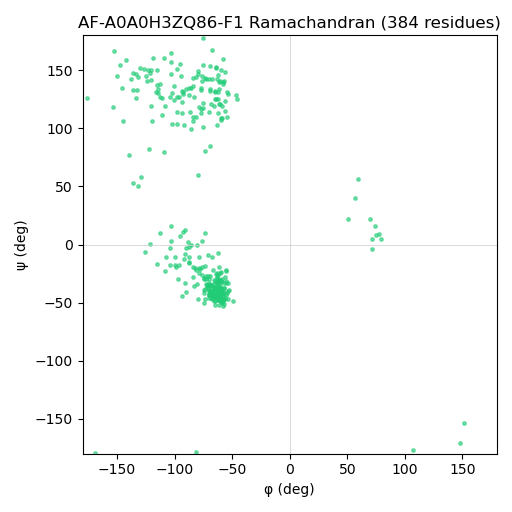 C C . ASN A 1 312 ? -64.109 45.719 60.056 1.00 49.53 312 ASN A C 1
ATOM 2534 O O . ASN A 1 312 ? -65.099 46.139 59.466 1.00 49.53 312 ASN A O 1
ATOM 2538 N N . ASP A 1 313 ? -62.984 45.414 59.401 1.00 56.50 313 ASP A N 1
ATOM 2539 C CA . ASP A 1 313 ? -62.787 45.608 57.956 1.00 56.50 313 ASP A CA 1
ATOM 2540 C C . ASP A 1 313 ? -62.205 44.344 57.295 1.00 56.50 313 ASP A C 1
ATOM 2542 O O . ASP A 1 313 ? -61.187 44.340 56.604 1.00 56.50 313 ASP A O 1
ATOM 2546 N N . PHE A 1 314 ? -62.856 43.216 57.583 1.00 51.41 314 PHE A N 1
ATOM 2547 C CA . PHE A 1 314 ? -62.457 41.869 57.169 1.00 51.41 314 PHE A CA 1
ATOM 2548 C C . PHE A 1 314 ? -62.414 41.690 55.637 1.00 51.41 314 PHE A C 1
ATOM 2550 O O . PHE A 1 314 ? -61.509 41.052 55.099 1.00 51.41 314 PHE A O 1
ATOM 2557 N N . GLY A 1 315 ? -63.363 42.293 54.913 1.00 49.88 315 GLY A N 1
ATOM 2558 C CA . GLY A 1 315 ? -63.505 42.113 53.464 1.00 49.88 315 GLY A CA 1
ATOM 2559 C C . GLY A 1 315 ? -62.412 42.790 52.628 1.00 49.88 315 GLY A C 1
ATOM 2560 O O . GLY A 1 315 ? -61.994 42.241 51.605 1.00 49.88 315 GLY A O 1
ATOM 2561 N N . SER A 1 316 ? -61.912 43.956 53.050 1.00 55.66 316 SER A N 1
ATOM 2562 C CA . SER A 1 316 ? -60.909 44.722 52.296 1.00 55.66 316 SER A CA 1
ATOM 2563 C C . SER A 1 316 ? -59.517 44.079 52.385 1.00 55.66 316 SER A C 1
ATOM 2565 O O . SER A 1 316 ? -58.835 43.924 51.367 1.00 55.66 316 SER A O 1
ATOM 2567 N N . LEU A 1 317 ? -59.138 43.611 53.578 1.00 52.06 317 LEU A N 1
ATOM 2568 C CA . LEU A 1 317 ? -57.867 42.934 53.846 1.00 52.06 317 LEU A CA 1
ATOM 2569 C C . LEU A 1 317 ? -57.794 41.561 53.170 1.00 52.06 317 LEU A C 1
ATOM 2571 O O . LEU A 1 317 ? -56.790 41.244 52.529 1.00 52.06 317 LEU A O 1
ATOM 2575 N N . LEU A 1 318 ? -58.881 40.785 53.226 1.00 51.38 318 LEU A N 1
ATOM 2576 C CA . LEU A 1 318 ? -58.967 39.494 52.546 1.00 51.38 318 LEU A CA 1
ATOM 2577 C C . LEU A 1 318 ? -58.856 39.654 51.021 1.00 51.38 318 LEU A C 1
ATOM 2579 O O . LEU A 1 318 ? -58.131 38.913 50.361 1.00 51.38 318 LEU A O 1
ATOM 2583 N N . THR A 1 319 ? -59.507 40.677 50.460 1.00 54.06 319 THR A N 1
ATOM 2584 C CA . THR A 1 319 ? -59.427 40.985 49.024 1.00 54.06 319 THR A CA 1
ATOM 2585 C C . THR A 1 319 ? -58.006 41.379 48.603 1.00 54.06 319 THR A C 1
ATOM 2587 O O . THR A 1 319 ? -57.543 40.967 47.538 1.00 54.06 319 THR A O 1
ATOM 2590 N N . ALA A 1 320 ? -57.280 42.133 49.436 1.00 57.69 320 ALA A N 1
ATOM 2591 C CA . ALA A 1 320 ? -55.896 42.519 49.163 1.00 57.69 320 ALA A CA 1
ATOM 2592 C C . ALA A 1 320 ? -54.926 41.321 49.205 1.00 57.69 320 ALA A C 1
ATOM 2594 O O . ALA A 1 320 ? -54.062 41.205 48.333 1.00 57.69 320 ALA A O 1
ATOM 2595 N N . ALA A 1 321 ? -55.098 40.409 50.168 1.00 54.09 321 ALA A N 1
ATOM 2596 C CA . ALA A 1 321 ? -54.281 39.201 50.292 1.00 54.09 321 ALA A CA 1
ATOM 2597 C C . ALA A 1 321 ? -54.525 38.211 49.137 1.00 54.09 321 ALA A C 1
ATOM 2599 O O . ALA A 1 321 ? -53.575 37.694 48.547 1.00 54.09 321 ALA A O 1
ATOM 2600 N N . VAL A 1 322 ? -55.790 38.003 48.749 1.00 53.06 322 VAL A N 1
ATOM 2601 C CA . VAL A 1 322 ? -56.162 37.129 47.620 1.00 53.06 322 VAL A CA 1
ATOM 2602 C C . VAL A 1 322 ? -55.630 37.673 46.293 1.00 53.06 322 VAL A C 1
ATOM 2604 O O . VAL A 1 322 ? -55.127 36.907 45.476 1.00 53.06 322 VAL A O 1
ATOM 2607 N N . LYS A 1 323 ? -55.660 38.995 46.090 1.00 59.19 323 LYS A N 1
ATOM 2608 C CA . LYS A 1 323 ? -55.147 39.618 44.862 1.00 59.19 323 LYS A CA 1
ATOM 2609 C C . LYS A 1 323 ? -53.633 39.434 44.689 1.00 59.19 323 LYS A C 1
ATOM 2611 O O . LYS A 1 323 ? -53.181 39.213 43.576 1.00 59.19 323 LYS A O 1
ATOM 2616 N N . LYS A 1 324 ? -52.851 39.463 45.776 1.00 55.78 324 LYS A N 1
ATOM 2617 C CA . LYS A 1 324 ? -51.408 39.146 45.732 1.00 55.78 324 LYS A CA 1
ATOM 2618 C C . LYS A 1 324 ? -51.131 37.655 45.485 1.00 55.78 324 LYS A C 1
ATOM 2620 O O . LYS A 1 324 ? -50.085 37.313 44.944 1.00 55.78 324 LYS A O 1
ATOM 2625 N N . TYR A 1 325 ? -52.051 36.770 45.875 1.00 56.12 325 TYR A N 1
ATOM 2626 C CA . TYR A 1 325 ? -51.939 35.325 45.651 1.00 56.12 325 TYR A CA 1
ATOM 2627 C C . TYR A 1 325 ? -52.157 34.922 44.182 1.00 56.12 325 TYR A C 1
ATOM 2629 O O . TYR A 1 325 ? -51.604 33.916 43.733 1.00 56.12 325 TYR A O 1
ATOM 2637 N N . GLU A 1 326 ? -52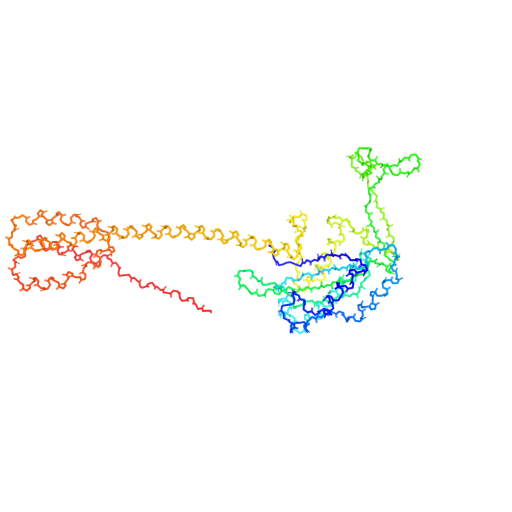.919 35.707 43.408 1.00 56.66 326 GLU A N 1
ATOM 2638 C CA . GLU A 1 326 ? -53.079 35.494 41.959 1.00 56.66 326 GLU A CA 1
ATOM 2639 C C . GLU A 1 326 ? -51.744 35.598 41.201 1.00 56.66 326 GLU A C 1
ATOM 2641 O O . GLU A 1 326 ? -51.543 34.862 40.237 1.00 56.66 326 GLU A O 1
ATOM 2646 N N . ASP A 1 327 ? -50.801 36.410 41.690 1.00 57.50 327 ASP A N 1
ATOM 2647 C CA . ASP A 1 327 ? -49.481 36.625 41.077 1.00 57.50 327 ASP A CA 1
ATOM 2648 C C . ASP A 1 327 ? -48.444 35.520 41.398 1.00 57.50 327 ASP A C 1
ATOM 2650 O O . ASP A 1 327 ? -47.295 35.588 40.948 1.00 57.50 327 ASP A O 1
ATOM 2654 N N . VAL A 1 328 ? -48.814 34.494 42.178 1.00 54.19 328 VAL A N 1
ATOM 2655 C CA . VAL A 1 328 ? -47.935 33.363 42.535 1.00 54.19 328 VAL A CA 1
ATOM 2656 C C . VAL A 1 328 ? -48.075 32.226 41.501 1.00 54.19 328 VAL A C 1
ATOM 2658 O O . VAL A 1 328 ? -49.204 31.859 41.170 1.00 54.19 328 VAL A O 1
ATOM 2661 N N . PRO A 1 329 ? -46.980 31.618 40.999 1.00 53.38 329 PRO A N 1
ATOM 2662 C CA . PRO A 1 329 ? -47.046 30.481 40.071 1.00 53.38 329 PRO A CA 1
ATOM 2663 C C . PRO A 1 329 ? -47.742 29.240 40.662 1.00 53.38 329 PRO A C 1
ATOM 2665 O O . PRO A 1 329 ? -47.507 28.874 41.816 1.00 53.38 329 PRO A O 1
ATOM 2668 N N . ASP A 1 330 ? -48.560 28.553 39.859 1.00 52.53 330 ASP A N 1
ATOM 2669 C CA . ASP A 1 330 ? -49.436 27.457 40.317 1.00 52.53 330 ASP A CA 1
ATOM 2670 C C . ASP A 1 330 ? -48.689 26.233 40.889 1.00 52.53 330 ASP A C 1
ATOM 2672 O O . ASP A 1 330 ? -49.192 25.577 41.801 1.00 52.53 330 ASP A O 1
ATOM 2676 N N . GLU A 1 331 ? -47.461 25.957 40.436 1.00 51.28 331 GLU A N 1
ATOM 2677 C CA . GLU A 1 331 ? -46.632 24.847 40.944 1.00 51.28 331 GLU A CA 1
ATOM 2678 C C . GLU A 1 331 ? -46.202 25.035 42.413 1.00 51.28 331 GLU A C 1
ATOM 2680 O O . GLU A 1 331 ? -46.074 24.059 43.152 1.00 51.28 331 GLU A O 1
ATOM 2685 N N . LEU A 1 332 ? -46.028 26.282 42.868 1.00 48.47 332 LEU A N 1
ATOM 2686 C CA . LEU A 1 332 ? -45.652 26.612 44.250 1.00 48.47 332 LEU A CA 1
ATOM 2687 C C . LEU A 1 332 ? -46.865 26.668 45.191 1.00 48.47 332 LEU A C 1
ATOM 2689 O O . LEU A 1 332 ? -46.734 26.349 46.376 1.00 48.47 332 LEU A O 1
ATOM 2693 N N . LYS A 1 333 ? -48.057 26.992 44.665 1.00 51.78 333 LYS A N 1
ATOM 2694 C CA . LYS A 1 333 ? -49.329 26.973 45.417 1.00 51.78 333 LYS A CA 1
ATOM 2695 C C . LYS A 1 333 ? -49.656 25.579 45.970 1.00 51.78 333 LYS A C 1
ATOM 2697 O O . LYS A 1 333 ? -50.218 25.460 47.057 1.00 51.78 333 LYS A O 1
ATOM 2702 N N . ALA A 1 334 ? -49.261 24.520 45.260 1.00 50.25 334 ALA A N 1
ATOM 2703 C CA . ALA A 1 334 ? -49.499 23.133 45.662 1.00 50.25 334 ALA A CA 1
ATOM 2704 C C . ALA A 1 334 ? -48.669 22.689 46.886 1.00 50.25 334 ALA A C 1
ATOM 2706 O O . ALA A 1 334 ? -49.127 21.858 47.668 1.00 50.25 334 ALA A O 1
ATOM 2707 N N . GLN A 1 335 ? -47.474 23.255 47.097 1.00 45.38 335 GLN A N 1
ATOM 2708 C CA . GLN A 1 335 ? -46.614 22.931 48.248 1.00 45.38 335 GLN A CA 1
ATOM 2709 C C . GLN A 1 335 ? -47.093 23.577 49.555 1.00 45.38 335 GLN A C 1
ATOM 2711 O O . GLN A 1 335 ? -46.832 23.060 50.638 1.00 45.38 335 GLN A O 1
ATOM 2716 N N . THR A 1 336 ? -47.805 24.700 49.461 1.00 44.97 336 THR A N 1
ATOM 2717 C CA . THR A 1 336 ? -48.282 25.471 50.616 1.00 44.97 336 THR A CA 1
ATOM 2718 C C . THR A 1 336 ? -49.562 24.903 51.234 1.00 44.97 336 THR A C 1
ATOM 2720 O O . THR A 1 336 ? -49.828 25.158 52.409 1.00 44.97 336 THR A O 1
ATOM 2723 N N . LEU A 1 337 ? -50.333 24.123 50.465 1.00 43.72 337 LEU A N 1
ATOM 2724 C CA . LEU A 1 337 ? -51.655 23.622 50.857 1.00 43.72 337 LEU A CA 1
ATOM 2725 C C . LEU A 1 337 ? -51.601 22.486 51.898 1.00 43.72 337 LEU A C 1
ATOM 2727 O O . LEU A 1 337 ? -52.507 22.361 52.722 1.00 43.72 337 LEU A O 1
ATOM 2731 N N . GLY A 1 338 ? -50.520 21.695 51.896 1.00 42.06 338 GLY A N 1
ATOM 2732 C CA . GLY A 1 338 ? -50.339 20.567 52.818 1.00 42.06 338 GLY A CA 1
ATOM 2733 C C . GLY A 1 338 ? -50.217 20.980 54.288 1.00 42.06 338 GLY A C 1
ATOM 2734 O O . GLY A 1 338 ? -50.700 20.269 55.152 1.00 42.06 338 GLY A O 1
ATOM 2735 N N . ASN A 1 339 ? -49.662 22.165 54.570 1.00 41.84 339 ASN A N 1
ATOM 2736 C CA . ASN A 1 339 ? -49.526 22.678 55.941 1.00 41.84 339 ASN A CA 1
ATOM 2737 C C . ASN A 1 339 ? -50.763 23.458 56.431 1.00 41.84 339 ASN A C 1
ATOM 2739 O O . ASN A 1 339 ? -50.830 23.823 57.602 1.00 41.84 339 ASN A O 1
ATOM 2743 N N . THR A 1 340 ? -51.710 23.788 55.544 1.00 39.69 340 THR A N 1
ATOM 2744 C CA . THR A 1 340 ? -52.908 24.574 55.895 1.00 39.69 340 THR A CA 1
ATOM 2745 C C . THR A 1 340 ? -54.101 23.739 56.318 1.00 39.69 340 THR A C 1
ATOM 2747 O O . THR A 1 340 ? -54.855 24.210 57.162 1.00 39.69 340 THR A O 1
ATOM 2750 N N . MET A 1 341 ? -54.281 22.535 55.765 1.00 39.28 341 MET A N 1
ATOM 2751 C CA . MET A 1 341 ? -55.401 21.674 56.170 1.00 39.28 341 MET A CA 1
ATOM 2752 C C . MET A 1 341 ? -55.238 21.215 57.626 1.00 39.28 341 MET A C 1
ATOM 2754 O O . MET A 1 341 ? -56.183 21.336 58.394 1.00 39.28 341 MET A O 1
ATOM 2758 N N . ASP A 1 342 ? -54.014 20.878 58.047 1.00 40.47 342 ASP A N 1
ATOM 2759 C CA . ASP A 1 342 ? -53.731 20.454 59.428 1.00 40.47 342 ASP A CA 1
ATOM 2760 C C . ASP A 1 342 ? -54.019 21.543 60.490 1.00 40.47 342 ASP A C 1
ATOM 2762 O O . ASP A 1 342 ? -54.322 21.215 61.632 1.00 40.47 342 ASP A O 1
ATOM 2766 N N . ARG A 1 343 ? -53.961 22.842 60.140 1.00 38.53 343 ARG A N 1
ATOM 2767 C CA . ARG A 1 343 ? -54.275 23.965 61.062 1.00 38.53 343 ARG A CA 1
ATOM 2768 C C . ARG A 1 343 ? -55.709 24.490 60.935 1.00 38.53 343 ARG A C 1
ATOM 2770 O O . ARG A 1 343 ? -56.167 25.186 61.838 1.00 38.53 343 ARG A O 1
ATOM 2777 N N . ALA A 1 344 ? -56.416 24.189 59.844 1.00 38.78 344 ALA A N 1
ATOM 2778 C CA . ALA A 1 344 ? -57.841 24.505 59.714 1.00 38.78 344 ALA A CA 1
ATOM 2779 C C . ALA A 1 344 ? -58.679 23.641 60.672 1.00 38.78 344 ALA A C 1
ATOM 2781 O O . ALA A 1 344 ? -59.557 24.173 61.350 1.00 38.78 344 ALA A O 1
ATOM 2782 N N . ASP A 1 345 ? -58.307 22.365 60.827 1.00 40.16 345 ASP A N 1
ATOM 2783 C CA . ASP A 1 345 ? -58.908 21.445 61.803 1.00 40.16 345 ASP A CA 1
ATOM 2784 C C . ASP A 1 345 ? -58.688 21.914 63.262 1.00 40.16 345 ASP A C 1
ATOM 2786 O O . ASP A 1 345 ? -59.553 21.733 64.120 1.00 40.16 345 ASP A O 1
ATOM 2790 N N . GLU A 1 346 ? -57.564 22.584 63.560 1.00 37.19 346 GLU A N 1
ATOM 2791 C CA . GLU A 1 346 ? -57.305 23.194 64.879 1.00 37.19 346 GLU A CA 1
ATOM 2792 C C . GLU A 1 346 ? -58.148 24.462 65.137 1.00 37.19 346 GLU A C 1
ATOM 2794 O O . GLU A 1 346 ? -58.489 24.755 66.286 1.00 37.19 346 GLU A O 1
ATOM 2799 N N . LEU A 1 347 ? -58.508 25.212 64.088 1.00 36.62 347 LEU A N 1
ATOM 2800 C CA . LEU A 1 347 ? -59.299 26.448 64.175 1.00 36.62 347 LEU A CA 1
ATOM 2801 C C . LEU A 1 347 ? -60.811 26.183 64.238 1.00 36.62 347 LEU A C 1
ATOM 2803 O O . LEU A 1 347 ? -61.503 26.874 64.990 1.00 36.62 347 LEU A O 1
ATOM 2807 N N . GLU A 1 348 ? -61.315 25.157 63.540 1.00 41.50 348 GLU A N 1
ATOM 2808 C CA . GLU A 1 348 ? -62.705 24.686 63.687 1.00 41.50 348 GLU A CA 1
ATOM 2809 C C . GLU A 1 348 ? -63.013 24.241 65.126 1.00 41.50 348 GLU A C 1
ATOM 2811 O O . GLU A 1 348 ? -64.128 24.431 65.613 1.00 41.50 348 GLU A O 1
ATOM 2816 N N . GLY A 1 349 ? -62.016 23.719 65.848 1.00 39.78 349 GLY A N 1
ATOM 2817 C CA . GLY A 1 349 ? -62.157 23.360 67.260 1.00 39.78 349 GLY A CA 1
ATOM 2818 C C . GLY A 1 349 ? -62.204 24.549 68.230 1.00 39.78 349 GLY A C 1
ATOM 2819 O O . GLY A 1 349 ? -62.648 24.378 69.367 1.00 39.78 349 GLY A O 1
ATOM 2820 N N . ALA A 1 350 ? -61.752 25.743 67.824 1.00 38.53 350 ALA A N 1
ATOM 2821 C CA . ALA A 1 350 ? -61.496 26.852 68.746 1.00 38.53 350 ALA A CA 1
ATOM 2822 C C . ALA A 1 350 ? -62.495 28.016 68.659 1.00 38.53 350 ALA A C 1
ATOM 2824 O O . ALA A 1 350 ? -62.626 28.759 69.634 1.00 38.53 350 ALA A O 1
ATOM 2825 N N . ILE A 1 351 ? -63.207 28.213 67.545 1.00 36.81 351 ILE A N 1
ATOM 2826 C CA . ILE A 1 351 ? -64.104 29.367 67.389 1.00 36.81 351 ILE A CA 1
ATOM 2827 C C . ILE A 1 351 ? -65.345 28.972 66.576 1.00 36.81 351 ILE A C 1
ATOM 2829 O O . ILE A 1 351 ? -65.295 28.850 65.357 1.00 36.81 351 ILE A O 1
ATOM 2833 N N . ALA A 1 352 ? -66.493 28.844 67.249 1.00 39.19 352 ALA A N 1
ATOM 2834 C CA . ALA A 1 352 ? -67.799 28.853 66.596 1.00 39.19 352 ALA A CA 1
ATOM 2835 C C . ALA A 1 352 ? -68.079 30.272 66.070 1.00 39.19 352 ALA A C 1
ATOM 2837 O O . ALA A 1 352 ? -68.683 31.090 66.763 1.00 39.19 352 ALA A O 1
ATOM 2838 N N . PHE A 1 353 ? -67.580 30.593 64.878 1.00 39.00 353 PHE A N 1
ATOM 2839 C CA . PHE A 1 353 ? -67.947 31.813 64.164 1.00 39.00 353 PHE A CA 1
ATOM 2840 C C . PHE A 1 353 ? -69.024 31.465 63.138 1.00 39.00 353 PHE A C 1
ATOM 2842 O O . PHE A 1 353 ? -68.861 30.536 62.349 1.00 39.00 353 PHE A O 1
ATOM 2849 N N . GLU A 1 354 ? -70.142 32.190 63.166 1.00 41.28 354 GLU A N 1
ATOM 2850 C CA . GLU A 1 354 ? -71.185 32.069 62.149 1.00 41.28 354 GLU A CA 1
ATOM 2851 C C . GLU A 1 354 ? -70.570 32.312 60.763 1.00 41.28 354 GLU A C 1
ATOM 2853 O O . GLU A 1 354 ? -69.925 33.334 60.517 1.00 41.28 354 GLU A O 1
ATOM 2858 N N . SER A 1 355 ? -70.738 31.337 59.869 1.00 41.69 355 SER A N 1
ATOM 2859 C CA . SER A 1 355 ? -70.241 31.360 58.496 1.00 41.69 355 SER A CA 1
ATOM 2860 C C . SER A 1 355 ? -70.772 32.589 57.759 1.00 41.69 355 SER A C 1
ATOM 2862 O O . SER A 1 355 ? -71.977 32.694 57.510 1.00 41.69 355 SER A O 1
ATOM 2864 N N . THR A 1 356 ? -69.893 33.512 57.372 1.00 47.16 356 THR A N 1
ATOM 2865 C CA . THR A 1 356 ? -70.286 34.592 56.464 1.00 47.16 356 THR A CA 1
ATOM 2866 C C . THR A 1 356 ? -70.257 34.090 55.012 1.00 47.16 356 THR A C 1
ATOM 2868 O O . THR A 1 356 ? -69.379 33.296 54.652 1.00 47.16 356 THR A O 1
ATOM 2871 N N . PRO A 1 357 ? -71.184 34.535 54.143 1.00 42.53 357 PRO A N 1
ATOM 2872 C CA . PRO A 1 357 ? -71.231 34.130 52.733 1.00 42.53 357 PRO A CA 1
ATOM 2873 C C . PRO A 1 357 ? -69.924 34.398 51.968 1.00 42.53 357 PRO A C 1
ATOM 2875 O O . PRO A 1 357 ? -69.601 33.697 51.006 1.00 42.53 357 PRO A O 1
ATOM 2878 N N . GLU A 1 358 ? -69.145 35.399 52.389 1.00 42.88 358 GLU A N 1
ATOM 2879 C CA . GLU A 1 358 ? -67.831 35.702 51.820 1.00 42.88 358 GLU A CA 1
ATOM 2880 C C . GLU A 1 358 ? -66.776 34.637 52.165 1.00 42.88 358 GLU A C 1
ATOM 2882 O O . GLU A 1 358 ? -65.925 34.334 51.324 1.00 42.88 358 GLU A O 1
ATOM 2887 N N . LEU A 1 359 ? -66.851 34.039 53.362 1.00 43.62 359 LEU A N 1
ATOM 2888 C CA . LEU A 1 359 ? -65.959 32.962 53.799 1.00 43.62 359 LEU A CA 1
ATOM 2889 C C . LEU A 1 359 ? -66.241 31.670 53.016 1.00 43.62 359 LEU A C 1
ATOM 2891 O O . LEU A 1 359 ? -65.318 31.042 52.499 1.00 43.62 359 LEU A O 1
ATOM 2895 N N . GLU A 1 360 ? -67.519 31.326 52.831 1.00 48.28 360 GLU A N 1
ATOM 2896 C CA . GLU A 1 360 ? -67.933 30.180 52.005 1.00 48.28 360 GLU A CA 1
ATOM 2897 C C . GLU A 1 360 ? -67.542 30.352 50.530 1.00 48.28 360 GLU A C 1
ATOM 2899 O O . GLU A 1 360 ? -67.152 29.389 49.864 1.00 48.28 360 GLU A O 1
ATOM 2904 N N . LEU A 1 361 ? -67.613 31.578 50.000 1.00 48.59 361 LEU A N 1
ATOM 2905 C CA . LEU A 1 361 ? -67.208 31.868 48.624 1.00 48.59 361 LEU A CA 1
ATOM 2906 C C . LEU A 1 361 ? -65.690 31.732 48.428 1.00 48.59 361 LEU A C 1
ATOM 2908 O O . LEU A 1 361 ? -65.251 31.294 47.361 1.00 48.59 361 LEU A O 1
ATOM 2912 N N . LEU A 1 362 ? -64.890 32.090 49.437 1.00 45.59 362 LEU A N 1
ATOM 2913 C CA . LEU A 1 362 ? -63.440 31.899 49.418 1.00 45.59 362 LEU A CA 1
ATOM 2914 C C . LEU A 1 362 ? -63.078 30.409 49.465 1.00 45.59 362 LEU A C 1
ATOM 2916 O O . LEU A 1 362 ? -62.296 29.958 48.629 1.00 45.59 362 LEU A O 1
ATOM 2920 N N . ILE A 1 363 ? -63.704 29.647 50.369 1.00 51.56 363 ILE A N 1
ATOM 2921 C CA . ILE A 1 363 ? -63.513 28.194 50.493 1.00 51.56 363 ILE A CA 1
ATOM 2922 C C . ILE A 1 363 ? -63.856 27.501 49.165 1.00 51.56 363 ILE A C 1
ATOM 2924 O O . ILE A 1 363 ? -63.019 26.793 48.607 1.00 51.56 363 ILE A O 1
ATOM 2928 N N . LYS A 1 364 ? -65.006 27.818 48.553 1.00 52.38 364 LYS A N 1
ATOM 2929 C CA . LYS A 1 364 ? -65.387 27.271 47.236 1.00 52.38 364 LYS A CA 1
ATOM 2930 C C . LYS A 1 364 ? -64.415 27.624 46.110 1.00 52.38 364 LYS A C 1
ATOM 2932 O O . LYS A 1 364 ? -64.193 26.813 45.211 1.00 52.38 364 LYS A O 1
ATOM 2937 N N . LYS A 1 365 ? -63.849 28.837 46.106 1.00 48.81 365 LYS A N 1
ATOM 2938 C CA . LYS A 1 365 ? -62.852 29.240 45.098 1.00 48.81 365 LYS A CA 1
ATOM 2939 C C . LYS A 1 365 ? -61.521 28.511 45.296 1.00 48.81 365 LYS A C 1
ATOM 2941 O O . LYS A 1 365 ? -60.880 28.163 44.304 1.00 48.81 365 LYS A O 1
ATOM 2946 N N . MET A 1 366 ? -61.140 28.236 46.543 1.00 44.00 366 MET A N 1
ATOM 2947 C CA . MET A 1 366 ? -59.964 27.429 46.875 1.00 44.00 366 MET A CA 1
ATOM 2948 C C . MET A 1 366 ? -60.144 25.961 46.456 1.00 44.00 366 MET A C 1
ATOM 2950 O O . MET A 1 366 ? -59.269 25.408 45.790 1.00 44.00 366 MET A O 1
ATOM 2954 N N . GLU A 1 367 ? -61.305 25.363 46.728 1.00 46.59 367 GLU A N 1
ATOM 2955 C CA . GLU A 1 367 ? -61.647 23.993 46.309 1.00 46.59 367 GLU A CA 1
ATOM 2956 C C . GLU A 1 367 ? -61.719 23.835 44.779 1.00 46.59 367 GLU A C 1
ATOM 2958 O O . GLU A 1 367 ? -61.271 22.834 44.216 1.00 46.59 367 GLU A O 1
ATOM 2963 N N . ALA A 1 368 ? -62.241 24.838 44.066 1.00 44.34 368 ALA A N 1
ATOM 2964 C CA . ALA A 1 368 ? -62.328 24.811 42.605 1.00 44.34 368 ALA A CA 1
ATOM 2965 C C . ALA A 1 368 ? -60.956 24.917 41.907 1.00 44.34 368 ALA A C 1
ATOM 2967 O O . ALA A 1 368 ? -60.803 24.426 40.787 1.00 44.34 368 ALA A O 1
ATOM 2968 N N . SER A 1 369 ? -59.968 25.548 42.553 1.00 42.00 369 SER A N 1
ATOM 2969 C CA . SER A 1 369 ? -58.580 25.605 42.073 1.00 42.00 369 SER A CA 1
ATOM 2970 C C . SER A 1 369 ? -57.870 24.255 42.245 1.00 42.00 369 SER A C 1
ATOM 2972 O O . SER A 1 369 ? -57.163 23.810 41.342 1.00 42.00 369 SER A O 1
ATOM 2974 N N . TYR A 1 370 ? -58.144 23.551 43.352 1.00 39.34 370 TYR A N 1
ATOM 2975 C CA . TYR A 1 370 ? -57.613 22.213 43.643 1.00 39.34 370 TYR A CA 1
ATOM 2976 C C . TYR A 1 370 ? -58.033 21.160 42.605 1.00 39.34 370 TYR A C 1
ATOM 2978 O O . TYR A 1 370 ? -57.246 20.300 42.228 1.00 39.34 370 TYR A O 1
ATOM 2986 N N . ASN A 1 371 ? -59.255 21.263 42.079 1.00 42.19 371 ASN A N 1
ATOM 2987 C CA . ASN A 1 371 ? -59.793 20.293 41.120 1.00 42.19 371 ASN A CA 1
ATOM 2988 C C . ASN A 1 371 ? -59.418 20.565 39.648 1.00 42.19 371 ASN A C 1
ATOM 2990 O O . ASN A 1 371 ? -59.850 19.817 38.772 1.00 42.19 371 ASN A O 1
ATOM 2994 N N . LYS A 1 372 ? -58.654 21.628 39.345 1.00 42.47 372 LYS A N 1
ATOM 2995 C CA . LYS A 1 372 ? -58.232 21.974 37.969 1.00 42.47 372 LYS A CA 1
ATOM 2996 C C . LYS A 1 372 ? -56.808 21.553 37.612 1.00 42.47 372 LYS A C 1
ATOM 2998 O O . LYS A 1 372 ? -56.453 21.610 36.435 1.00 42.47 372 LYS A O 1
ATOM 3003 N N . THR A 1 373 ? -55.998 21.127 38.574 1.00 37.97 373 THR A N 1
ATOM 3004 C CA . THR A 1 373 ? -54.715 20.490 38.285 1.00 37.97 373 THR A CA 1
ATOM 3005 C C . THR A 1 373 ? -54.965 19.005 38.050 1.00 37.97 373 THR A C 1
ATOM 3007 O O . THR A 1 373 ? -55.136 18.222 38.983 1.00 37.97 373 THR A O 1
ATOM 3010 N N . ASP A 1 374 ? -55.021 18.612 36.774 1.00 38.50 374 ASP A N 1
ATOM 3011 C CA . ASP A 1 374 ? -54.917 17.206 36.388 1.00 38.50 374 ASP A CA 1
ATOM 3012 C C . ASP A 1 374 ? -53.758 16.580 37.165 1.00 38.50 374 ASP A C 1
ATOM 3014 O O . ASP A 1 374 ? -52.630 17.085 37.152 1.00 38.50 374 ASP A O 1
ATOM 3018 N N . SER A 1 375 ? -54.051 15.489 37.873 1.00 34.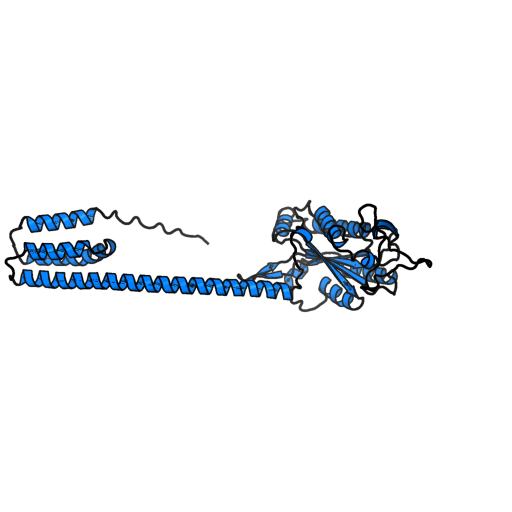53 375 SER A N 1
ATOM 3019 C CA . SER A 1 375 ? -53.050 14.722 38.602 1.00 34.53 375 SER A CA 1
ATOM 3020 C C . SER A 1 375 ? -51.840 14.485 37.690 1.00 34.53 375 SER A C 1
ATOM 3022 O O . SER A 1 375 ? -52.033 14.011 36.564 1.00 34.53 375 SER A O 1
ATOM 3024 N N . PRO A 1 376 ? -50.599 14.785 38.117 1.00 32.66 376 PRO A N 1
ATOM 3025 C CA . PRO A 1 376 ? -49.433 14.517 37.294 1.00 32.66 376 PRO A CA 1
ATOM 3026 C C . PRO A 1 376 ? -49.390 13.019 36.980 1.00 32.66 376 PRO A C 1
ATOM 3028 O O . PRO A 1 376 ? -49.144 12.183 37.851 1.00 32.66 376 PRO A O 1
ATOM 3031 N N . GLN A 1 377 ? -49.665 12.673 35.720 1.00 34.97 377 GLN A N 1
ATOM 3032 C CA . GLN A 1 377 ? -49.455 11.326 35.202 1.00 34.97 377 GLN A CA 1
ATOM 3033 C C . GLN A 1 377 ? -47.994 10.944 35.482 1.00 34.97 377 GLN A C 1
ATOM 3035 O O . GLN A 1 377 ? -47.090 11.730 35.178 1.00 34.97 377 GLN A O 1
ATOM 3040 N N . PRO A 1 378 ? -47.721 9.757 36.050 1.00 33.44 378 PRO A N 1
ATOM 3041 C CA . PRO A 1 378 ? -46.359 9.356 36.346 1.00 33.44 378 PRO A CA 1
ATOM 3042 C C . PRO A 1 378 ? -45.557 9.298 35.044 1.00 33.44 378 PRO A C 1
ATOM 3044 O O . PRO A 1 378 ? -45.879 8.548 34.119 1.00 33.44 378 PRO A O 1
ATOM 3047 N N . ILE A 1 379 ? -44.490 10.095 34.984 1.00 29.84 379 ILE A N 1
ATOM 3048 C CA . ILE A 1 379 ? -43.498 10.064 33.911 1.00 29.84 379 ILE A CA 1
ATOM 3049 C C . ILE A 1 379 ? -42.982 8.625 33.812 1.00 29.84 379 ILE A C 1
ATOM 3051 O O . ILE A 1 379 ? -42.272 8.136 34.696 1.00 29.84 379 ILE A O 1
ATOM 3055 N N . LYS A 1 380 ? -43.346 7.926 32.731 1.00 32.28 380 LYS A N 1
ATOM 3056 C CA . LYS A 1 380 ? -42.782 6.615 32.403 1.00 32.28 380 LYS A CA 1
ATOM 3057 C C . LYS A 1 380 ? -41.274 6.781 32.240 1.00 32.28 380 LYS A C 1
ATOM 3059 O O . LYS A 1 38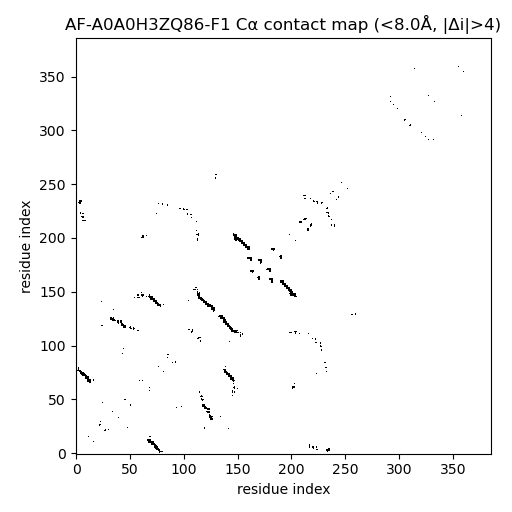0 ? -40.803 7.354 31.260 1.00 32.28 380 LYS A O 1
ATOM 3064 N N . ARG A 1 381 ? -40.510 6.261 33.203 1.00 30.33 381 ARG A N 1
ATOM 3065 C CA . ARG A 1 381 ? -39.063 6.074 33.071 1.00 30.33 381 ARG A CA 1
ATOM 3066 C C . ARG A 1 381 ? -38.814 5.147 31.883 1.00 30.33 381 ARG A C 1
ATOM 3068 O O . ARG A 1 381 ? -39.054 3.944 31.976 1.00 30.33 381 ARG A O 1
ATOM 3075 N N . ASN A 1 382 ? -38.324 5.706 30.779 1.00 31.34 382 ASN A N 1
ATOM 3076 C CA . ASN A 1 382 ? -37.701 4.921 29.722 1.00 31.34 382 ASN A CA 1
ATOM 3077 C C . ASN A 1 382 ? -36.458 4.259 30.317 1.00 31.34 382 ASN A C 1
ATOM 3079 O O . ASN A 1 382 ? -35.429 4.893 30.540 1.00 31.34 382 ASN A O 1
ATOM 3083 N N . THR A 1 383 ? -36.588 2.973 30.615 1.00 32.47 383 THR A N 1
ATOM 3084 C CA . THR A 1 383 ? -35.462 2.109 30.933 1.00 32.47 383 THR A CA 1
ATOM 3085 C C . THR A 1 383 ? -34.746 1.800 29.625 1.00 32.47 383 THR A C 1
ATOM 3087 O O . THR A 1 383 ? -35.180 0.964 28.836 1.00 32.47 383 THR A O 1
ATOM 3090 N N . PHE A 1 384 ? -33.640 2.500 29.380 1.00 30.86 384 PHE A N 1
ATOM 3091 C CA . PHE A 1 384 ? -32.590 1.962 28.525 1.00 30.86 384 PHE A CA 1
ATOM 3092 C C . PHE A 1 384 ? -32.070 0.692 29.209 1.00 30.86 384 PHE A C 1
ATOM 3094 O O . PHE A 1 384 ? -31.541 0.752 30.320 1.00 30.86 384 PHE A O 1
ATOM 3101 N N . LYS A 1 385 ? -32.306 -0.463 28.583 1.00 30.91 385 LYS A N 1
ATOM 3102 C CA . LYS A 1 385 ? -31.632 -1.715 28.935 1.00 30.91 385 LYS A CA 1
ATOM 3103 C C . LYS A 1 385 ? -30.225 -1.721 28.312 1.00 30.91 385 LYS A C 1
ATOM 3105 O O . LYS A 1 385 ? -30.072 -1.123 27.246 1.00 30.91 385 LYS A O 1
ATOM 3110 N N . PRO A 1 386 ? -29.246 -2.346 28.990 1.00 43.09 386 PRO A N 1
ATOM 3111 C CA . PRO A 1 386 ? -27.854 -2.424 28.547 1.00 43.09 386 PRO A CA 1
ATOM 3112 C C . PRO A 1 386 ? -27.678 -3.153 27.215 1.00 43.09 386 PRO A C 1
ATOM 3114 O O . PRO A 1 386 ? -28.524 -4.026 26.900 1.00 43.09 386 PRO A O 1
#

pLDDT: mean 77.27, std 20.17, range [29.84, 98.56]

Sequence (386 aa):
MKNKIGVRTEYFTKSQAKGIRAHVKRELQNDVNVVDERLTKHNFGIKSEAMDRNYELALKLMPQSVKNSLIDSVLVLPLEQFKEVQKEHPKEWKKKLHESIISMMKEMEAELGFMPIGYKMHLDEGTPDPETGEVKLNPHAHLQFANVCAKDITLTKTKKVTLKDENGKALKDPKKPNKYLYELDEDGKPKTEVIDIPLKGRAPLSLHQTRGKDSAWAKQQDIAAKHLQHLGFERGVSKELTKAVHLSKTQHVKRELRNSEQKIESQEIIIKEQERRIRDLKLSMMFEKEKVDSFLHEREEFFAALIEGRSNDFGSLLTAAVKKYEDVPDELKAQTLGNTMDRADELEGAIAFESTPELELLIKKMEASYNKTDSPQPIKRNTFKP

Radius of gyration: 41.58 Å; Cα contacts (8 Å, |Δi|>4): 439; chains: 1; bounding box: 94×67×104 Å